Protein AF-A0A6J8F2S0-F1 (afdb_monomer_lite)

Radius of gyration: 23.5 Å; chains: 1; bounding box: 63×54×68 Å

Structure (mmCIF, N/CA/C/O backbone):
data_AF-A0A6J8F2S0-F1
#
_entry.id   AF-A0A6J8F2S0-F1
#
loop_
_atom_site.group_PDB
_atom_site.id
_atom_site.type_symbol
_atom_site.label_atom_id
_atom_site.label_alt_id
_atom_site.label_comp_id
_atom_site.label_asym_id
_atom_site.label_entity_id
_atom_site.label_seq_id
_atom_site.pdbx_PDB_ins_code
_atom_site.Cartn_x
_atom_site.Cartn_y
_atom_site.Cartn_z
_atom_site.occupancy
_atom_site.B_iso_or_equiv
_atom_site.auth_seq_id
_atom_site.auth_comp_id
_atom_site.auth_asym_id
_atom_site.auth_atom_id
_atom_site.pdbx_PDB_model_num
ATOM 1 N N . MET A 1 1 ? -12.051 -11.827 -31.935 1.00 30.14 1 MET A N 1
ATOM 2 C CA . MET A 1 1 ? -11.087 -11.672 -30.821 1.00 30.14 1 MET A CA 1
ATOM 3 C C . MET A 1 1 ? -9.877 -10.936 -31.382 1.00 30.14 1 MET A C 1
ATOM 5 O O . MET A 1 1 ? -9.140 -11.523 -32.167 1.00 30.14 1 MET A O 1
ATOM 9 N N . ASN A 1 2 ? -9.732 -9.640 -31.097 1.00 30.12 2 ASN A N 1
ATOM 10 C CA . ASN A 1 2 ? -8.710 -8.805 -31.742 1.00 30.12 2 ASN A CA 1
ATOM 11 C C . ASN A 1 2 ? -7.311 -9.206 -31.248 1.00 30.12 2 ASN A C 1
ATOM 13 O O . ASN A 1 2 ? -7.132 -9.504 -30.067 1.00 30.12 2 ASN A O 1
ATOM 17 N N . ALA A 1 3 ? -6.304 -9.214 -32.128 1.00 30.92 3 ALA A N 1
ATOM 18 C CA . ALA A 1 3 ? -4.944 -9.673 -31.812 1.00 30.92 3 ALA A CA 1
ATOM 19 C C . ALA A 1 3 ? -4.328 -8.970 -30.580 1.00 30.92 3 ALA A C 1
ATOM 21 O O . ALA A 1 3 ? -3.596 -9.598 -29.816 1.00 30.92 3 ALA A O 1
ATOM 22 N N . CYS A 1 4 ? -4.697 -7.710 -30.318 1.00 32.56 4 CYS A N 1
ATOM 23 C CA . CYS A 1 4 ? -4.307 -6.975 -29.110 1.00 32.56 4 CYS A CA 1
ATOM 24 C C . CYS A 1 4 ? -4.836 -7.610 -27.811 1.00 32.56 4 CYS A C 1
ATOM 26 O O . CYS A 1 4 ? -4.098 -7.681 -26.831 1.00 32.56 4 CYS A O 1
ATOM 28 N N . GLN A 1 5 ? -6.062 -8.147 -27.802 1.00 32.94 5 GLN A N 1
ATOM 29 C CA . GLN A 1 5 ? -6.628 -8.839 -26.635 1.00 32.94 5 GLN A CA 1
ATOM 30 C C . GLN A 1 5 ? -5.928 -10.180 -26.367 1.00 32.94 5 GLN A C 1
ATOM 32 O O . GLN A 1 5 ? -5.839 -10.599 -25.219 1.00 32.94 5 GLN A O 1
ATOM 37 N N . ALA A 1 6 ? -5.400 -10.851 -27.398 1.00 33.53 6 ALA A N 1
ATOM 38 C CA . ALA A 1 6 ? -4.642 -12.094 -27.234 1.00 33.53 6 ALA A CA 1
ATOM 39 C C . ALA A 1 6 ? -3.203 -11.854 -26.732 1.00 33.53 6 ALA A C 1
ATOM 41 O O . ALA A 1 6 ? -2.704 -12.646 -25.936 1.00 33.53 6 ALA A O 1
ATOM 42 N N . ILE A 1 7 ? -2.558 -10.758 -27.159 1.00 36.78 7 ILE A N 1
ATOM 43 C CA . ILE A 1 7 ? -1.195 -10.367 -26.741 1.00 36.78 7 ILE A CA 1
ATOM 44 C C . ILE A 1 7 ? -1.171 -9.875 -25.284 1.00 36.78 7 ILE A C 1
ATOM 46 O O . ILE A 1 7 ? -0.218 -10.145 -24.560 1.00 36.78 7 ILE A O 1
ATOM 50 N N . LEU A 1 8 ? -2.223 -9.175 -24.844 1.00 38.16 8 LEU A N 1
ATOM 51 C CA . LEU A 1 8 ? -2.269 -8.475 -23.553 1.00 38.16 8 LEU A CA 1
ATOM 52 C C . LEU A 1 8 ? -3.004 -9.232 -22.443 1.00 38.16 8 LEU A C 1
ATOM 54 O O . LEU A 1 8 ? -3.237 -8.661 -21.378 1.00 38.16 8 LEU A O 1
ATOM 58 N N . LYS A 1 9 ? -3.375 -10.505 -22.649 1.00 37.12 9 LYS A N 1
ATOM 59 C CA . LYS A 1 9 ? -3.958 -11.307 -21.564 1.00 37.12 9 LYS A CA 1
ATOM 60 C C . LYS A 1 9 ? -2.972 -11.302 -20.384 1.00 37.12 9 LYS A C 1
ATOM 62 O O . LYS A 1 9 ? -1.847 -11.766 -20.577 1.00 37.12 9 LYS A O 1
ATOM 67 N N . PRO A 1 10 ? -3.342 -10.810 -19.188 1.00 41.84 10 PRO A N 1
ATOM 68 C CA . PRO A 1 10 ? -2.492 -10.965 -18.021 1.00 41.84 10 PRO A CA 1
ATOM 69 C C . PRO A 1 10 ? -2.257 -12.462 -17.813 1.00 41.84 10 PRO A C 1
ATOM 71 O O . PRO A 1 10 ? -3.200 -13.257 -17.829 1.00 41.84 10 PRO A O 1
ATOM 74 N N . ASP A 1 11 ? -0.994 -12.858 -17.683 1.00 39.75 11 ASP A N 1
ATOM 75 C CA . ASP A 1 11 ? -0.626 -14.229 -17.353 1.00 39.75 11 ASP A CA 1
ATOM 76 C C . ASP A 1 11 ? -1.034 -14.523 -15.900 1.00 39.75 11 ASP A C 1
ATOM 78 O O . ASP A 1 11 ? -0.235 -14.443 -14.967 1.00 39.75 11 ASP A O 1
ATOM 82 N N . CYS A 1 12 ? -2.318 -14.832 -15.707 1.00 39.66 12 CYS A N 1
ATOM 83 C CA . CYS A 1 12 ? -2.884 -15.256 -14.431 1.00 39.66 12 CYS A CA 1
ATOM 84 C C . CYS A 1 12 ? -2.460 -16.687 -14.049 1.00 39.66 12 CYS A C 1
ATOM 86 O O . CYS A 1 12 ? -2.907 -17.183 -13.018 1.00 39.66 12 CYS A O 1
ATOM 88 N N . SER A 1 13 ? -1.641 -17.371 -14.866 1.00 36.16 13 SER A N 1
ATOM 89 C CA . SER A 1 13 ? -1.179 -18.733 -14.570 1.00 36.16 13 SER A CA 1
ATOM 90 C C . SER A 1 13 ? -0.064 -18.763 -13.523 1.00 36.16 13 SER A C 1
ATOM 92 O O . SER A 1 13 ? 0.169 -19.799 -12.899 1.00 36.16 13 SER A O 1
ATOM 94 N N . LYS A 1 14 ? 0.613 -17.630 -13.278 1.00 43.38 14 LYS A N 1
ATOM 95 C CA . LYS A 1 14 ? 1.618 -17.534 -12.215 1.00 43.38 14 LYS A CA 1
ATOM 96 C C . LYS A 1 14 ? 0.926 -17.345 -10.859 1.00 43.38 14 LYS A C 1
ATOM 98 O O . LYS A 1 14 ? 0.178 -16.381 -10.702 1.00 43.38 14 LYS A O 1
ATOM 103 N N . PRO A 1 15 ? 1.188 -18.211 -9.861 1.00 48.22 15 PRO A N 1
ATOM 104 C CA . PRO A 1 15 ? 0.597 -18.079 -8.532 1.00 48.22 15 PRO A CA 1
ATOM 105 C C . PRO A 1 15 ? 0.854 -16.687 -7.942 1.00 48.22 15 PRO A C 1
ATOM 107 O O . PRO A 1 15 ? 1.972 -16.181 -8.070 1.00 48.22 15 PRO A O 1
ATOM 110 N N . LYS A 1 16 ? -0.126 -16.103 -7.228 1.00 57.69 16 LYS A N 1
ATOM 111 C CA . LYS A 1 16 ? 0.023 -14.832 -6.473 1.00 57.69 16 LYS A CA 1
ATOM 112 C C . LYS A 1 16 ? 1.332 -14.777 -5.661 1.00 57.69 16 LYS A C 1
ATOM 114 O O . LYS A 1 16 ? 1.976 -13.736 -5.569 1.00 57.69 16 LYS A O 1
ATOM 119 N N . VAL A 1 17 ? 1.771 -15.936 -5.165 1.00 56.44 17 VAL A N 1
ATOM 120 C CA . VAL A 1 17 ? 3.039 -16.151 -4.452 1.00 56.44 17 VAL A CA 1
ATOM 121 C C . VAL A 1 17 ? 4.266 -15.672 -5.250 1.00 56.44 17 VAL A C 1
ATOM 123 O O . VAL A 1 17 ? 5.115 -14.983 -4.695 1.00 56.44 17 VAL A O 1
ATOM 126 N N . LEU A 1 18 ? 4.355 -15.947 -6.559 1.00 57.09 18 LEU A N 1
ATOM 127 C CA . LEU A 1 18 ? 5.506 -15.546 -7.385 1.00 57.09 18 LEU A CA 1
ATOM 128 C C . LEU A 1 18 ? 5.582 -14.027 -7.617 1.00 57.09 18 LEU A C 1
ATOM 130 O O . LEU A 1 18 ? 6.683 -13.490 -7.749 1.00 57.09 18 LEU A O 1
ATOM 134 N N . LYS A 1 19 ? 4.434 -13.332 -7.679 1.00 67.00 19 LYS A N 1
ATOM 135 C CA . LYS A 1 19 ? 4.366 -11.859 -7.770 1.00 67.00 19 LYS A CA 1
ATOM 136 C C . LYS A 1 19 ? 4.902 -11.228 -6.482 1.00 67.00 19 LYS A C 1
ATOM 138 O O . LYS A 1 19 ? 5.812 -10.405 -6.554 1.00 67.00 19 LYS A O 1
ATOM 143 N N . SER A 1 20 ? 4.411 -11.700 -5.332 1.00 76.19 20 SER A N 1
ATOM 144 C CA . SER A 1 20 ? 4.857 -11.275 -3.996 1.00 76.19 20 SER A CA 1
ATOM 145 C C . SER A 1 20 ? 6.372 -11.405 -3.822 1.00 76.19 20 SER A C 1
ATOM 147 O O . SER A 1 20 ? 7.054 -10.423 -3.527 1.00 76.19 20 SER A O 1
ATOM 149 N N . THR A 1 21 ? 6.936 -12.574 -4.144 1.00 83.94 21 THR A N 1
ATOM 150 C CA . THR A 1 21 ? 8.387 -12.795 -4.062 1.00 83.94 21 THR A CA 1
ATOM 151 C C . THR A 1 21 ? 9.188 -11.890 -5.006 1.00 83.94 21 THR A C 1
ATOM 153 O O . THR A 1 21 ? 10.298 -11.482 -4.669 1.00 83.94 21 THR A O 1
ATOM 156 N N . GLY A 1 22 ? 8.658 -11.572 -6.192 1.00 87.25 22 GLY A N 1
ATOM 157 C CA . GLY A 1 22 ? 9.328 -10.710 -7.169 1.00 87.25 22 GLY A CA 1
ATOM 158 C C . GLY A 1 22 ? 9.490 -9.269 -6.685 1.00 87.25 22 GLY A C 1
ATOM 159 O O . GLY A 1 22 ? 10.600 -8.740 -6.726 1.00 87.25 22 GLY A O 1
ATOM 160 N N . ILE A 1 23 ? 8.406 -8.658 -6.197 1.00 89.81 23 ILE A N 1
ATOM 161 C CA . ILE A 1 23 ? 8.423 -7.287 -5.659 1.00 89.81 23 ILE A CA 1
ATOM 162 C C . ILE A 1 23 ? 9.285 -7.218 -4.395 1.00 89.81 23 ILE A C 1
ATOM 164 O O . ILE A 1 23 ? 10.146 -6.346 -4.293 1.00 89.81 23 ILE A O 1
ATOM 168 N N . GLN A 1 24 ? 9.128 -8.181 -3.481 1.00 92.25 24 GLN A N 1
ATOM 169 C CA . GLN A 1 24 ? 9.945 -8.278 -2.271 1.00 92.25 24 GLN A CA 1
ATOM 170 C C . GLN A 1 24 ? 11.446 -8.296 -2.589 1.00 92.25 24 GLN A C 1
ATOM 172 O O . GLN A 1 24 ? 12.198 -7.490 -2.043 1.00 92.25 24 GLN A O 1
ATOM 177 N N . LYS A 1 25 ? 11.888 -9.176 -3.499 1.00 91.31 25 LYS A N 1
ATOM 178 C CA . LYS A 1 25 ? 13.301 -9.252 -3.905 1.00 91.31 25 LYS A CA 1
ATOM 179 C C . LYS A 1 25 ? 13.786 -7.946 -4.525 1.00 91.31 25 LYS A C 1
ATOM 181 O O . LYS A 1 25 ? 14.883 -7.501 -4.203 1.00 91.31 25 LYS A O 1
ATOM 186 N N . ALA A 1 26 ? 12.977 -7.342 -5.393 1.00 93.25 26 ALA A N 1
ATOM 187 C CA . ALA A 1 26 ? 13.324 -6.106 -6.082 1.00 93.25 26 ALA A CA 1
ATOM 188 C C . ALA A 1 26 ? 13.531 -4.940 -5.096 1.00 93.25 26 ALA A C 1
ATOM 190 O O . ALA A 1 26 ? 14.519 -4.217 -5.207 1.00 93.25 26 ALA A O 1
ATOM 191 N N . ILE A 1 27 ? 12.655 -4.804 -4.095 1.00 93.75 27 ILE A N 1
ATOM 192 C CA . ILE A 1 27 ? 12.771 -3.771 -3.055 1.00 93.75 27 ILE A CA 1
ATOM 193 C C . ILE A 1 27 ? 13.980 -4.026 -2.156 1.00 93.75 27 ILE A C 1
ATOM 195 O O . ILE A 1 27 ? 14.768 -3.111 -1.957 1.00 93.75 27 ILE A O 1
ATOM 199 N N . ILE A 1 28 ? 14.187 -5.258 -1.676 1.00 92.25 28 ILE A N 1
ATOM 200 C CA . ILE A 1 28 ? 15.355 -5.595 -0.841 1.00 92.25 28 ILE A CA 1
ATOM 201 C C . ILE A 1 28 ? 16.659 -5.260 -1.575 1.00 92.25 28 ILE A C 1
ATOM 203 O O . ILE A 1 28 ? 17.525 -4.586 -1.024 1.00 92.25 28 ILE A O 1
ATOM 207 N N . GLN A 1 29 ? 16.787 -5.682 -2.838 1.00 91.94 29 GLN A N 1
ATOM 208 C CA . GLN A 1 29 ? 17.972 -5.412 -3.656 1.00 91.94 29 GLN A CA 1
ATOM 209 C C . GLN A 1 29 ? 18.196 -3.913 -3.875 1.00 91.94 29 GLN A C 1
ATOM 211 O O . GLN A 1 29 ? 19.333 -3.444 -3.805 1.00 91.94 29 GLN A O 1
ATOM 216 N N . LEU A 1 30 ? 17.126 -3.157 -4.132 1.00 94.19 30 LEU A N 1
ATOM 217 C CA . LEU A 1 30 ? 17.210 -1.718 -4.344 1.00 94.19 30 LEU A CA 1
ATOM 218 C C . LEU A 1 30 ? 17.600 -0.971 -3.063 1.00 94.19 30 LEU A C 1
ATOM 220 O O . LEU A 1 30 ? 18.495 -0.125 -3.109 1.00 94.19 30 LEU A O 1
ATOM 224 N N . THR A 1 31 ? 16.964 -1.284 -1.935 1.00 92.25 31 THR A N 1
ATOM 225 C CA . THR A 1 31 ? 17.286 -0.681 -0.635 1.00 92.25 31 THR A CA 1
ATOM 226 C C . THR A 1 31 ? 18.729 -0.994 -0.252 1.00 92.25 31 THR A C 1
ATOM 228 O O . THR A 1 31 ? 19.471 -0.081 0.097 1.00 92.25 31 THR A O 1
ATOM 231 N N . ALA A 1 32 ? 19.169 -2.244 -0.442 1.00 89.38 32 ALA A N 1
ATOM 232 C CA . ALA A 1 32 ? 20.552 -2.651 -0.211 1.00 89.38 32 ALA A CA 1
ATOM 233 C C . ALA A 1 32 ? 21.553 -1.850 -1.033 1.00 89.38 32 ALA A C 1
ATOM 235 O O . ALA A 1 32 ? 22.493 -1.270 -0.499 1.00 89.38 32 ALA A O 1
ATOM 236 N N . LYS A 1 33 ? 21.322 -1.783 -2.345 1.00 90.19 33 LYS A N 1
ATOM 237 C CA . LYS A 1 33 ? 22.174 -1.026 -3.257 1.00 90.19 33 LYS A CA 1
ATOM 238 C C . LYS A 1 33 ? 22.240 0.451 -2.869 1.00 90.19 33 LYS A C 1
ATOM 240 O O . LYS A 1 33 ? 23.303 1.049 -2.960 1.00 90.19 33 LYS A O 1
ATOM 245 N N . SER A 1 34 ? 21.112 1.023 -2.456 1.00 92.12 34 SER A N 1
ATOM 246 C CA . SER A 1 34 ? 21.008 2.438 -2.095 1.00 92.12 34 SER A CA 1
ATOM 247 C C . SER A 1 34 ? 21.752 2.751 -0.794 1.00 92.12 34 SER A C 1
ATOM 249 O O . SER A 1 34 ? 22.436 3.763 -0.732 1.00 92.12 34 SER A O 1
ATOM 251 N N . LEU A 1 35 ? 21.713 1.860 0.201 1.00 87.94 35 LEU A N 1
ATOM 252 C CA . LEU A 1 35 ? 22.522 1.999 1.419 1.00 87.94 35 LEU A CA 1
ATOM 253 C C . LEU A 1 35 ? 24.022 1.923 1.130 1.00 87.94 35 LEU A C 1
ATOM 255 O O . LEU A 1 35 ? 24.768 2.794 1.568 1.00 87.94 35 LEU A O 1
ATOM 259 N N . CYS A 1 36 ? 24.459 0.970 0.299 1.00 86.50 36 CYS A N 1
ATOM 260 C CA . CYS A 1 36 ? 25.868 0.890 -0.097 1.00 86.50 36 CYS A CA 1
ATOM 261 C C . CYS A 1 36 ? 26.360 2.162 -0.815 1.00 86.50 36 CYS A C 1
ATOM 263 O O . CYS A 1 36 ? 27.552 2.455 -0.787 1.00 86.50 36 CYS A O 1
ATOM 265 N N . MET A 1 37 ? 25.464 2.921 -1.462 1.00 88.62 37 MET A N 1
ATOM 266 C CA . MET A 1 37 ? 25.797 4.204 -2.094 1.00 88.62 37 MET A CA 1
ATOM 267 C C . MET A 1 37 ? 25.946 5.364 -1.102 1.00 88.62 37 MET A C 1
ATOM 269 O O . MET A 1 37 ? 26.563 6.362 -1.469 1.00 88.62 37 MET A O 1
ATOM 273 N N . LEU A 1 38 ? 25.349 5.275 0.090 1.00 83.06 38 LEU A N 1
ATOM 274 C CA . LEU A 1 38 ? 25.328 6.371 1.059 1.00 83.06 38 LEU A CA 1
ATOM 275 C C . LEU A 1 38 ? 26.608 6.437 1.883 1.00 83.06 38 LEU A C 1
ATOM 277 O O . LEU A 1 38 ? 27.230 7.491 1.902 1.00 83.06 38 LEU A O 1
ATOM 281 N N . ASP A 1 39 ? 27.035 5.320 2.473 1.00 64.75 39 ASP A N 1
ATOM 282 C CA . ASP A 1 39 ? 28.098 5.354 3.488 1.00 64.75 39 ASP A CA 1
ATOM 283 C C . ASP A 1 39 ? 29.127 4.216 3.359 1.00 64.75 39 ASP A C 1
ATOM 285 O O . ASP A 1 39 ? 29.914 3.964 4.265 1.00 64.75 39 ASP A O 1
ATOM 289 N N . GLY A 1 40 ? 29.147 3.479 2.242 1.00 56.22 40 GLY A N 1
ATOM 290 C CA . GLY A 1 40 ? 30.050 2.328 2.083 1.00 56.22 40 GLY A CA 1
ATOM 291 C C . GLY A 1 40 ? 29.777 1.163 3.053 1.00 56.22 40 GLY A C 1
ATOM 292 O O . GLY A 1 40 ? 30.517 0.179 3.034 1.00 56.22 40 GLY A O 1
ATOM 293 N N . HIS A 1 41 ? 28.715 1.243 3.863 1.00 51.47 41 HIS A N 1
ATOM 294 C CA . HIS A 1 41 ? 28.280 0.196 4.783 1.00 51.47 41 HIS A CA 1
ATOM 295 C C . HIS A 1 41 ? 27.615 -0.992 4.054 1.00 51.47 41 HIS A C 1
ATOM 297 O O . HIS A 1 41 ? 26.974 -0.858 3.002 1.00 51.47 41 HIS A O 1
ATOM 303 N N . LEU A 1 42 ? 27.851 -2.190 4.604 1.00 51.03 42 LEU A N 1
ATOM 304 C CA . LEU A 1 42 ? 27.459 -3.503 4.078 1.00 51.03 42 LEU A CA 1
ATOM 305 C C . LEU A 1 42 ? 25.967 -3.807 4.308 1.00 51.03 42 LEU A C 1
ATOM 307 O O . LEU A 1 42 ? 25.311 -3.225 5.164 1.00 51.03 42 LEU A O 1
ATOM 311 N N . GLN A 1 43 ? 25.448 -4.788 3.559 1.00 51.50 43 GLN A N 1
ATOM 312 C CA . GLN A 1 43 ? 24.063 -5.287 3.617 1.00 51.50 43 GLN A CA 1
ATOM 313 C C . GLN A 1 43 ? 23.525 -5.629 5.022 1.00 51.50 43 GLN A C 1
ATOM 315 O O . GLN A 1 43 ? 22.305 -5.671 5.185 1.00 51.50 43 GLN A O 1
ATOM 320 N N . GLU A 1 44 ? 24.390 -5.872 6.012 1.00 48.66 44 GLU A N 1
ATOM 321 C CA . GLU A 1 44 ? 24.012 -6.213 7.394 1.00 48.66 44 GLU A CA 1
ATOM 322 C C . GLU A 1 44 ? 23.164 -5.107 8.057 1.00 48.66 44 GLU A C 1
ATOM 324 O O . GLU A 1 44 ? 22.198 -5.404 8.759 1.00 48.66 44 GLU A O 1
ATOM 329 N N . GLU A 1 45 ? 23.374 -3.836 7.694 1.00 52.31 45 GLU A N 1
ATOM 330 C CA . GLU A 1 45 ? 22.603 -2.705 8.232 1.00 52.31 45 GLU A CA 1
ATOM 331 C C . GLU A 1 45 ? 21.118 -2.691 7.827 1.00 52.31 45 GLU A C 1
ATOM 333 O O . GLU A 1 45 ? 20.296 -2.107 8.526 1.00 52.31 45 GLU A O 1
ATOM 338 N N . ILE A 1 46 ? 20.715 -3.346 6.732 1.00 56.12 46 ILE A N 1
ATOM 339 C CA . ILE A 1 46 ? 19.296 -3.385 6.309 1.00 56.12 46 ILE A CA 1
ATOM 340 C C . ILE A 1 46 ? 18.451 -4.195 7.293 1.00 56.12 46 ILE A C 1
ATOM 342 O O . ILE A 1 46 ? 17.295 -3.849 7.566 1.00 56.12 46 ILE A O 1
ATOM 346 N N . HIS A 1 47 ? 19.034 -5.293 7.773 1.00 55.09 47 HIS A N 1
ATOM 347 C CA . HIS A 1 47 ? 18.396 -6.244 8.670 1.00 55.09 47 HIS A CA 1
ATOM 348 C C . HIS A 1 47 ? 18.535 -5.793 10.129 1.00 55.09 47 HIS A C 1
ATOM 350 O O . HIS A 1 47 ? 17.544 -5.834 10.869 1.00 55.09 47 HIS A O 1
ATOM 356 N N . ASP A 1 48 ? 19.702 -5.261 10.502 1.00 54.06 48 ASP A N 1
ATOM 357 C CA . ASP A 1 48 ? 19.985 -4.824 11.871 1.00 54.06 48 ASP A CA 1
ATOM 358 C C . ASP A 1 48 ? 19.358 -3.461 12.210 1.00 54.06 48 ASP A C 1
ATOM 360 O O . ASP A 1 48 ? 18.822 -3.304 13.307 1.00 54.06 48 ASP A O 1
ATOM 364 N N . ASN A 1 49 ? 19.257 -2.517 11.258 1.00 57.22 49 ASN A N 1
ATOM 365 C CA . ASN A 1 49 ? 18.578 -1.227 11.489 1.00 57.22 49 ASN A CA 1
ATOM 366 C C . ASN A 1 49 ? 17.041 -1.311 11.397 1.00 57.22 49 ASN A C 1
ATOM 368 O O . ASN A 1 49 ? 16.348 -0.293 11.476 1.00 57.22 49 ASN A O 1
ATOM 372 N N . GLY A 1 50 ? 16.483 -2.513 11.204 1.00 69.38 50 GLY A N 1
ATOM 373 C CA . GLY A 1 50 ? 15.036 -2.745 11.216 1.00 69.38 50 GLY A CA 1
ATOM 374 C C . GLY A 1 50 ? 14.273 -2.133 10.037 1.00 69.38 50 GLY A C 1
ATOM 375 O O . GLY A 1 50 ? 13.065 -1.923 10.144 1.00 69.38 50 GLY A O 1
ATOM 376 N N . VAL A 1 51 ? 14.948 -1.851 8.915 1.00 85.75 51 VAL A N 1
ATOM 377 C CA . VAL A 1 51 ? 14.312 -1.265 7.721 1.00 85.75 51 VAL A CA 1
ATOM 378 C C . VAL A 1 51 ? 13.448 -2.304 7.005 1.00 85.75 51 VAL A C 1
ATOM 380 O O . VAL A 1 51 ? 12.305 -2.018 6.647 1.00 85.75 51 VAL A O 1
ATOM 383 N N . ILE A 1 52 ? 13.981 -3.515 6.803 1.00 90.75 52 ILE A N 1
ATOM 384 C CA . ILE A 1 52 ? 13.241 -4.648 6.233 1.00 90.75 52 ILE A CA 1
ATOM 385 C C . ILE A 1 52 ? 13.553 -5.913 7.031 1.00 90.75 52 ILE A C 1
ATOM 387 O O . ILE A 1 52 ? 14.705 -6.344 7.097 1.00 90.75 52 ILE A O 1
ATOM 391 N N . LYS A 1 53 ? 12.516 -6.562 7.565 1.00 90.56 53 LYS A N 1
ATOM 392 C CA . LYS A 1 53 ? 12.623 -7.881 8.202 1.00 90.56 53 LYS A CA 1
ATOM 393 C C . LYS A 1 53 ? 11.673 -8.871 7.546 1.00 90.56 53 LYS A C 1
ATOM 395 O O . LYS A 1 53 ? 10.519 -8.541 7.300 1.00 90.56 53 LYS A O 1
ATOM 400 N N . ILE A 1 54 ? 12.156 -10.062 7.212 1.00 91.50 54 ILE A N 1
ATOM 401 C CA . ILE A 1 54 ? 11.419 -11.039 6.401 1.00 91.50 54 ILE A CA 1
ATOM 402 C C . ILE A 1 54 ? 11.221 -12.315 7.203 1.00 91.50 54 ILE A C 1
ATOM 404 O O . ILE A 1 54 ? 12.172 -12.815 7.791 1.00 91.50 54 ILE A O 1
ATOM 408 N N . ALA A 1 55 ? 10.013 -12.881 7.137 1.00 90.06 55 ALA A N 1
ATOM 409 C CA . ALA A 1 55 ? 9.662 -14.122 7.825 1.00 90.06 55 ALA A CA 1
ATOM 410 C C . ALA A 1 55 ? 9.931 -14.084 9.345 1.00 90.06 55 ALA A C 1
ATOM 412 O O . ALA A 1 55 ? 10.423 -15.045 9.931 1.00 90.06 55 ALA A O 1
ATOM 413 N N . GLU A 1 56 ? 9.561 -12.977 9.984 1.00 91.00 56 GLU A N 1
ATOM 414 C CA . GLU A 1 56 ? 9.662 -12.787 11.427 1.00 91.00 56 GLU A CA 1
ATOM 415 C C . GLU A 1 56 ? 8.476 -13.407 12.164 1.00 91.00 56 GLU A C 1
ATOM 417 O O . GLU A 1 56 ? 7.329 -13.291 11.733 1.00 91.00 56 GLU A O 1
ATOM 422 N N . ASN A 1 57 ? 8.733 -14.007 13.324 1.00 89.44 57 ASN A N 1
ATOM 423 C CA . ASN A 1 57 ? 7.674 -14.477 14.228 1.00 89.44 57 ASN A CA 1
ATOM 424 C C . ASN A 1 57 ? 7.300 -13.435 15.291 1.00 89.44 57 ASN A C 1
ATOM 426 O O . ASN A 1 57 ? 6.249 -13.540 15.926 1.00 89.44 57 ASN A O 1
ATOM 430 N N . VAL A 1 58 ? 8.161 -12.437 15.498 1.00 89.50 58 VAL A N 1
ATOM 431 C CA . VAL A 1 58 ? 8.021 -11.407 16.529 1.00 89.50 58 VAL A CA 1
ATOM 432 C C . VAL A 1 58 ? 8.340 -10.052 15.908 1.00 89.50 58 VAL A C 1
ATOM 434 O O . VAL A 1 58 ? 9.247 -9.933 15.090 1.00 89.50 58 VAL A O 1
ATOM 437 N N . LEU A 1 59 ? 7.573 -9.025 16.271 1.00 90.81 59 LEU A N 1
ATOM 438 C CA . LEU A 1 59 ? 7.866 -7.662 15.834 1.00 90.81 59 LEU A CA 1
ATOM 439 C C . LEU A 1 59 ? 9.145 -7.145 16.526 1.00 90.81 59 LEU A C 1
ATOM 441 O O . LEU A 1 59 ? 9.358 -7.469 17.694 1.00 90.81 59 LEU A O 1
ATOM 445 N N . PRO A 1 60 ? 9.970 -6.316 15.863 1.00 90.69 60 PRO A N 1
ATOM 446 C CA . PRO A 1 60 ? 11.124 -5.675 16.494 1.00 90.69 60 PRO A CA 1
ATOM 447 C C . PRO A 1 60 ? 10.723 -4.859 17.724 1.00 90.69 60 PRO A C 1
ATOM 449 O O . PRO A 1 60 ? 9.732 -4.135 17.669 1.00 90.69 60 PRO A O 1
ATOM 452 N N . ASP A 1 61 ? 11.504 -4.907 18.803 1.00 90.06 61 ASP A N 1
ATOM 453 C CA . ASP A 1 61 ? 11.154 -4.197 20.044 1.00 90.06 61 ASP A CA 1
ATOM 454 C C . ASP A 1 61 ? 11.047 -2.674 19.867 1.00 90.06 61 ASP A C 1
ATOM 456 O O . ASP A 1 61 ? 10.173 -2.046 20.471 1.00 90.06 61 ASP A O 1
ATOM 460 N N . SER A 1 62 ? 11.861 -2.089 18.980 1.00 87.75 62 SER A N 1
ATOM 461 C CA . SER A 1 62 ? 11.734 -0.682 18.575 1.00 87.75 62 SER A CA 1
ATOM 462 C C . SER A 1 62 ? 10.328 -0.377 18.049 1.00 87.75 62 SER A C 1
ATOM 464 O O . SER A 1 62 ? 9.640 0.482 18.586 1.00 87.75 62 SER A O 1
ATOM 466 N N . MET A 1 63 ? 9.839 -1.184 17.105 1.00 92.31 63 MET A N 1
ATOM 467 C CA . MET A 1 63 ? 8.486 -1.072 16.562 1.00 92.31 63 MET A CA 1
ATOM 468 C C . MET A 1 63 ? 7.411 -1.316 17.633 1.00 92.31 63 MET A C 1
ATOM 470 O O . MET A 1 63 ? 6.427 -0.586 17.717 1.00 92.31 63 MET A O 1
ATOM 474 N N . ARG A 1 64 ? 7.574 -2.343 18.476 1.00 93.31 64 ARG A N 1
ATOM 475 C CA . ARG A 1 64 ? 6.578 -2.699 19.507 1.00 93.31 64 ARG A CA 1
ATOM 476 C C . ARG A 1 64 ? 6.354 -1.577 20.518 1.00 93.31 64 ARG A C 1
ATOM 478 O O . ARG A 1 64 ? 5.242 -1.429 21.023 1.00 93.31 64 ARG A O 1
ATOM 485 N N . SER A 1 65 ? 7.416 -0.840 20.834 1.00 92.00 65 SER A N 1
ATOM 486 C CA . SER A 1 65 ? 7.407 0.233 21.826 1.00 92.00 65 SER A CA 1
ATOM 487 C C . SER A 1 65 ? 6.943 1.576 21.256 1.00 92.00 65 SER A C 1
ATOM 489 O O . SER A 1 65 ? 6.269 2.320 21.967 1.00 92.00 65 SER A O 1
ATOM 491 N N . GLU A 1 66 ? 7.226 1.875 19.990 1.00 94.50 66 GLU A N 1
ATOM 492 C CA . GLU A 1 66 ? 6.874 3.167 19.388 1.00 94.50 66 GLU A CA 1
ATOM 493 C C . GLU A 1 66 ? 5.483 3.187 18.738 1.00 94.50 66 GLU A C 1
ATOM 495 O O . GLU A 1 66 ? 4.863 4.246 18.659 1.00 94.50 66 GLU A O 1
ATOM 500 N N . VAL A 1 67 ? 4.949 2.042 18.288 1.00 96.56 67 VAL A N 1
ATOM 501 C CA . VAL A 1 67 ? 3.672 2.029 17.562 1.00 96.56 67 VAL A CA 1
ATOM 502 C C . VAL A 1 67 ? 2.495 2.385 18.478 1.00 96.56 67 VAL A C 1
ATOM 504 O O . VAL A 1 67 ? 2.140 1.633 19.389 1.00 96.56 67 VAL A O 1
ATOM 507 N N . LYS A 1 68 ? 1.849 3.520 18.182 1.00 96.44 68 LYS A N 1
ATOM 508 C CA . LYS A 1 68 ? 0.624 4.009 18.846 1.00 96.44 68 LYS A CA 1
ATOM 509 C C . LYS A 1 68 ? -0.633 3.810 18.008 1.00 96.44 68 LYS A C 1
ATOM 511 O O . LYS A 1 68 ? -1.730 3.684 18.558 1.00 96.44 68 LYS A O 1
ATOM 516 N N . LEU A 1 69 ? -0.469 3.774 16.688 1.00 96.62 69 LEU A N 1
ATOM 517 C CA . LEU A 1 69 ? -1.545 3.630 15.718 1.00 96.62 69 LEU A CA 1
ATOM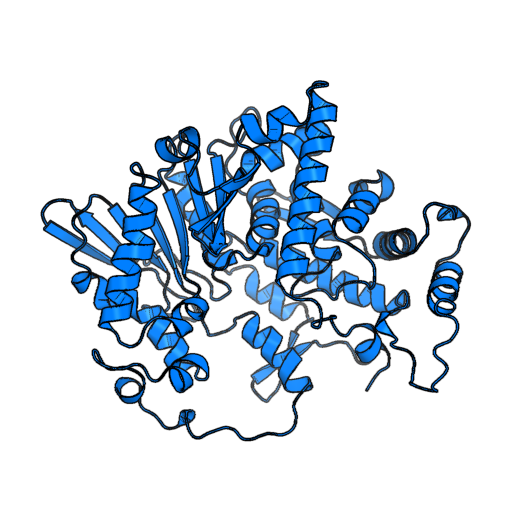 518 C C . LEU A 1 69 ? -1.377 2.345 14.912 1.00 96.62 69 LEU A C 1
ATOM 520 O O . LEU A 1 69 ? -0.323 2.118 14.322 1.00 96.62 69 LEU A O 1
ATOM 524 N N . ALA A 1 70 ? -2.448 1.564 14.787 1.00 96.44 70 ALA A N 1
ATOM 525 C CA . ALA A 1 70 ? -2.509 0.474 13.820 1.00 96.44 70 ALA A CA 1
ATOM 526 C C . ALA A 1 70 ? -3.705 0.620 12.873 1.00 96.44 70 ALA A C 1
ATOM 528 O O . ALA A 1 70 ? -4.834 0.786 13.327 1.00 96.44 70 ALA A O 1
ATOM 529 N N . THR A 1 71 ? -3.483 0.495 11.567 1.00 95.38 71 THR A N 1
ATOM 530 C CA . THR A 1 71 ? -4.540 0.228 10.587 1.00 95.38 71 THR A CA 1
ATOM 531 C C . THR A 1 71 ? -4.476 -1.244 10.205 1.00 95.38 71 THR A C 1
ATOM 533 O O . THR A 1 71 ? -3.406 -1.792 9.957 1.00 95.38 71 THR A O 1
ATOM 536 N N . VAL A 1 72 ? -5.614 -1.927 10.212 1.00 92.75 72 VAL A N 1
ATOM 537 C CA . VAL A 1 72 ? -5.687 -3.369 9.995 1.00 92.75 72 VAL A CA 1
ATOM 538 C C . VAL A 1 72 ? -6.592 -3.641 8.817 1.00 92.75 72 VAL A C 1
ATOM 540 O O . VAL A 1 72 ? -7.789 -3.375 8.861 1.00 92.75 72 VAL A O 1
ATOM 543 N N . GLU A 1 73 ? -6.014 -4.198 7.761 1.00 87.88 73 GLU A N 1
ATOM 544 C CA . GLU A 1 73 ? -6.778 -4.714 6.638 1.00 87.88 73 GLU A CA 1
ATOM 545 C C . GLU A 1 73 ? -7.610 -5.893 7.101 1.00 87.88 73 GLU A C 1
ATOM 547 O O . GLU A 1 73 ? -7.078 -6.951 7.455 1.00 87.88 73 GLU A O 1
ATOM 552 N N . PHE A 1 74 ? -8.919 -5.730 7.030 1.00 76.62 74 PHE A N 1
ATOM 553 C CA . PHE A 1 74 ? -9.847 -6.804 7.277 1.00 76.62 74 PHE A CA 1
ATOM 554 C C . PHE A 1 74 ? -10.393 -7.298 5.939 1.00 76.62 74 PHE A C 1
ATOM 556 O O . PHE A 1 74 ? -11.501 -6.986 5.508 1.00 76.62 74 PHE A O 1
ATOM 563 N N . ALA A 1 75 ? -9.567 -8.078 5.237 1.00 62.91 75 ALA A N 1
ATOM 564 C CA . ALA A 1 75 ? -10.000 -8.773 4.038 1.00 62.91 75 ALA A CA 1
ATOM 565 C C . ALA A 1 75 ? -10.952 -9.901 4.455 1.00 62.91 75 ALA A C 1
ATOM 567 O O . ALA A 1 75 ? -10.523 -11.032 4.719 1.00 62.91 75 ALA A O 1
ATOM 568 N N . GLY A 1 76 ? -12.257 -9.607 4.483 1.00 55.22 76 GLY A N 1
ATOM 569 C CA . GLY A 1 76 ? -13.316 -10.566 4.815 1.00 55.22 76 GLY A CA 1
ATOM 570 C C . GLY A 1 76 ? -13.187 -11.897 4.062 1.00 55.22 76 GLY A C 1
ATOM 571 O O . GLY A 1 76 ? -13.653 -12.929 4.535 1.00 55.22 76 GLY A O 1
ATOM 572 N N . VAL A 1 77 ? -12.471 -11.915 2.924 1.00 44.22 77 VAL A N 1
ATOM 573 C CA . VAL A 1 77 ? -12.233 -13.079 2.063 1.00 44.22 77 VAL A CA 1
ATOM 574 C C . VAL A 1 77 ? -11.385 -14.201 2.659 1.00 44.22 77 VAL A C 1
ATOM 576 O O . VAL A 1 77 ? -11.697 -15.366 2.423 1.00 44.22 77 VAL A O 1
ATOM 579 N N . LYS A 1 78 ? -10.357 -13.912 3.461 1.00 51.00 78 LYS A N 1
ATOM 580 C CA . LYS A 1 78 ? -9.560 -14.985 4.090 1.00 51.00 78 LYS A CA 1
ATOM 581 C C . LYS A 1 78 ? -10.236 -15.585 5.325 1.00 51.00 78 LYS A C 1
ATOM 583 O O . LYS A 1 78 ? -9.977 -16.744 5.651 1.00 51.00 78 LYS A O 1
ATOM 588 N N . PHE A 1 79 ? -11.160 -14.856 5.951 1.00 53.44 79 PHE A N 1
ATOM 589 C CA . PHE A 1 79 ? -12.000 -15.373 7.036 1.00 53.44 79 PHE A CA 1
ATOM 590 C C . PHE A 1 79 ? -13.073 -16.358 6.540 1.00 53.44 79 PHE A C 1
ATOM 592 O O . PHE A 1 79 ? -13.454 -17.262 7.287 1.00 53.44 79 PHE A O 1
ATOM 599 N N . LYS A 1 80 ? -13.433 -16.300 5.241 1.00 49.28 80 LYS A N 1
ATOM 600 C CA . LYS A 1 80 ? -14.398 -17.190 4.545 1.00 49.28 80 LYS A CA 1
ATOM 601 C C . LYS A 1 80 ? -14.117 -18.689 4.705 1.00 49.28 80 LYS A C 1
ATOM 603 O O . LYS A 1 80 ? -15.034 -19.496 4.574 1.00 49.28 80 LYS A O 1
ATOM 608 N N . ALA A 1 81 ? -12.878 -19.089 5.000 1.00 49.19 81 ALA A N 1
ATOM 609 C CA . ALA A 1 81 ? -12.524 -20.497 5.170 1.00 49.19 81 ALA A CA 1
ATOM 610 C C . ALA A 1 81 ? -12.729 -21.024 6.604 1.00 49.19 81 ALA A C 1
ATOM 612 O O . ALA A 1 81 ? -13.044 -22.202 6.760 1.00 49.19 81 ALA A O 1
ATOM 613 N N . LYS A 1 82 ? -12.586 -20.184 7.641 1.00 61.25 82 LYS A N 1
ATOM 614 C CA . LYS A 1 82 ? -12.367 -20.650 9.028 1.00 61.25 82 LYS A CA 1
ATOM 615 C C . LYS A 1 82 ? -13.514 -20.407 10.011 1.00 61.25 82 LYS A C 1
ATOM 617 O O . LYS A 1 82 ? -13.505 -21.014 11.070 1.00 61.25 82 LYS A O 1
ATOM 622 N N . VAL A 1 83 ? -14.472 -19.555 9.661 1.00 69.75 83 VAL A N 1
ATOM 623 C CA . VAL A 1 83 ? -15.562 -19.131 10.553 1.00 69.75 83 VAL A CA 1
ATOM 624 C C . VAL A 1 83 ? -16.869 -19.811 10.134 1.00 69.75 83 VAL A C 1
ATOM 626 O O . VAL A 1 83 ? -17.157 -19.842 8.933 1.00 69.75 83 VAL A O 1
ATOM 629 N N . PHE A 1 84 ? -17.636 -20.398 11.061 1.00 75.56 84 PHE A N 1
ATOM 630 C CA . PHE A 1 84 ? -18.876 -21.130 10.743 1.00 75.56 84 PHE A CA 1
ATOM 631 C C . PHE A 1 84 ? -20.150 -20.403 11.183 1.00 75.56 84 PHE A C 1
ATOM 633 O O . PHE A 1 84 ? -21.226 -20.709 10.659 1.00 75.56 84 PHE A O 1
ATOM 640 N N . SER A 1 85 ? -20.024 -19.433 12.086 1.00 79.81 85 SER A N 1
ATOM 641 C CA . SER A 1 85 ? -21.133 -18.753 12.745 1.00 79.81 85 SER A CA 1
ATOM 642 C C . SER A 1 85 ? -20.819 -17.273 13.023 1.00 79.81 85 SER A C 1
ATOM 644 O O . SER A 1 85 ? -19.676 -16.826 12.880 1.00 79.81 85 SER A O 1
ATOM 646 N N . GLY A 1 86 ? -21.840 -16.510 13.420 1.00 77.88 86 GLY A N 1
ATOM 647 C CA . GLY A 1 86 ? -21.679 -15.120 13.851 1.00 77.88 86 GLY A CA 1
ATOM 648 C C . GLY A 1 86 ? -20.790 -14.974 15.087 1.00 77.88 86 GLY A C 1
ATOM 649 O O . GLY A 1 86 ? -19.984 -14.049 15.154 1.00 77.88 86 GLY A O 1
ATOM 650 N N . ASP A 1 87 ? -20.889 -15.916 16.020 1.00 83.44 87 ASP A N 1
ATOM 651 C CA . ASP A 1 87 ? -20.108 -15.912 17.260 1.00 83.44 87 ASP A CA 1
ATOM 652 C C . ASP A 1 87 ? -18.643 -16.262 16.983 1.00 83.44 87 ASP A C 1
ATOM 654 O O . ASP A 1 87 ? -17.743 -15.545 17.419 1.00 83.44 87 ASP A O 1
ATOM 658 N N . ASP A 1 88 ? -18.395 -17.269 16.133 1.00 82.94 88 ASP A N 1
ATOM 659 C CA . ASP A 1 88 ? -17.046 -17.616 15.672 1.00 82.94 88 ASP A CA 1
ATOM 660 C C . ASP A 1 88 ? -16.361 -16.403 15.018 1.00 82.94 88 ASP A C 1
ATOM 662 O O . ASP A 1 88 ? -15.141 -16.245 15.100 1.00 82.94 88 ASP A O 1
ATOM 666 N N . TYR A 1 89 ? -17.131 -15.555 14.323 1.00 83.69 89 TYR A N 1
ATOM 667 C CA . TYR A 1 89 ? -16.612 -14.348 13.681 1.00 83.69 89 TYR A CA 1
ATOM 668 C C . TYR A 1 89 ? -16.136 -13.340 14.723 1.00 83.69 89 TYR A C 1
ATOM 670 O O . TYR A 1 89 ? -15.020 -12.827 14.627 1.00 83.69 89 TYR A O 1
ATOM 678 N N . LEU A 1 90 ? -16.976 -13.059 15.718 1.00 86.56 90 LEU A N 1
ATOM 679 C CA . LEU A 1 90 ? -16.681 -12.105 16.782 1.00 86.56 90 LEU A CA 1
ATOM 680 C C . LEU A 1 90 ? -15.509 -12.578 17.641 1.00 86.56 90 LEU A C 1
ATOM 682 O O . LEU A 1 90 ? -14.570 -11.810 17.869 1.00 86.56 90 LEU A O 1
ATOM 686 N N . ASP A 1 91 ? -15.497 -13.855 18.018 1.00 87.44 91 ASP A N 1
ATOM 687 C CA . ASP A 1 91 ? -14.381 -14.478 18.726 1.00 87.44 91 ASP A CA 1
ATOM 688 C C . ASP A 1 91 ? -13.095 -14.417 17.913 1.00 87.44 91 ASP A C 1
ATOM 690 O O . ASP A 1 91 ? -12.015 -14.145 18.454 1.00 87.44 91 ASP A O 1
ATOM 694 N N . PHE A 1 92 ? -13.194 -14.625 16.600 1.00 86.25 92 PHE A N 1
ATOM 695 C CA . PHE A 1 92 ? -12.049 -14.499 15.725 1.00 86.25 92 PHE A CA 1
ATOM 696 C C . PHE A 1 92 ? -11.496 -13.065 15.732 1.00 86.25 92 PHE A C 1
ATOM 698 O O . PHE A 1 92 ? -10.302 -12.866 15.974 1.00 86.25 92 PHE A O 1
ATOM 705 N N . VAL A 1 93 ? -12.344 -12.060 15.489 1.00 87.38 93 VAL A N 1
ATOM 706 C CA . VAL A 1 93 ? -11.941 -10.643 15.462 1.00 87.38 93 VAL A CA 1
ATOM 707 C C . VAL A 1 93 ? -11.319 -10.238 16.797 1.00 87.38 93 VAL A C 1
ATOM 709 O O . VAL A 1 93 ? -10.220 -9.676 16.827 1.00 87.38 93 VAL A O 1
ATOM 712 N N . LYS A 1 94 ? -11.981 -10.575 17.905 1.00 90.62 94 LYS A N 1
ATOM 713 C CA . LYS A 1 94 ? -11.508 -10.296 19.261 1.00 90.62 94 LYS A CA 1
ATOM 714 C C . LYS A 1 94 ? -10.122 -10.877 19.500 1.00 90.62 94 LYS A C 1
ATOM 716 O O . LYS A 1 94 ? -9.193 -10.136 19.816 1.00 90.62 94 LYS A O 1
ATOM 721 N N . ASN A 1 95 ? -9.971 -12.189 19.336 1.00 88.56 95 ASN A N 1
ATOM 722 C CA . ASN A 1 95 ? -8.781 -12.895 19.799 1.00 88.56 95 ASN A CA 1
ATOM 723 C C . ASN A 1 95 ? -7.616 -12.810 18.804 1.00 88.56 95 ASN A C 1
ATOM 725 O O . ASN A 1 95 ? -6.463 -12.646 19.205 1.00 88.56 95 ASN A O 1
ATOM 729 N N . TYR A 1 96 ? -7.894 -12.896 17.502 1.00 85.06 96 TYR A N 1
ATOM 730 C CA . TYR A 1 96 ? -6.857 -13.027 16.474 1.00 85.06 96 TYR A CA 1
ATOM 731 C C . TYR A 1 96 ? -6.539 -11.735 15.732 1.00 85.06 96 TYR A C 1
ATOM 733 O O . TYR A 1 96 ? -5.472 -11.663 15.117 1.00 85.06 96 TYR A O 1
ATOM 741 N N . VAL A 1 97 ? -7.415 -10.731 15.794 1.00 88.06 97 VAL A N 1
ATOM 742 C CA . VAL A 1 97 ? -7.160 -9.424 15.179 1.00 88.06 97 VAL A CA 1
ATOM 743 C C . VAL A 1 97 ? -6.848 -8.384 16.236 1.00 88.06 97 VAL A C 1
ATOM 745 O O . VAL A 1 97 ? -5.723 -7.893 16.265 1.00 88.06 97 VAL A O 1
ATOM 748 N N . ILE A 1 98 ? -7.784 -8.086 17.135 1.00 91.88 98 ILE A N 1
ATOM 749 C CA . ILE A 1 98 ? -7.624 -6.990 18.097 1.00 91.88 98 ILE A CA 1
ATOM 750 C C . ILE A 1 98 ? -6.610 -7.374 19.179 1.00 91.88 98 ILE A C 1
ATOM 752 O O . ILE A 1 98 ? -5.553 -6.751 19.287 1.00 91.88 98 ILE A O 1
ATOM 756 N N . GLN A 1 99 ? -6.873 -8.446 19.934 1.00 92.00 99 GLN A N 1
ATOM 757 C CA . GLN A 1 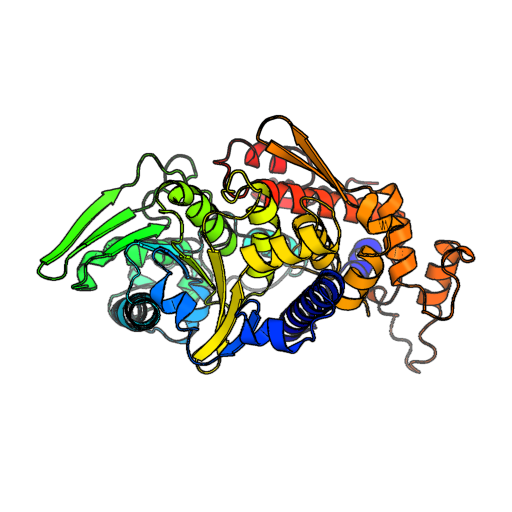99 ? -6.024 -8.840 21.060 1.00 92.00 99 GLN A CA 1
ATOM 758 C C . GLN A 1 99 ? -4.622 -9.248 20.604 1.00 92.00 99 GLN A C 1
ATOM 760 O O . GLN A 1 99 ? -3.636 -8.874 21.234 1.00 92.00 99 GLN A O 1
ATOM 765 N N . LYS A 1 100 ? -4.507 -9.970 19.481 1.00 90.44 100 LYS A N 1
ATOM 766 C CA . LYS A 1 100 ? -3.202 -10.331 18.913 1.00 90.44 100 LYS A CA 1
ATOM 767 C C . LYS A 1 100 ? -2.379 -9.092 18.551 1.00 90.44 100 LYS A C 1
ATOM 769 O O . LYS A 1 100 ? -1.208 -9.032 18.914 1.00 90.44 100 LYS A O 1
ATOM 774 N N . THR A 1 101 ? -2.985 -8.115 17.874 1.00 92.44 101 THR A N 1
ATOM 775 C CA . THR A 1 101 ? -2.316 -6.861 17.493 1.00 92.44 101 THR A CA 1
ATOM 776 C C . THR A 1 101 ? -1.831 -6.098 18.727 1.00 92.44 101 THR A C 1
ATOM 778 O O . THR A 1 101 ? -0.677 -5.683 18.769 1.00 92.44 101 THR A O 1
ATOM 781 N N . ILE A 1 102 ? -2.662 -5.991 19.766 1.00 93.31 102 ILE A N 1
ATOM 782 C CA . ILE A 1 102 ? -2.303 -5.314 21.025 1.00 93.31 102 ILE A CA 1
ATOM 783 C C . ILE A 1 102 ? -1.199 -6.061 21.772 1.00 93.31 102 ILE A C 1
ATOM 785 O O . ILE A 1 102 ? -0.248 -5.453 22.243 1.00 93.31 102 ILE A O 1
ATOM 789 N N . ASN A 1 103 ? -1.271 -7.390 21.853 1.00 92.81 103 ASN A N 1
ATOM 790 C CA . ASN A 1 103 ? -0.227 -8.181 22.506 1.00 92.81 103 ASN A CA 1
ATOM 791 C C . ASN A 1 103 ? 1.128 -8.026 21.793 1.00 92.81 103 ASN A C 1
ATOM 793 O O . ASN A 1 103 ? 2.184 -8.051 22.430 1.00 92.81 103 ASN A O 1
ATOM 797 N N . GLN A 1 104 ? 1.108 -7.870 20.466 1.00 92.25 104 GLN A N 1
ATOM 798 C CA . GLN A 1 104 ? 2.308 -7.603 19.682 1.00 92.25 104 GLN A CA 1
ATOM 799 C C . GLN A 1 104 ? 2.805 -6.163 19.881 1.00 92.25 104 GLN A C 1
ATOM 801 O O . GLN A 1 104 ? 4.009 -5.976 20.038 1.00 92.25 104 GLN A O 1
ATOM 806 N N . MET A 1 105 ? 1.908 -5.177 19.937 1.00 95.12 105 MET A N 1
ATOM 807 C CA . MET A 1 105 ? 2.210 -3.745 20.070 1.00 95.12 105 MET A CA 1
ATOM 808 C C . MET A 1 105 ? 1.418 -3.146 21.249 1.00 95.12 105 MET A C 1
ATOM 810 O O . MET A 1 105 ? 0.350 -2.558 21.053 1.00 95.12 105 MET A O 1
ATOM 814 N N . PRO A 1 106 ? 1.916 -3.304 22.490 1.00 94.50 106 PRO A N 1
ATOM 815 C CA . PRO A 1 106 ? 1.158 -2.995 23.710 1.00 94.50 106 PRO A CA 1
ATOM 816 C C . PRO A 1 106 ? 0.865 -1.505 23.909 1.00 94.50 106 PRO A C 1
ATOM 818 O O . PRO A 1 106 ? 0.014 -1.153 24.721 1.00 94.50 106 PRO A O 1
ATOM 821 N N . ASN A 1 107 ? 1.558 -0.636 23.173 1.00 95.50 107 ASN A N 1
ATOM 822 C CA . ASN A 1 107 ? 1.412 0.812 23.264 1.00 95.50 107 ASN A CA 1
ATOM 823 C C . ASN A 1 107 ? 0.374 1.388 22.291 1.00 95.50 107 ASN A C 1
ATOM 825 O O . ASN A 1 107 ? 0.185 2.607 22.282 1.00 95.50 107 ASN A O 1
ATOM 829 N N . ILE A 1 108 ? -0.312 0.543 21.512 1.00 95.88 108 ILE A N 1
ATOM 830 C CA . ILE A 1 108 ? -1.402 0.982 20.640 1.00 95.88 108 ILE A CA 1
ATOM 831 C C . ILE A 1 108 ? -2.497 1.638 21.482 1.00 95.88 108 ILE A C 1
ATOM 833 O O . ILE A 1 108 ? -3.110 1.006 22.339 1.00 95.88 108 ILE A O 1
ATOM 837 N N . SER A 1 109 ? -2.777 2.901 21.177 1.00 95.25 109 SER A N 1
ATOM 838 C CA . SER A 1 109 ? -3.884 3.673 21.746 1.00 95.25 109 SER A CA 1
ATOM 839 C C . SER A 1 109 ? -5.020 3.872 20.740 1.00 95.25 109 SER A C 1
ATOM 841 O O . SER A 1 109 ? -6.160 4.137 21.135 1.00 95.25 109 SER A O 1
ATOM 843 N N . ARG A 1 110 ? -4.737 3.697 19.439 1.00 96.50 110 ARG A N 1
ATOM 844 C CA . ARG A 1 110 ? -5.723 3.780 18.359 1.00 96.50 110 ARG A CA 1
ATOM 845 C C . ARG A 1 110 ? -5.561 2.645 17.354 1.00 96.50 110 ARG A C 1
ATOM 847 O O . ARG A 1 110 ? -4.476 2.410 16.829 1.00 96.50 110 ARG A O 1
ATOM 854 N N . MET A 1 111 ? -6.663 1.979 17.034 1.00 96.38 111 MET A N 1
ATOM 855 C CA . MET A 1 111 ? -6.714 0.931 16.019 1.00 96.38 111 MET A CA 1
ATOM 856 C C . MET A 1 111 ? -7.840 1.213 15.033 1.00 96.38 111 MET A C 1
ATOM 858 O O . MET A 1 111 ? -8.946 1.546 15.444 1.00 96.38 111 MET A O 1
ATOM 862 N N . VAL A 1 112 ? -7.573 1.047 13.742 1.00 94.94 112 VAL A N 1
ATOM 863 C CA . VAL A 1 112 ? -8.568 1.167 12.678 1.00 94.94 112 VAL A CA 1
ATOM 864 C C . VAL A 1 112 ? -8.737 -0.179 11.990 1.00 94.94 112 VAL A C 1
ATOM 866 O O . VAL A 1 112 ? -7.791 -0.691 11.397 1.00 94.94 112 VAL A O 1
ATOM 869 N N . ILE A 1 113 ? -9.938 -0.744 12.030 1.00 92.75 113 ILE A N 1
ATOM 870 C CA . ILE A 1 113 ? -10.309 -1.930 11.259 1.00 92.75 113 ILE A CA 1
ATOM 871 C C . ILE A 1 113 ? -10.857 -1.460 9.913 1.00 92.75 113 ILE A C 1
ATOM 873 O O . ILE A 1 113 ? -11.896 -0.806 9.859 1.00 92.75 113 ILE A O 1
ATOM 877 N N . CYS A 1 114 ? -10.131 -1.766 8.840 1.00 89.38 114 CYS A N 1
ATOM 878 C CA . CYS A 1 114 ? -10.461 -1.371 7.474 1.00 89.38 114 CYS A CA 1
ATOM 879 C C . CYS A 1 114 ? -11.157 -2.536 6.762 1.00 89.38 114 CYS A C 1
ATOM 881 O O . CYS A 1 114 ? -10.482 -3.436 6.255 1.00 89.38 114 CYS A O 1
ATOM 883 N N . GLU A 1 115 ? -12.490 -2.529 6.740 1.00 82.31 115 GLU A N 1
ATOM 884 C CA . GLU A 1 115 ? -13.284 -3.516 6.002 1.00 82.31 115 GLU A CA 1
ATOM 885 C C . GLU A 1 115 ? -13.256 -3.221 4.497 1.00 82.31 115 GLU A C 1
ATOM 887 O O . GLU A 1 115 ? -13.229 -2.069 4.053 1.00 82.31 115 GLU A O 1
ATOM 892 N N . GLU A 1 116 ? -13.307 -4.275 3.687 1.00 74.69 116 GLU A N 1
ATOM 893 C CA . GLU A 1 116 ? -13.514 -4.136 2.246 1.00 74.69 116 GLU A CA 1
ATOM 894 C C . GLU A 1 116 ? -14.956 -3.674 1.953 1.00 74.69 116 GLU A C 1
ATOM 896 O O . GLU A 1 116 ? -15.919 -4.212 2.506 1.00 74.69 116 GLU A O 1
ATOM 901 N N . LYS A 1 117 ? -15.121 -2.669 1.078 1.00 71.62 117 LYS A N 1
ATOM 902 C CA . LYS A 1 117 ? -16.427 -2.046 0.779 1.00 71.62 117 LYS A CA 1
ATOM 903 C C . LYS A 1 117 ? -16.885 -2.396 -0.635 1.00 71.62 117 LYS A C 1
ATOM 905 O O . LYS A 1 117 ? -16.310 -1.934 -1.620 1.00 71.62 117 LYS A O 1
ATOM 910 N N . TYR A 1 118 ? -17.957 -3.179 -0.739 1.00 56.81 118 TYR A N 1
ATOM 911 C CA . TYR A 1 118 ? -18.257 -4.014 -1.909 1.00 56.81 118 TYR A CA 1
ATOM 912 C C . TYR A 1 118 ? -19.211 -3.415 -2.955 1.00 56.81 118 TYR A C 1
ATOM 914 O O . TYR A 1 118 ? -20.051 -4.125 -3.497 1.00 56.81 118 TYR A O 1
ATOM 922 N N . HIS A 1 119 ? -19.108 -2.123 -3.268 1.00 49.53 119 HIS A N 1
ATOM 923 C CA . HIS A 1 119 ? -19.958 -1.537 -4.324 1.00 49.53 119 HIS A CA 1
ATOM 924 C C . HIS A 1 119 ? -19.220 -1.209 -5.624 1.00 49.53 119 HIS A C 1
ATOM 926 O O . HIS A 1 119 ? -19.882 -1.020 -6.635 1.00 49.53 119 HIS A O 1
ATOM 932 N N . PHE A 1 120 ? -17.889 -1.115 -5.565 1.00 46.50 120 PHE A N 1
ATOM 933 C CA . PHE A 1 120 ? -16.982 -0.910 -6.697 1.00 46.50 120 PHE A CA 1
ATOM 934 C C . PHE A 1 120 ? -15.595 -1.402 -6.292 1.00 46.50 120 PHE A C 1
ATOM 936 O O . PHE A 1 120 ? -14.658 -0.617 -6.124 1.00 46.50 120 PHE A O 1
ATOM 943 N N . THR A 1 121 ? -15.463 -2.694 -6.019 1.00 43.94 121 THR A N 1
ATOM 944 C CA . THR A 1 121 ? -14.122 -3.230 -5.789 1.00 43.94 121 THR A CA 1
ATOM 945 C C . THR A 1 121 ? -13.412 -3.339 -7.136 1.00 43.94 121 THR A C 1
ATOM 947 O O . THR A 1 121 ? -14.045 -3.484 -8.184 1.00 43.94 121 THR A O 1
ATOM 950 N N . PRO A 1 122 ? -12.079 -3.359 -7.172 1.00 43.34 122 PRO A N 1
ATOM 951 C CA . PRO A 1 122 ? -11.360 -3.858 -8.326 1.00 43.34 122 PRO A CA 1
ATOM 952 C C . PRO A 1 122 ? -11.732 -5.300 -8.639 1.00 43.34 122 PRO A C 1
ATOM 954 O O . PRO A 1 122 ? -11.427 -5.750 -9.725 1.00 43.34 122 PRO A O 1
ATOM 957 N N . ASP A 1 123 ? -12.426 -6.014 -7.748 1.00 40.31 123 ASP A N 1
ATOM 958 C CA . ASP A 1 123 ? -13.124 -7.257 -8.056 1.00 40.31 123 ASP A CA 1
ATOM 959 C C . ASP A 1 123 ? -14.336 -7.062 -8.989 1.00 40.31 123 ASP A C 1
ATOM 961 O O . ASP A 1 123 ? -14.570 -7.953 -9.792 1.00 40.31 123 ASP A O 1
ATOM 965 N N . ASP A 1 124 ? -15.022 -5.912 -8.996 1.00 41.28 124 ASP A N 1
ATOM 966 C CA . ASP A 1 124 ? -16.019 -5.518 -10.011 1.00 41.28 124 ASP A CA 1
ATOM 967 C C . ASP A 1 124 ? -15.352 -5.073 -11.325 1.00 41.28 124 ASP A C 1
ATOM 969 O O . ASP A 1 124 ? -15.842 -5.370 -12.408 1.00 41.28 124 ASP A O 1
ATOM 973 N N . PHE A 1 125 ? -14.169 -4.454 -11.260 1.00 39.31 125 PHE A N 1
ATOM 974 C CA . PHE A 1 125 ? -13.314 -4.191 -12.432 1.00 39.31 125 PHE A CA 1
ATOM 975 C C . PHE A 1 125 ? -12.709 -5.491 -13.008 1.00 39.31 125 PHE A C 1
ATOM 977 O O . PHE A 1 125 ? -12.666 -5.716 -14.222 1.00 39.31 125 PHE A O 1
ATOM 984 N N . LYS A 1 126 ? -12.291 -6.415 -12.134 1.00 44.88 126 LYS A N 1
ATOM 985 C CA . LYS A 1 126 ? -11.873 -7.788 -12.450 1.00 44.88 126 LYS A CA 1
ATOM 986 C C . LYS A 1 126 ? -13.075 -8.588 -12.938 1.00 44.88 126 LYS A C 1
ATOM 988 O O . LYS A 1 126 ? -12.886 -9.434 -13.798 1.00 44.88 126 LYS A O 1
ATOM 993 N N . ALA A 1 127 ? -14.283 -8.346 -12.425 1.00 39.81 127 ALA A N 1
ATOM 994 C CA . ALA A 1 127 ? -15.518 -8.982 -12.867 1.00 39.81 127 ALA A CA 1
ATOM 995 C C . ALA A 1 127 ? -15.942 -8.451 -14.228 1.00 39.81 127 ALA A C 1
ATOM 997 O O . ALA A 1 127 ? -16.225 -9.272 -15.073 1.00 39.81 127 ALA A O 1
ATOM 998 N N . ALA A 1 128 ? -15.869 -7.154 -14.517 1.00 36.88 128 ALA A N 1
ATOM 999 C CA . ALA A 1 128 ? -16.124 -6.622 -15.854 1.00 36.88 128 ALA A CA 1
ATOM 1000 C C . ALA A 1 128 ? -15.107 -7.165 -16.879 1.00 36.88 128 ALA A C 1
ATOM 1002 O O . ALA A 1 128 ? -15.467 -7.644 -17.953 1.00 36.88 128 ALA A O 1
ATOM 1003 N N . THR A 1 129 ? -13.829 -7.255 -16.494 1.00 38.44 129 THR A N 1
ATOM 1004 C CA . THR A 1 129 ? -12.796 -7.906 -17.322 1.00 38.44 129 THR A CA 1
ATOM 1005 C C . THR A 1 129 ? -12.866 -9.445 -17.334 1.00 38.44 129 THR A C 1
ATOM 1007 O O . THR A 1 129 ? -12.204 -10.064 -18.175 1.00 38.44 129 THR A O 1
ATOM 1010 N N . ARG A 1 130 ? -13.637 -10.089 -16.438 1.00 35.69 130 ARG A N 1
ATOM 1011 C CA . ARG A 1 130 ? -13.926 -11.545 -16.398 1.00 35.69 130 ARG A CA 1
ATOM 1012 C C . ARG A 1 130 ? -15.278 -11.909 -17.022 1.00 35.69 130 ARG A C 1
ATOM 1014 O O . ARG A 1 130 ? -15.378 -13.004 -17.553 1.00 35.69 130 ARG A O 1
ATOM 1021 N N . ALA A 1 131 ? -16.275 -11.033 -17.013 1.00 34.47 131 ALA A N 1
ATOM 1022 C CA . ALA A 1 131 ? -17.585 -11.198 -17.636 1.00 34.47 131 ALA A CA 1
ATOM 1023 C C . ALA A 1 131 ? -17.419 -11.258 -19.158 1.00 34.47 131 ALA A C 1
ATOM 1025 O O . ALA A 1 131 ? -17.967 -12.145 -19.804 1.00 34.47 131 ALA A O 1
ATOM 1026 N N . GLN A 1 132 ? -16.468 -10.488 -19.700 1.00 37.25 132 GLN A N 1
ATOM 1027 C CA . GLN A 1 132 ? -15.950 -10.671 -21.061 1.00 37.25 132 GLN A CA 1
ATOM 1028 C C . GLN A 1 132 ? -15.271 -12.044 -21.321 1.00 37.25 132 GLN A C 1
ATOM 1030 O O . GLN A 1 132 ? -14.919 -12.344 -22.461 1.00 37.25 132 GLN A O 1
ATOM 1035 N N . ARG A 1 133 ? -15.044 -12.893 -20.303 1.00 36.53 133 ARG A N 1
ATOM 1036 C CA . ARG A 1 133 ? -14.374 -14.212 -20.413 1.00 36.53 133 ARG A CA 1
ATOM 1037 C C . ARG A 1 133 ? -15.318 -15.405 -20.267 1.00 36.53 133 ARG A C 1
ATOM 1039 O O . ARG A 1 133 ? -14.913 -16.507 -20.625 1.00 36.53 133 ARG A O 1
ATOM 1046 N N . THR A 1 134 ? -16.530 -15.214 -19.757 1.00 33.34 134 THR A N 1
ATOM 1047 C CA . THR A 1 134 ? -17.495 -16.296 -19.523 1.00 33.34 134 THR A CA 1
ATOM 1048 C C . THR A 1 134 ? -18.890 -15.845 -19.930 1.00 33.34 134 THR A C 1
ATOM 1050 O O . THR A 1 134 ? -19.725 -15.537 -19.085 1.00 33.34 134 THR A O 1
ATOM 1053 N N . SER A 1 135 ? -19.170 -15.854 -21.234 1.00 39.38 135 SER A N 1
ATOM 1054 C CA . SER A 1 135 ? -20.522 -16.209 -21.655 1.00 39.38 135 SER A CA 1
ATOM 1055 C C . SER A 1 135 ? -20.690 -17.706 -21.385 1.00 39.38 135 SER A C 1
ATOM 1057 O O . SER A 1 135 ? -19.808 -18.498 -21.712 1.00 39.38 135 SER A O 1
ATOM 1059 N N . SER A 1 136 ? -21.807 -18.075 -20.760 1.00 42.72 136 SER A N 1
ATOM 1060 C CA . SER A 1 136 ? -22.186 -19.417 -20.287 1.00 42.72 136 SER A CA 1
ATOM 1061 C C . SER A 1 136 ? -21.582 -19.870 -18.945 1.00 42.72 136 SER A C 1
ATOM 1063 O O . SER A 1 136 ? -20.435 -20.294 -18.860 1.00 42.72 136 SER A O 1
ATOM 1065 N N . ALA A 1 137 ? -22.394 -19.808 -17.880 1.00 38.00 137 ALA A N 1
ATOM 1066 C CA . ALA A 1 137 ? -22.828 -20.988 -17.113 1.00 38.00 137 ALA A CA 1
ATOM 1067 C C . ALA A 1 137 ? -23.543 -20.589 -15.803 1.00 38.00 137 ALA A C 1
ATOM 1069 O O . ALA A 1 137 ? -22.957 -19.944 -14.941 1.00 38.00 137 ALA A O 1
ATOM 1070 N N . ASN A 1 138 ? -24.797 -21.039 -15.669 1.00 37.19 138 ASN A N 1
ATOM 1071 C CA . ASN A 1 138 ? -25.546 -21.312 -14.434 1.00 37.19 138 ASN A CA 1
ATOM 1072 C C . ASN A 1 138 ? -25.347 -20.361 -13.242 1.00 37.19 138 ASN A C 1
ATOM 1074 O O . ASN A 1 138 ? -24.558 -20.623 -12.333 1.00 37.19 138 ASN A O 1
ATOM 1078 N N . VAL A 1 139 ? -26.185 -19.325 -13.175 1.00 35.38 139 VAL A N 1
ATOM 1079 C CA . VAL A 1 139 ? -26.405 -18.561 -11.942 1.00 35.38 139 VAL A CA 1
ATOM 1080 C C . VAL A 1 139 ? -27.193 -19.456 -10.972 1.00 35.38 139 VAL A C 1
ATOM 1082 O O . VAL A 1 139 ? -28.383 -19.692 -11.154 1.00 35.38 139 VAL A O 1
ATOM 1085 N N . GLY A 1 140 ? -26.512 -20.034 -9.980 1.00 40.03 140 GLY A N 1
ATOM 1086 C CA . GLY A 1 140 ? -27.136 -20.869 -8.948 1.00 40.03 140 GLY A CA 1
ATOM 1087 C C . GLY A 1 140 ? -28.023 -20.061 -7.994 1.00 40.03 140 GLY A C 1
ATOM 1088 O O . GLY A 1 140 ? -27.748 -18.894 -7.757 1.00 40.03 140 GLY A O 1
ATOM 1089 N N . ILE A 1 141 ? -29.036 -20.720 -7.417 1.00 44.47 141 ILE A N 1
ATOM 1090 C CA . ILE A 1 141 ? -30.192 -20.241 -6.610 1.00 44.47 141 ILE A CA 1
ATOM 1091 C C . ILE A 1 141 ? -29.845 -19.342 -5.382 1.00 44.47 141 ILE A C 1
ATOM 1093 O O . ILE A 1 141 ? -30.726 -18.915 -4.639 1.00 44.47 141 ILE A O 1
ATOM 1097 N N . SER A 1 142 ? -28.576 -18.998 -5.139 1.00 44.72 142 SER A N 1
ATOM 1098 C CA . SER A 1 142 ? -28.118 -18.217 -3.973 1.00 44.72 142 SER A CA 1
ATOM 1099 C C . SER A 1 142 ? -28.651 -16.778 -3.892 1.00 44.72 142 SER A C 1
ATOM 1101 O O . SER A 1 142 ? -28.583 -16.172 -2.828 1.00 44.72 142 SER A O 1
ATOM 1103 N N . HIS A 1 143 ? -29.215 -16.239 -4.973 1.00 48.06 143 HIS A N 1
ATOM 1104 C CA . HIS A 1 143 ? -29.793 -14.890 -5.047 1.00 48.06 143 HIS A CA 1
ATOM 1105 C C . HIS A 1 143 ? -31.233 -14.786 -4.501 1.00 48.06 143 HIS A C 1
ATOM 1107 O O . HIS A 1 143 ? -31.792 -13.696 -4.490 1.00 48.06 143 HIS A O 1
ATOM 1113 N N . LEU A 1 144 ? -31.836 -15.891 -4.038 1.00 47.69 144 LEU A N 1
ATOM 1114 C CA . LEU A 1 144 ? -33.213 -15.916 -3.512 1.00 47.69 144 LEU A CA 1
ATOM 1115 C C . LEU A 1 144 ? -33.312 -15.986 -1.977 1.00 47.69 144 LEU A C 1
ATOM 1117 O O . LEU A 1 144 ? -34.416 -16.104 -1.454 1.00 47.69 144 LEU A O 1
ATOM 1121 N N . LYS A 1 145 ? -32.190 -15.943 -1.249 1.00 54.50 145 LYS A N 1
ATOM 1122 C CA . LYS A 1 145 ? -32.187 -16.025 0.221 1.00 54.50 145 LYS A CA 1
ATOM 1123 C C . LYS A 1 145 ? -32.277 -14.646 0.863 1.00 54.50 145 LYS A C 1
ATOM 1125 O O . LYS A 1 145 ? -31.668 -13.692 0.389 1.00 54.50 145 LYS A O 1
ATOM 1130 N N . THR A 1 146 ? -32.995 -14.554 1.971 1.00 59.22 146 THR A N 1
ATOM 1131 C CA . THR A 1 146 ? -33.015 -13.376 2.843 1.00 59.22 146 THR A CA 1
ATOM 1132 C C . THR A 1 146 ? -31.716 -13.270 3.649 1.00 59.22 146 THR A C 1
ATOM 1134 O O . THR A 1 146 ? -30.991 -14.248 3.825 1.00 59.22 146 THR A O 1
ATOM 1137 N N . VAL A 1 147 ? -31.404 -12.076 4.160 1.00 58.22 147 VAL A N 1
ATOM 1138 C CA . VAL A 1 147 ? -30.197 -11.830 4.975 1.00 58.22 147 VAL A CA 1
ATOM 1139 C C . VAL A 1 147 ? -30.137 -12.758 6.197 1.00 58.22 147 VAL A C 1
ATOM 1141 O O . VAL A 1 147 ? -29.076 -13.311 6.487 1.00 58.22 147 VAL A O 1
ATOM 1144 N N . ASP A 1 148 ? -31.277 -12.998 6.847 1.00 58.94 148 ASP A N 1
ATOM 1145 C CA . ASP A 1 148 ? -31.387 -13.881 8.016 1.00 58.94 148 ASP A CA 1
ATOM 1146 C C . ASP A 1 148 ? -31.195 -15.369 7.654 1.00 58.94 148 ASP A C 1
ATOM 1148 O O . ASP A 1 148 ? -30.709 -16.161 8.459 1.00 58.94 148 ASP A O 1
ATOM 1152 N N . GLU A 1 149 ? -31.506 -15.765 6.414 1.00 57.81 149 GLU A N 1
ATOM 1153 C CA . GLU A 1 149 ? -31.205 -17.106 5.891 1.00 57.81 149 GLU A CA 1
ATOM 1154 C C . GLU A 1 149 ? -29.736 -17.260 5.466 1.00 57.81 149 GLU A C 1
ATOM 1156 O O . GLU A 1 149 ? -29.220 -18.382 5.410 1.00 57.81 149 GLU A O 1
ATOM 1161 N N . MET A 1 150 ? -29.053 -16.152 5.153 1.00 59.84 150 MET A N 1
ATOM 1162 C CA . MET A 1 150 ? -27.622 -16.149 4.839 1.00 59.84 150 MET A CA 1
ATOM 1163 C C . MET A 1 150 ? -26.756 -16.198 6.106 1.00 59.84 150 MET A C 1
ATOM 1165 O O . MET A 1 150 ? -25.684 -1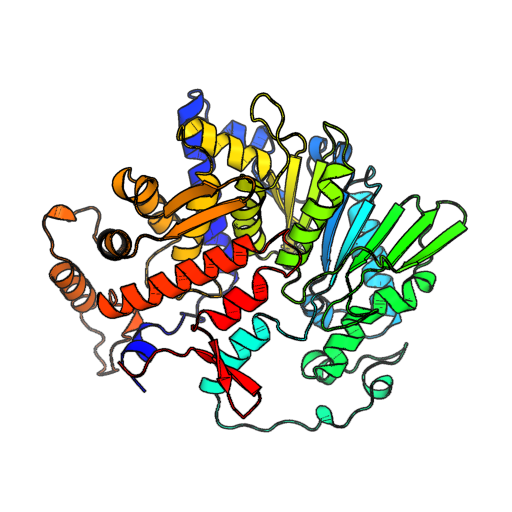6.813 6.076 1.00 59.84 150 MET A O 1
ATOM 1169 N N . ILE A 1 151 ? -27.201 -15.577 7.207 1.00 60.00 151 ILE A N 1
ATOM 1170 C CA . ILE A 1 151 ? -26.497 -15.537 8.496 1.00 60.00 151 ILE A CA 1
ATOM 1171 C C . ILE A 1 151 ? -27.470 -15.658 9.670 1.00 60.00 151 ILE A C 1
ATOM 1173 O O . ILE A 1 151 ? -28.329 -14.809 9.873 1.00 60.00 151 ILE A O 1
ATOM 1177 N N . SER A 1 152 ? -27.203 -16.628 10.543 1.00 61.78 152 SER A N 1
ATOM 1178 C CA . SER A 1 152 ? -27.690 -16.648 11.925 1.00 61.78 152 SER A CA 1
ATOM 1179 C C . SER A 1 152 ? -26.507 -16.685 12.896 1.00 61.78 152 SER A C 1
ATOM 1181 O O . SER A 1 152 ? -25.395 -17.048 12.499 1.00 61.78 152 SER A O 1
ATOM 1183 N N . ALA A 1 153 ? -26.749 -16.393 14.180 1.00 55.66 153 ALA A N 1
ATOM 1184 C CA . ALA A 1 153 ? -25.753 -16.574 15.245 1.00 55.66 153 ALA A CA 1
ATOM 1185 C C . ALA A 1 153 ? -25.101 -17.969 15.201 1.00 55.66 153 ALA A C 1
ATOM 1187 O O . ALA A 1 153 ? -23.918 -18.097 15.476 1.00 55.66 153 ALA A O 1
ATOM 1188 N N . ASN A 1 154 ? -25.840 -18.981 14.723 1.00 55.31 154 ASN A N 1
ATOM 1189 C CA . ASN A 1 154 ? -25.434 -20.385 14.719 1.00 55.31 154 ASN A CA 1
ATOM 1190 C C . ASN A 1 154 ? -24.935 -20.907 13.358 1.00 55.31 154 ASN A C 1
ATOM 1192 O O . ASN A 1 154 ? -24.467 -22.044 13.286 1.00 55.31 154 ASN A O 1
ATOM 1196 N N . ARG A 1 155 ? -25.068 -20.149 12.257 1.00 66.81 155 ARG A N 1
ATOM 1197 C CA . ARG A 1 155 ? -24.699 -20.642 10.917 1.00 66.81 155 ARG A CA 1
ATOM 1198 C C . ARG A 1 155 ? -24.497 -19.535 9.888 1.00 66.81 155 ARG A C 1
ATOM 1200 O O . ARG A 1 155 ? -25.363 -18.682 9.715 1.00 66.81 155 ARG A O 1
ATOM 1207 N N . PHE A 1 156 ? -23.425 -19.661 9.109 1.00 71.88 156 PHE A N 1
ATOM 1208 C CA . PHE A 1 156 ? -23.179 -18.904 7.883 1.00 71.88 156 PHE A CA 1
ATOM 1209 C C . PHE A 1 156 ? -23.415 -19.742 6.619 1.00 71.88 156 PHE A C 1
ATOM 1211 O O . PHE A 1 156 ? -22.817 -20.808 6.440 1.00 71.88 156 PHE A O 1
ATOM 1218 N N . ASP A 1 157 ? -24.208 -19.224 5.680 1.00 70.88 157 ASP A N 1
ATOM 1219 C CA . ASP A 1 157 ? -24.186 -19.681 4.291 1.00 70.88 157 ASP A CA 1
ATOM 1220 C C . ASP A 1 157 ? -23.021 -19.016 3.546 1.00 70.88 157 ASP A C 1
ATOM 1222 O O . ASP A 1 157 ? -23.156 -17.986 2.878 1.00 70.88 157 ASP A O 1
ATOM 1226 N N . LYS A 1 158 ? -21.847 -19.645 3.664 1.00 69.31 158 LYS A N 1
ATOM 1227 C CA . LYS A 1 158 ? -20.604 -19.194 3.028 1.00 69.31 158 LYS A CA 1
ATOM 1228 C C . LYS A 1 158 ? -20.744 -18.975 1.522 1.00 69.31 158 LYS A C 1
ATOM 1230 O O . LYS A 1 158 ? -20.047 -18.122 0.995 1.00 69.31 158 LYS A O 1
ATOM 1235 N N . ALA A 1 159 ? -21.585 -19.725 0.809 1.00 68.56 159 ALA A N 1
ATOM 1236 C CA . ALA A 1 159 ? -21.713 -19.542 -0.635 1.00 68.56 159 ALA A CA 1
ATOM 1237 C C . ALA A 1 159 ? -22.414 -18.213 -0.944 1.00 68.56 159 ALA A C 1
ATOM 1239 O O . ALA A 1 159 ? -21.861 -17.372 -1.653 1.00 68.56 159 ALA A O 1
ATOM 1240 N N . SER A 1 160 ? -23.580 -17.994 -0.335 1.00 66.56 160 SER A N 1
ATOM 1241 C CA . SER A 1 160 ? -24.408 -16.808 -0.573 1.00 66.56 160 SER A CA 1
ATOM 1242 C C . SER A 1 160 ? -23.732 -15.524 -0.091 1.00 66.56 160 SER A C 1
ATOM 1244 O O . SER A 1 160 ? -23.717 -14.535 -0.821 1.00 66.56 160 SER A O 1
ATOM 1246 N N . LEU A 1 161 ? -23.060 -15.551 1.066 1.00 68.00 161 LEU A N 1
ATOM 1247 C CA . LEU A 1 161 ? -22.315 -14.394 1.583 1.00 68.00 161 LEU A CA 1
ATOM 1248 C C . LEU A 1 161 ? -21.198 -13.909 0.666 1.00 68.00 161 LEU A C 1
ATOM 1250 O O . LEU A 1 161 ? -20.810 -12.744 0.686 1.00 68.00 161 LEU A O 1
ATOM 1254 N N . VAL A 1 162 ? -20.643 -14.832 -0.109 1.00 65.38 162 VAL A N 1
ATOM 1255 C CA . VAL A 1 162 ? -19.465 -14.584 -0.931 1.00 65.38 162 VAL A CA 1
ATOM 1256 C C . VAL A 1 162 ? -19.853 -14.211 -2.348 1.00 65.38 162 VAL A C 1
ATOM 1258 O O . VAL A 1 162 ? -19.150 -13.415 -2.971 1.00 65.38 162 VAL A O 1
ATOM 1261 N N . SER A 1 163 ? -20.944 -14.783 -2.853 1.00 63.81 163 SER A N 1
ATOM 1262 C CA . SER A 1 163 ? -21.389 -14.576 -4.226 1.00 63.81 163 SER A CA 1
ATOM 1263 C C . SER A 1 163 ? -22.358 -13.408 -4.395 1.00 63.81 163 SER A C 1
ATOM 1265 O O . SER A 1 163 ? -22.504 -12.941 -5.518 1.00 63.81 163 SER A O 1
ATOM 1267 N N . THR A 1 164 ? -23.026 -12.948 -3.331 1.00 65.56 164 THR A N 1
ATOM 1268 C CA . THR A 1 164 ? -24.055 -11.893 -3.414 1.00 65.56 164 THR A CA 1
ATOM 1269 C C . THR A 1 164 ? -23.540 -10.542 -2.918 1.00 65.56 164 THR A C 1
ATOM 1271 O O . THR A 1 164 ? -22.650 -10.473 -2.064 1.00 65.56 164 THR A O 1
ATOM 1274 N N . ALA A 1 165 ? -24.086 -9.452 -3.461 1.00 69.31 165 ALA A N 1
ATOM 1275 C CA . ALA A 1 165 ? -23.764 -8.098 -3.015 1.00 69.31 165 ALA A CA 1
ATOM 1276 C C . ALA A 1 165 ? -24.318 -7.838 -1.605 1.00 69.31 165 ALA A C 1
ATOM 1278 O O . ALA A 1 165 ? -23.647 -7.234 -0.770 1.00 69.31 165 ALA A O 1
ATOM 1279 N N . GLU A 1 166 ? -25.509 -8.362 -1.323 1.00 71.31 166 GLU A N 1
ATOM 1280 C CA . GLU A 1 166 ? -26.208 -8.276 -0.044 1.00 71.31 166 GLU A CA 1
ATOM 1281 C C . GLU A 1 166 ? -25.389 -8.932 1.066 1.00 71.31 166 GLU A C 1
ATOM 1283 O O . GLU A 1 166 ? -25.139 -8.316 2.101 1.00 71.31 166 GLU A O 1
ATOM 1288 N N . GLY A 1 167 ? -24.904 -10.152 0.833 1.00 72.06 167 GLY A N 1
ATOM 1289 C CA . GLY A 1 167 ? -24.091 -10.875 1.802 1.00 72.06 167 GLY A CA 1
ATOM 1290 C C . GLY A 1 167 ? -22.738 -10.214 2.082 1.00 72.06 167 GLY A C 1
ATOM 1291 O O . GLY A 1 167 ? -22.325 -10.105 3.238 1.00 72.06 167 GLY A O 1
ATOM 1292 N N . LYS A 1 168 ? -22.079 -9.701 1.035 1.00 74.00 168 LYS A N 1
ATOM 1293 C CA . LYS A 1 168 ? -20.833 -8.924 1.141 1.00 74.00 168 LYS A CA 1
ATOM 1294 C C . LYS A 1 168 ? -21.018 -7.610 1.904 1.00 74.00 168 LYS A C 1
ATOM 1296 O O . LYS A 1 168 ? -20.179 -7.248 2.727 1.00 74.00 168 LYS A O 1
ATOM 1301 N N . SER A 1 169 ? -22.111 -6.897 1.642 1.00 75.06 169 SER A N 1
ATOM 1302 C CA . SER A 1 169 ? -22.424 -5.667 2.364 1.00 75.06 169 SER A CA 1
ATOM 1303 C C . SER A 1 169 ? -22.776 -5.970 3.818 1.00 75.06 169 SER A C 1
ATOM 1305 O O . SER A 1 169 ? -22.288 -5.310 4.725 1.00 75.06 169 SER A O 1
ATOM 1307 N N . PHE A 1 170 ? -23.537 -7.032 4.083 1.00 75.06 170 PHE A N 1
ATOM 1308 C CA . PHE A 1 170 ? -23.876 -7.401 5.451 1.00 75.06 170 PHE A CA 1
ATOM 1309 C C . PHE A 1 170 ? -22.636 -7.732 6.292 1.00 75.06 170 PHE A C 1
ATOM 1311 O O . PHE A 1 170 ? -22.497 -7.169 7.381 1.00 75.06 170 PHE A O 1
ATOM 1318 N N . ILE A 1 171 ? -21.721 -8.582 5.796 1.00 76.44 171 ILE A N 1
ATOM 1319 C CA . ILE A 1 171 ? -20.510 -8.952 6.550 1.00 76.44 171 ILE A CA 1
ATOM 1320 C C . ILE A 1 171 ? -19.640 -7.728 6.860 1.00 76.44 171 ILE A C 1
ATOM 1322 O O . ILE A 1 171 ? -19.168 -7.610 7.988 1.00 76.44 171 ILE A O 1
ATOM 1326 N N . SER A 1 172 ? -19.525 -6.770 5.929 1.00 79.00 172 SER A N 1
ATOM 1327 C CA . SER A 1 172 ? -18.757 -5.538 6.161 1.00 79.00 172 SER A CA 1
ATOM 1328 C C . SER A 1 172 ? -19.359 -4.675 7.278 1.00 79.00 172 SER A C 1
ATOM 1330 O O . SER A 1 172 ? -18.639 -3.926 7.927 1.00 79.00 172 SER A O 1
ATOM 1332 N N . THR A 1 173 ? -20.663 -4.795 7.560 1.00 84.62 173 THR A N 1
ATOM 1333 C CA . THR A 1 173 ? -21.333 -4.089 8.670 1.00 84.62 173 THR A CA 1
ATOM 1334 C C . THR A 1 173 ? -21.390 -4.872 9.983 1.00 84.62 173 THR A C 1
ATOM 1336 O O . THR A 1 173 ? -21.748 -4.298 11.015 1.00 84.62 173 THR A O 1
ATOM 1339 N N . TYR A 1 174 ? -21.070 -6.170 9.972 1.00 84.81 174 TYR A N 1
ATOM 1340 C CA . TYR A 1 174 ? -21.362 -7.079 11.085 1.00 84.81 174 TYR A CA 1
ATOM 1341 C C . TYR A 1 174 ? -20.628 -6.686 12.371 1.00 84.81 174 TYR A C 1
ATOM 1343 O O . TYR A 1 174 ? -21.254 -6.526 13.420 1.00 84.81 174 TYR A O 1
ATOM 1351 N N . LEU A 1 175 ? -19.318 -6.432 12.273 1.00 88.94 175 LEU A N 1
ATOM 1352 C CA . LEU A 1 175 ? -18.498 -5.991 13.405 1.00 88.94 175 LEU A CA 1
ATOM 1353 C C . LEU A 1 175 ? -19.000 -4.664 13.987 1.00 88.94 175 LEU A C 1
ATOM 1355 O O . LEU A 1 175 ? -19.166 -4.534 15.196 1.00 88.94 175 LEU A O 1
ATOM 1359 N N . ALA A 1 176 ? -19.289 -3.685 13.125 1.00 90.00 176 ALA A N 1
ATOM 1360 C CA . ALA A 1 176 ? -19.795 -2.386 13.556 1.00 90.00 176 ALA A CA 1
ATOM 1361 C C . ALA A 1 176 ? -21.139 -2.507 14.287 1.00 90.00 176 ALA A C 1
ATOM 1363 O O . ALA A 1 176 ? -21.386 -1.762 15.233 1.00 90.00 176 ALA A O 1
ATOM 1364 N N . ARG A 1 177 ? -22.008 -3.446 13.892 1.00 90.12 177 ARG A N 1
ATOM 1365 C CA . ARG A 1 177 ? -23.298 -3.688 14.554 1.00 90.12 177 ARG A CA 1
ATOM 1366 C C . ARG A 1 177 ? -23.138 -4.290 15.946 1.00 90.12 177 ARG A C 1
ATOM 1368 O O . ARG A 1 177 ? -23.814 -3.809 16.845 1.00 90.12 177 ARG A O 1
ATOM 1375 N N . ARG A 1 178 ? -22.231 -5.257 16.098 1.00 91.19 178 ARG A N 1
ATOM 1376 C CA . ARG A 1 178 ? -22.113 -6.163 17.257 1.00 91.19 178 ARG A CA 1
ATOM 1377 C C . ARG A 1 178 ? -20.898 -5.877 18.157 1.00 91.19 178 ARG A C 1
ATOM 1379 O O . ARG A 1 178 ? -20.451 -6.742 18.900 1.00 91.19 178 ARG A O 1
ATOM 1386 N N . ILE A 1 179 ? -20.294 -4.691 18.059 1.00 91.94 179 ILE A N 1
ATOM 1387 C CA . ILE A 1 179 ? -19.047 -4.366 18.777 1.00 91.94 179 ILE A CA 1
ATOM 1388 C C . ILE A 1 179 ? -19.172 -4.453 20.310 1.00 91.94 179 ILE A C 1
ATOM 1390 O O . ILE A 1 179 ? -18.205 -4.765 21.001 1.00 91.94 179 ILE A O 1
ATOM 1394 N N . ASP A 1 180 ? -20.366 -4.204 20.835 1.00 92.06 180 ASP A N 1
ATOM 1395 C CA . ASP A 1 180 ? -20.743 -4.335 22.241 1.00 92.06 180 ASP A CA 1
ATOM 1396 C C . ASP A 1 180 ? -20.645 -5.778 22.762 1.00 92.06 180 ASP A C 1
ATOM 1398 O O . ASP A 1 180 ? -20.327 -5.984 23.934 1.00 92.06 180 ASP A O 1
ATOM 1402 N N . GLU A 1 181 ? -20.794 -6.770 21.884 1.00 92.25 181 GLU A N 1
ATOM 1403 C CA . GLU A 1 181 ? -20.709 -8.198 22.216 1.00 92.25 181 GLU A CA 1
ATOM 1404 C C . GLU A 1 181 ? -19.263 -8.703 22.321 1.00 92.25 181 GLU A C 1
ATOM 1406 O O . GLU A 1 181 ? -19.009 -9.764 22.889 1.00 92.25 181 GLU A O 1
ATOM 1411 N N . LEU A 1 182 ? -18.271 -7.944 21.832 1.00 88.38 182 LEU A N 1
ATOM 1412 C CA . LEU A 1 182 ? -16.870 -8.364 21.950 1.00 88.38 182 LEU A CA 1
ATOM 1413 C C . LEU A 1 182 ? -16.358 -8.330 23.397 1.00 88.38 182 LEU A C 1
ATOM 1415 O O . LEU A 1 182 ? -15.350 -8.979 23.691 1.00 88.38 182 LEU A O 1
ATOM 1419 N N . HIS A 1 183 ? -17.009 -7.586 24.300 1.00 90.75 183 HIS A N 1
ATOM 1420 C CA . HIS A 1 183 ? -16.592 -7.431 25.700 1.00 90.75 183 HIS A CA 1
ATOM 1421 C C . HIS A 1 183 ? -15.078 -7.145 25.830 1.00 90.75 183 HIS A C 1
ATOM 1423 O O . HIS A 1 183 ? -14.326 -7.897 26.458 1.00 90.75 183 HIS A O 1
ATOM 1429 N N . LEU A 1 184 ? -14.609 -6.093 25.147 1.00 90.44 184 LEU A N 1
ATOM 1430 C CA . LEU A 1 184 ? -13.202 -5.679 25.121 1.00 90.44 184 LEU A CA 1
ATOM 1431 C C . LEU A 1 184 ? -12.892 -4.729 26.282 1.00 90.44 184 LEU A C 1
ATOM 1433 O O . LEU A 1 184 ? -13.305 -3.574 26.260 1.00 90.44 184 LEU A O 1
ATOM 1437 N N . TYR A 1 185 ? -12.116 -5.194 27.259 1.00 92.38 185 TYR A N 1
ATOM 1438 C CA . TYR A 1 185 ? -11.744 -4.434 28.459 1.00 92.38 185 TYR A CA 1
ATOM 1439 C C . TYR A 1 185 ? -10.318 -3.880 28.352 1.00 92.38 185 TYR A C 1
ATOM 1441 O O . TYR A 1 185 ? -9.366 -4.433 28.900 1.00 92.38 185 TYR A O 1
ATOM 1449 N N . MET A 1 186 ? -10.153 -2.785 27.613 1.00 93.19 186 MET A N 1
ATOM 1450 C CA . MET A 1 186 ? -8.849 -2.179 27.310 1.00 93.19 186 MET A CA 1
ATOM 1451 C C . MET A 1 186 ? -8.996 -0.688 27.018 1.00 93.19 186 MET A C 1
ATOM 1453 O O . MET A 1 186 ? -10.053 -0.269 26.568 1.00 93.19 186 MET A O 1
ATOM 1457 N N . ASP A 1 187 ? -7.950 0.105 27.255 1.00 95.81 187 ASP A N 1
ATOM 1458 C CA . ASP A 1 187 ? -7.957 1.529 26.902 1.00 95.81 187 ASP A CA 1
ATOM 1459 C C . ASP A 1 187 ? -7.552 1.667 25.431 1.00 95.81 187 ASP A C 1
ATOM 1461 O O . ASP A 1 187 ? -6.368 1.627 25.103 1.00 95.81 187 ASP A O 1
ATOM 1465 N N . LEU A 1 188 ? -8.543 1.761 24.544 1.00 96.25 188 LEU A N 1
ATOM 1466 C CA . LEU A 1 188 ? -8.333 1.774 23.097 1.00 96.25 188 LEU A CA 1
ATOM 1467 C C . LEU A 1 188 ? -9.402 2.620 22.405 1.00 96.25 188 LEU A C 1
ATOM 1469 O O . LEU A 1 188 ? -10.593 2.472 22.670 1.00 96.25 188 LEU A O 1
ATOM 1473 N N . THR A 1 189 ? -8.979 3.454 21.457 1.00 96.94 189 THR A N 1
ATOM 1474 C CA . THR A 1 189 ? -9.883 4.012 20.445 1.00 96.94 189 THR A CA 1
ATOM 1475 C C . THR A 1 189 ? -9.926 3.059 19.257 1.00 96.94 189 THR A C 1
ATOM 1477 O O . THR A 1 189 ? -8.939 2.931 18.532 1.00 96.94 189 THR A O 1
ATOM 1480 N N . LEU A 1 190 ? -11.051 2.375 19.062 1.00 96.12 190 LEU A N 1
ATOM 1481 C CA . LEU A 1 190 ? -11.258 1.462 17.944 1.00 96.12 190 LEU A CA 1
ATOM 1482 C C . LEU A 1 190 ? -12.144 2.127 16.895 1.00 96.12 190 LEU A C 1
ATOM 1484 O O . LEU A 1 190 ? -13.296 2.446 17.161 1.00 96.12 190 LEU A O 1
ATOM 1488 N N . ILE A 1 191 ? -11.626 2.299 15.690 1.00 95.06 191 ILE A N 1
ATOM 1489 C CA . ILE A 1 191 ? -12.370 2.833 14.555 1.00 95.06 191 ILE A CA 1
ATOM 1490 C C . ILE A 1 191 ? -12.717 1.672 13.627 1.00 95.06 191 ILE A C 1
ATOM 1492 O O . ILE A 1 191 ? -11.841 0.911 13.225 1.00 95.06 191 ILE A O 1
ATOM 1496 N N . ILE A 1 192 ? -13.992 1.528 13.286 1.00 93.12 192 ILE A N 1
ATOM 1497 C CA . ILE A 1 192 ? -14.488 0.488 12.386 1.00 93.12 192 ILE A CA 1
ATOM 1498 C C . ILE A 1 192 ? -14.933 1.165 11.097 1.00 93.12 192 ILE A C 1
ATOM 1500 O O . ILE A 1 192 ? -16.000 1.788 11.030 1.00 93.12 192 ILE A O 1
ATOM 1504 N N . ASP A 1 193 ? -14.102 1.045 10.070 1.00 89.75 193 ASP A N 1
ATOM 1505 C CA . ASP A 1 193 ? -14.413 1.539 8.742 1.00 89.75 193 ASP A CA 1
ATOM 1506 C C . ASP A 1 193 ? -15.182 0.476 7.960 1.00 89.75 193 ASP A C 1
ATOM 1508 O O . ASP A 1 193 ? -14.606 -0.499 7.490 1.00 89.75 193 ASP A O 1
ATOM 1512 N N . SER A 1 194 ? -16.496 0.664 7.865 1.00 85.12 194 SER A N 1
ATOM 1513 C CA . SER A 1 194 ? -17.467 -0.314 7.363 1.00 85.12 194 SER A CA 1
ATOM 1514 C C . SER A 1 194 ? -18.537 0.355 6.507 1.00 85.12 194 SER A C 1
ATOM 1516 O O . SER A 1 194 ? -18.652 1.580 6.488 1.00 85.12 194 SER A O 1
ATOM 1518 N N . GLU A 1 195 ? -19.389 -0.432 5.844 1.00 83.25 195 GLU A N 1
ATOM 1519 C CA . GLU A 1 195 ? -20.584 0.089 5.163 1.00 83.25 195 GLU A CA 1
ATOM 1520 C C . GLU A 1 195 ? -21.780 0.333 6.108 1.00 83.25 195 GLU A C 1
ATOM 1522 O O . GLU A 1 195 ? -22.906 0.480 5.637 1.00 83.25 195 GLU A O 1
ATOM 1527 N N . PHE A 1 196 ? -21.570 0.366 7.433 1.00 85.44 196 PHE A N 1
ATOM 1528 C CA . PHE A 1 196 ? -22.669 0.413 8.406 1.00 85.44 196 PHE A CA 1
ATOM 1529 C C . PHE A 1 196 ? -23.535 1.669 8.276 1.00 85.44 196 PHE A C 1
ATOM 1531 O O . PHE A 1 196 ? -24.761 1.574 8.284 1.00 85.44 196 PHE A O 1
ATOM 1538 N N . TYR A 1 197 ? -22.902 2.826 8.093 1.00 84.62 197 TYR A N 1
ATOM 1539 C CA . TYR A 1 197 ? -23.581 4.064 7.737 1.00 84.62 197 TYR A CA 1
ATOM 1540 C C . TYR A 1 197 ? -23.256 4.407 6.285 1.00 84.62 197 TYR A C 1
ATOM 1542 O O . TYR A 1 197 ? -22.105 4.714 5.973 1.00 84.62 197 TYR A O 1
ATOM 1550 N N . LYS A 1 198 ? -24.260 4.356 5.402 1.00 79.75 198 LYS A N 1
ATOM 1551 C CA . LYS A 1 198 ? -24.128 4.669 3.972 1.00 79.75 198 LYS A CA 1
ATOM 1552 C C . LYS A 1 198 ? -25.043 5.833 3.600 1.00 79.75 198 LYS A C 1
ATOM 1554 O O . LYS A 1 198 ? -26.259 5.692 3.645 1.00 79.75 198 LYS A O 1
ATOM 1559 N N . GLU A 1 199 ? -24.450 6.948 3.190 1.00 74.19 199 GLU A N 1
ATOM 1560 C CA . GLU A 1 199 ? -25.147 8.180 2.790 1.00 74.19 199 GLU A CA 1
ATOM 1561 C C . GLU A 1 199 ? -24.476 8.738 1.525 1.00 74.19 199 GLU A C 1
ATOM 1563 O O . GLU A 1 199 ? -23.249 8.779 1.440 1.00 74.19 199 GLU A O 1
ATOM 1568 N N . ASP A 1 200 ? -25.265 9.099 0.508 1.00 70.50 200 ASP A N 1
ATOM 1569 C CA . ASP A 1 200 ? -24.804 9.703 -0.758 1.00 70.50 200 ASP A CA 1
ATOM 1570 C C . ASP A 1 200 ? -23.667 8.952 -1.484 1.00 70.50 200 ASP A C 1
ATOM 1572 O O . ASP A 1 200 ? -22.809 9.547 -2.133 1.00 70.50 200 ASP A O 1
ATOM 1576 N N . GLY A 1 201 ? -23.634 7.619 -1.367 1.00 67.00 201 GLY A N 1
ATOM 1577 C CA . GLY A 1 201 ? -22.595 6.776 -1.975 1.00 67.00 201 GLY A CA 1
ATOM 1578 C C . GLY A 1 201 ? -21.307 6.636 -1.152 1.00 67.00 201 GLY A C 1
ATOM 1579 O O . GLY A 1 201 ? -20.436 5.854 -1.536 1.00 67.00 201 GLY A O 1
ATOM 1580 N N . TYR A 1 202 ? -21.214 7.303 -0.002 1.00 71.56 202 TYR A N 1
ATOM 1581 C CA . TYR A 1 202 ? -20.095 7.236 0.939 1.00 71.56 202 TYR A CA 1
ATOM 1582 C C . TYR A 1 202 ? -20.375 6.276 2.083 1.00 71.56 202 TYR A C 1
ATOM 1584 O O . TYR A 1 202 ? -21.524 5.900 2.325 1.00 71.56 202 TYR A O 1
ATOM 1592 N N . THR A 1 203 ? -19.318 5.913 2.810 1.00 80.62 203 THR A N 1
ATOM 1593 C CA . THR A 1 203 ? -19.459 5.283 4.121 1.00 80.62 203 THR A CA 1
ATOM 1594 C C . THR A 1 203 ? -18.971 6.209 5.225 1.00 80.62 203 THR A C 1
ATOM 1596 O O . THR A 1 203 ? -17.980 6.927 5.058 1.00 80.62 203 THR A O 1
ATOM 1599 N N . THR A 1 204 ? -19.671 6.186 6.357 1.00 85.88 204 THR A N 1
ATOM 1600 C CA . THR A 1 204 ? -19.260 6.883 7.575 1.00 85.88 204 THR A CA 1
ATOM 1601 C C . THR A 1 204 ? -18.772 5.865 8.609 1.00 85.88 204 THR A C 1
ATOM 1603 O O . THR A 1 204 ? -19.540 4.980 8.997 1.00 85.88 204 THR A O 1
ATOM 1606 N N . PRO A 1 205 ? -17.520 5.979 9.074 1.00 90.94 205 PRO A N 1
ATOM 1607 C CA . PRO A 1 205 ? -16.956 5.086 10.081 1.00 90.94 205 PRO A CA 1
ATOM 1608 C C . PRO A 1 205 ? -17.634 5.203 11.448 1.00 90.94 205 PRO A C 1
ATOM 1610 O O . PRO A 1 205 ? -18.289 6.203 11.768 1.00 90.94 205 PRO A O 1
ATOM 1613 N N . VAL A 1 206 ? -17.415 4.186 12.279 1.00 93.44 206 VAL A N 1
ATOM 1614 C CA . VAL A 1 206 ? -17.823 4.177 13.688 1.00 93.44 206 VAL A CA 1
ATOM 1615 C C . VAL A 1 206 ? -16.586 4.271 14.568 1.00 93.44 206 VAL A C 1
ATOM 1617 O O . VAL A 1 206 ? -15.676 3.462 14.422 1.00 93.44 206 VAL A O 1
ATOM 1620 N N . GLU A 1 207 ? -16.563 5.223 15.495 1.00 96.00 207 GLU A N 1
ATOM 1621 C CA . GLU A 1 207 ? -15.558 5.294 16.555 1.00 96.00 207 GLU A CA 1
ATOM 1622 C C . GLU A 1 207 ? -16.116 4.675 17.835 1.00 96.00 207 GLU A C 1
ATOM 1624 O O . GLU A 1 207 ? -17.206 5.024 18.290 1.00 96.00 207 GLU A O 1
ATOM 1629 N N . CYS A 1 208 ? -15.355 3.764 18.421 1.00 96.94 208 CYS A N 1
ATOM 1630 C CA . CYS A 1 208 ? -15.674 3.074 19.656 1.00 96.94 208 CYS A CA 1
ATOM 1631 C C . CYS A 1 208 ? -14.595 3.399 20.691 1.00 96.94 208 CYS A C 1
ATOM 1633 O O . CYS A 1 208 ? -13.421 3.081 20.485 1.00 96.94 208 CYS A O 1
ATOM 1635 N N . LEU A 1 209 ? -14.983 4.004 21.814 1.00 97.12 209 LEU A N 1
ATOM 1636 C CA . LEU A 1 209 ? -14.074 4.206 22.941 1.00 97.12 209 LEU A CA 1
ATOM 1637 C C . LEU A 1 209 ? -14.203 3.029 23.899 1.00 97.12 209 LEU A C 1
ATOM 1639 O O . LEU A 1 209 ? -15.274 2.782 24.454 1.00 97.12 209 LEU A O 1
ATOM 1643 N N . LEU A 1 210 ? -13.104 2.310 24.094 1.00 96.50 210 LEU A N 1
ATOM 1644 C CA . LEU A 1 210 ? -13.003 1.188 25.017 1.00 96.50 210 LEU A CA 1
ATOM 1645 C C . LEU A 1 210 ? -12.251 1.634 26.277 1.00 96.50 210 LEU A C 1
ATOM 1647 O O . LEU A 1 210 ? -11.330 2.452 26.207 1.00 96.50 210 LEU A O 1
ATOM 1651 N N . GLY A 1 211 ? -12.641 1.108 27.438 1.00 95.75 211 GLY A N 1
ATOM 1652 C CA . GLY A 1 211 ? -11.915 1.300 28.690 1.00 95.75 211 GLY A CA 1
ATOM 1653 C C . GLY A 1 211 ? -11.677 0.001 29.449 1.00 95.75 211 GLY A C 1
ATOM 1654 O O . GLY A 1 211 ? -12.511 -0.905 29.446 1.00 95.75 211 GLY A O 1
ATOM 1655 N N . LYS A 1 212 ? -10.564 -0.056 30.189 1.00 94.00 212 LYS A N 1
ATOM 1656 C CA . LYS A 1 212 ? -10.146 -1.248 30.957 1.00 94.00 212 LYS A CA 1
ATOM 1657 C C . LYS A 1 212 ? -11.176 -1.801 31.946 1.00 94.00 212 LYS A C 1
ATOM 1659 O O . LYS A 1 212 ? -11.152 -2.992 32.220 1.00 94.00 212 LYS A O 1
ATOM 1664 N N . LYS A 1 213 ? -12.036 -0.959 32.526 1.00 94.06 213 LYS A N 1
ATOM 1665 C CA . LYS A 1 213 ? -13.001 -1.381 33.563 1.00 94.06 213 LYS A CA 1
ATOM 1666 C C . LYS A 1 213 ? -14.405 -1.638 33.023 1.00 94.06 213 LYS A C 1
ATOM 1668 O O . LYS A 1 213 ? -15.071 -2.561 33.466 1.00 94.06 213 LYS A O 1
ATOM 1673 N N . GLU A 1 214 ? -14.847 -0.806 32.090 1.00 94.00 214 GLU A N 1
ATOM 1674 C CA . GLU A 1 214 ? -16.253 -0.730 31.666 1.00 94.00 214 GLU A CA 1
ATOM 1675 C C . GLU A 1 214 ? -16.502 -1.431 30.326 1.00 94.00 214 GLU A C 1
ATOM 1677 O O . GLU A 1 214 ? -17.646 -1.698 29.976 1.00 94.00 214 GLU A O 1
ATOM 1682 N N . GLY A 1 215 ? -15.446 -1.758 29.575 1.00 94.19 215 GLY A N 1
ATOM 1683 C CA . GLY A 1 215 ? -15.582 -2.269 28.219 1.00 94.19 215 GLY A CA 1
ATOM 1684 C C . GLY A 1 215 ? -15.883 -1.137 27.236 1.00 94.19 215 GLY A C 1
ATOM 1685 O O . GLY A 1 215 ? -15.160 -0.141 27.201 1.00 94.19 215 GLY A O 1
ATOM 1686 N N . LEU A 1 216 ? -16.947 -1.272 26.442 1.00 96.06 216 LEU A N 1
ATOM 1687 C CA . LEU A 1 216 ? -17.384 -0.243 25.496 1.00 96.06 216 LEU A CA 1
ATOM 1688 C C . LEU A 1 216 ? -18.028 0.946 26.226 1.00 96.06 216 LEU A C 1
ATOM 1690 O O . LEU A 1 216 ? -19.121 0.825 26.770 1.00 96.06 216 LEU A O 1
ATOM 1694 N N . LYS A 1 217 ? -17.367 2.107 26.195 1.00 96.69 217 LYS A N 1
ATOM 1695 C CA . LYS A 1 217 ? -17.843 3.358 26.809 1.00 96.69 217 LYS A CA 1
ATOM 1696 C C . LYS A 1 217 ? -18.744 4.163 25.884 1.00 96.69 217 LYS A C 1
ATOM 1698 O O . LYS A 1 217 ? -19.731 4.744 26.323 1.00 96.69 217 LYS A O 1
ATOM 1703 N N . SER A 1 218 ? -18.384 4.241 24.606 1.00 96.62 218 SER A N 1
ATOM 1704 C CA . SER A 1 218 ? -19.159 4.974 23.608 1.00 96.62 218 SER A CA 1
ATOM 1705 C C . SER A 1 218 ? -18.986 4.380 22.217 1.00 96.62 218 SER A C 1
ATOM 1707 O O . SER A 1 218 ? -17.985 3.726 21.922 1.00 96.62 218 SER A O 1
ATOM 1709 N N . LYS A 1 219 ? -19.988 4.624 21.370 1.00 95.69 219 LYS A N 1
ATOM 1710 C CA . LYS A 1 219 ? -20.048 4.223 19.965 1.00 95.69 219 LYS A CA 1
ATOM 1711 C C . LYS A 1 219 ? -20.630 5.385 19.165 1.00 95.69 219 LYS A C 1
ATOM 1713 O O . LYS A 1 219 ? -21.828 5.651 19.242 1.00 95.69 219 LYS A O 1
ATOM 1718 N N . THR A 1 220 ? -19.786 6.079 18.413 1.00 95.75 220 THR A N 1
ATOM 1719 C CA . THR A 1 220 ? -20.114 7.364 17.786 1.00 95.75 220 THR A CA 1
ATOM 1720 C C . THR A 1 220 ? -19.933 7.294 16.273 1.00 95.75 220 THR A C 1
ATOM 1722 O O . THR A 1 220 ? -18.923 6.804 15.772 1.00 95.75 220 THR A O 1
ATOM 1725 N N . LYS A 1 221 ? -20.910 7.807 15.517 1.00 94.06 221 LYS A N 1
ATOM 1726 C CA . LYS A 1 221 ? -20.798 7.980 14.060 1.00 94.06 221 LYS A CA 1
ATOM 1727 C C . LYS A 1 221 ? -19.827 9.129 13.757 1.00 94.06 221 LYS A C 1
ATOM 1729 O O . LYS A 1 221 ? -20.056 10.254 14.197 1.00 94.06 221 LYS A O 1
ATOM 1734 N N . MET A 1 222 ? -18.781 8.879 12.969 1.00 90.94 222 MET A N 1
ATOM 1735 C CA . MET A 1 222 ? -17.770 9.889 12.621 1.00 90.94 222 MET A CA 1
ATOM 1736 C C . MET A 1 222 ? -18.221 10.773 11.448 1.00 90.94 222 MET A C 1
ATOM 1738 O O . MET A 1 222 ? -17.653 10.710 10.364 1.00 90.94 222 MET A O 1
ATOM 1742 N N . VAL A 1 223 ? -19.254 11.599 11.646 1.00 85.94 223 VAL A N 1
ATOM 1743 C CA . VAL A 1 223 ? -19.944 12.361 10.575 1.00 85.94 223 VAL A CA 1
ATOM 1744 C C . VAL A 1 223 ? -19.043 13.239 9.695 1.00 85.94 223 VAL A C 1
ATOM 1746 O O . VAL A 1 223 ? -19.388 13.504 8.546 1.00 85.94 223 VAL A O 1
ATOM 1749 N N . ASN A 1 224 ? -17.885 13.659 10.207 1.00 82.06 224 ASN A N 1
ATOM 1750 C CA . ASN A 1 224 ? -16.930 14.493 9.475 1.00 82.06 224 ASN A CA 1
ATOM 1751 C C . ASN A 1 224 ? -16.004 13.689 8.551 1.00 82.06 224 ASN A C 1
ATOM 1753 O O . ASN A 1 224 ? -15.341 14.275 7.702 1.00 82.06 224 ASN A O 1
ATOM 1757 N N . ILE A 1 225 ? -15.976 12.361 8.687 1.00 79.44 225 ILE A N 1
ATOM 1758 C CA . ILE A 1 225 ? -15.133 11.482 7.883 1.00 79.44 225 ILE A CA 1
ATOM 1759 C C . ILE A 1 225 ? -16.006 10.795 6.838 1.00 79.44 225 ILE A C 1
ATOM 1761 O O . ILE A 1 225 ? -16.853 9.952 7.144 1.00 79.44 225 ILE A O 1
ATOM 1765 N N . LYS A 1 226 ? -15.766 11.145 5.574 1.00 71.25 226 LYS A N 1
ATOM 1766 C CA . LYS A 1 226 ? -16.355 10.464 4.421 1.00 71.25 226 LYS A CA 1
ATOM 1767 C C . LYS A 1 226 ? -15.311 9.551 3.812 1.00 71.25 226 LYS A C 1
ATOM 1769 O O . LYS A 1 226 ? -14.343 10.025 3.215 1.00 71.25 226 LYS A O 1
ATOM 1774 N N . GLN A 1 227 ? -15.525 8.250 3.947 1.00 71.69 227 GLN A N 1
ATOM 1775 C CA . GLN A 1 227 ? -14.648 7.263 3.346 1.00 71.69 227 GLN A CA 1
ATOM 1776 C C . GLN A 1 227 ? -15.169 6.851 1.974 1.00 71.69 227 GLN A C 1
ATOM 1778 O O . GLN A 1 227 ? -16.373 6.654 1.762 1.00 71.69 227 GLN A O 1
ATOM 1783 N N . ARG A 1 228 ? -14.237 6.709 1.031 1.00 68.94 228 ARG A N 1
ATOM 1784 C CA . ARG A 1 228 ? -14.543 6.145 -0.280 1.00 68.94 228 ARG A CA 1
ATOM 1785 C C . ARG A 1 228 ? -14.812 4.648 -0.170 1.00 68.94 228 ARG A C 1
ATOM 1787 O O . ARG A 1 228 ? -14.393 3.973 0.774 1.00 68.94 228 ARG A O 1
ATOM 1794 N N . LYS A 1 229 ? -15.494 4.130 -1.183 1.00 68.25 229 LYS A N 1
ATOM 1795 C CA . LYS A 1 229 ? -15.565 2.693 -1.441 1.00 68.25 229 LYS A CA 1
ATOM 1796 C C . LYS A 1 229 ? -14.322 2.261 -2.216 1.00 68.25 229 LYS A C 1
ATOM 1798 O O . LYS A 1 229 ? -13.782 3.059 -2.979 1.00 68.25 229 LYS A O 1
ATOM 1803 N N . GLY A 1 230 ? -13.876 1.026 -2.020 1.00 68.38 230 GLY A N 1
ATOM 1804 C CA . GLY A 1 230 ? -12.689 0.498 -2.687 1.00 68.38 230 GLY A CA 1
ATOM 1805 C C . GLY A 1 230 ? -11.990 -0.583 -1.873 1.00 68.38 230 GLY A C 1
ATOM 1806 O O . GLY A 1 230 ? -12.552 -1.125 -0.918 1.00 68.38 230 GLY A O 1
ATOM 1807 N N . GLU A 1 231 ? -10.759 -0.896 -2.274 1.00 71.12 231 GLU A N 1
ATOM 1808 C CA . GLU A 1 231 ? -9.931 -1.904 -1.610 1.00 71.12 231 GLU A CA 1
ATOM 1809 C C . GLU A 1 231 ? -9.533 -1.458 -0.206 1.00 71.12 231 GLU A C 1
ATOM 1811 O O . GLU A 1 231 ? -9.159 -0.303 0.024 1.00 71.12 231 GLU A O 1
ATOM 1816 N N . ALA A 1 232 ? -9.534 -2.411 0.725 1.00 76.12 232 ALA A N 1
ATOM 1817 C CA . ALA A 1 232 ? -9.083 -2.187 2.094 1.00 76.12 232 ALA A CA 1
ATOM 1818 C C . ALA A 1 232 ? -7.619 -1.696 2.158 1.00 76.12 232 ALA A C 1
ATOM 1820 O O . ALA A 1 232 ? -7.235 -1.004 3.099 1.00 76.12 232 ALA A O 1
ATOM 1821 N N . GLU A 1 233 ? -6.801 -1.996 1.142 1.00 78.06 233 GLU A N 1
ATOM 1822 C CA . GLU A 1 233 ? -5.432 -1.483 1.010 1.00 78.06 233 GLU A CA 1
ATOM 1823 C C . GLU A 1 233 ? -5.356 0.040 0.910 1.00 78.06 233 GLU A C 1
ATOM 1825 O O . GLU A 1 233 ? -4.521 0.655 1.575 1.00 78.06 233 GLU A O 1
ATOM 1830 N N . MET A 1 234 ? -6.260 0.639 0.136 1.00 81.12 234 MET A N 1
ATOM 1831 C CA . MET A 1 234 ? -6.354 2.088 -0.012 1.00 81.12 234 MET A CA 1
ATOM 1832 C C . MET A 1 234 ? -6.965 2.735 1.231 1.00 81.12 234 MET A C 1
ATOM 1834 O O . MET A 1 234 ? -6.468 3.761 1.689 1.00 81.12 234 MET A O 1
ATOM 1838 N N . ALA A 1 235 ? -7.989 2.105 1.818 1.00 83.25 235 ALA A N 1
ATOM 1839 C CA . ALA A 1 235 ? -8.629 2.600 3.036 1.00 83.25 235 ALA A CA 1
ATOM 1840 C C . ALA A 1 235 ? -7.625 2.727 4.194 1.00 83.25 235 ALA A C 1
ATOM 1842 O O . ALA A 1 235 ? -7.624 3.731 4.901 1.00 83.25 235 ALA A O 1
ATOM 1843 N N . LYS A 1 236 ? -6.700 1.767 4.350 1.00 88.38 236 LYS A N 1
ATOM 1844 C CA . LYS A 1 236 ? -5.616 1.867 5.344 1.00 88.38 236 LYS A CA 1
ATOM 1845 C C . LYS A 1 236 ? -4.787 3.138 5.187 1.00 88.38 236 LYS A C 1
ATOM 1847 O O . LYS A 1 236 ? -4.440 3.753 6.189 1.00 88.38 236 LYS A O 1
ATOM 1852 N N . LEU A 1 237 ? -4.448 3.510 3.953 1.00 88.19 237 LEU A N 1
ATOM 1853 C CA . LEU A 1 237 ? -3.671 4.716 3.673 1.00 88.19 237 LEU A CA 1
ATOM 1854 C C . LEU A 1 237 ? -4.476 5.982 3.923 1.00 88.19 237 LEU A C 1
ATOM 1856 O O . LEU A 1 237 ? -3.954 6.906 4.541 1.00 88.19 237 LEU A O 1
ATOM 1860 N N . ASP A 1 238 ? -5.738 5.998 3.493 1.00 86.81 238 ASP A N 1
ATOM 1861 C CA . ASP A 1 238 ? -6.652 7.107 3.762 1.00 86.81 238 ASP A CA 1
ATOM 1862 C C . ASP A 1 238 ? -6.730 7.355 5.278 1.00 86.81 238 ASP A C 1
ATOM 1864 O O . ASP A 1 238 ? -6.588 8.487 5.731 1.00 86.81 238 ASP A O 1
ATOM 1868 N N . TRP A 1 239 ? -6.832 6.288 6.075 1.00 89.75 239 TRP A N 1
ATOM 1869 C CA . TRP A 1 239 ? -6.829 6.381 7.531 1.00 89.75 239 TRP A CA 1
ATOM 1870 C C . TRP A 1 239 ? -5.511 6.817 8.135 1.00 89.75 239 TRP A C 1
ATOM 1872 O O . TRP A 1 239 ? -5.533 7.648 9.035 1.00 89.75 239 TRP A O 1
ATOM 1882 N N . LEU A 1 240 ? -4.383 6.274 7.672 1.00 91.00 240 LEU A N 1
ATOM 1883 C CA . LEU A 1 240 ? -3.071 6.716 8.142 1.00 91.00 240 LEU A CA 1
ATOM 1884 C C . LEU A 1 240 ? -2.937 8.232 7.987 1.00 91.00 240 LEU A C 1
ATOM 1886 O O . LEU A 1 240 ? -2.509 8.895 8.925 1.00 91.00 240 LEU A O 1
ATOM 1890 N N . LEU A 1 241 ? -3.340 8.773 6.835 1.00 89.06 241 LEU A N 1
ATOM 1891 C CA . LEU A 1 241 ? -3.276 10.204 6.545 1.00 89.06 241 LEU A CA 1
ATOM 1892 C C . LEU A 1 241 ? -4.292 11.016 7.359 1.00 89.06 241 LEU A C 1
ATOM 1894 O O . LEU A 1 241 ? -3.933 12.064 7.885 1.00 89.06 241 LEU A O 1
ATOM 1898 N N . GLU A 1 242 ? -5.516 10.511 7.523 1.00 88.44 242 GLU A N 1
ATOM 1899 C CA . GLU A 1 242 ? -6.590 11.140 8.311 1.00 88.44 242 GLU A CA 1
ATOM 1900 C C . GLU A 1 242 ? -6.236 11.311 9.794 1.00 88.44 242 GLU A C 1
ATOM 1902 O O . GLU A 1 242 ? -6.773 12.185 10.471 1.00 88.44 242 GLU A O 1
ATOM 1907 N N . VAL A 1 243 ? -5.370 10.452 10.337 1.00 86.56 243 VAL A N 1
ATOM 1908 C CA . VAL A 1 243 ? -4.964 10.537 11.746 1.00 86.56 243 VAL A CA 1
ATOM 1909 C C . VAL A 1 243 ? -3.505 10.934 11.936 1.00 86.56 243 VAL A C 1
ATOM 1911 O O . VAL A 1 243 ? -3.037 10.934 13.074 1.00 86.56 243 VAL A O 1
ATOM 1914 N N . ALA A 1 244 ? -2.788 11.265 10.859 1.00 87.62 244 ALA A N 1
ATOM 1915 C CA . ALA A 1 244 ? -1.371 11.613 10.915 1.00 87.62 244 ALA A CA 1
ATOM 1916 C C . ALA A 1 244 ? -1.113 12.870 11.761 1.00 87.62 244 ALA A C 1
ATOM 1918 O O . ALA A 1 244 ? -0.092 12.972 12.432 1.00 87.62 244 ALA A O 1
ATOM 1919 N N . ASP A 1 245 ? -2.051 13.818 11.756 1.00 86.75 245 ASP A N 1
ATOM 1920 C CA . ASP A 1 245 ? -2.006 15.057 12.538 1.00 86.75 245 ASP A CA 1
ATOM 1921 C C . ASP A 1 245 ? -2.215 14.842 14.047 1.00 86.75 245 ASP A C 1
ATOM 1923 O O . ASP A 1 245 ? -1.880 15.712 14.848 1.00 86.75 245 ASP A O 1
ATOM 1927 N N . LYS A 1 246 ? -2.746 13.678 14.439 1.00 89.06 246 LYS A N 1
ATOM 1928 C CA . LYS A 1 246 ? -2.986 13.285 15.835 1.00 89.06 246 LYS A CA 1
ATOM 1929 C C . LYS A 1 246 ? -1.807 12.532 16.454 1.00 89.06 246 LYS A C 1
ATOM 1931 O O . LYS A 1 246 ? -1.944 12.069 17.584 1.00 89.06 246 LYS A O 1
ATOM 1936 N N . LEU A 1 247 ? -0.718 12.342 15.712 1.00 92.25 247 LEU A N 1
ATOM 1937 C CA . LEU A 1 247 ? 0.487 11.661 16.179 1.00 92.25 247 LEU A CA 1
ATOM 1938 C C . LEU A 1 247 ? 1.480 12.672 16.746 1.00 92.25 247 LEU A C 1
ATOM 1940 O O . LEU A 1 247 ? 1.698 13.741 16.170 1.00 92.25 247 LEU A O 1
ATOM 1944 N N . GLU A 1 248 ? 2.110 12.316 17.860 1.00 93.19 248 GLU A N 1
ATOM 1945 C CA . GLU A 1 248 ? 3.233 13.069 18.405 1.00 93.19 248 GLU A CA 1
ATOM 1946 C C . GLU A 1 248 ? 4.525 12.671 17.687 1.00 93.19 248 GLU A C 1
ATOM 1948 O O . GLU A 1 248 ? 4.636 11.584 17.120 1.00 93.19 248 GLU A O 1
ATOM 1953 N N . GLN A 1 249 ? 5.530 13.550 17.679 1.00 90.44 249 GLN A N 1
ATOM 1954 C CA . GLN A 1 249 ? 6.815 13.228 17.060 1.00 90.44 249 GLN A CA 1
ATOM 1955 C C . GLN A 1 249 ? 7.438 11.993 17.727 1.00 90.44 249 GLN A C 1
ATOM 1957 O O . GLN A 1 249 ? 7.575 11.946 18.947 1.00 90.44 249 GLN A O 1
ATOM 1962 N N . GLY A 1 250 ? 7.856 11.021 16.914 1.00 88.62 250 GLY A N 1
ATOM 1963 C CA . GLY A 1 250 ? 8.404 9.750 17.395 1.00 88.62 250 GLY A CA 1
ATOM 1964 C C . GLY A 1 250 ? 7.370 8.639 17.588 1.00 88.62 250 GLY A C 1
ATOM 1965 O O . GLY A 1 250 ? 7.767 7.491 17.766 1.00 88.62 250 GLY A O 1
ATOM 1966 N N . ASP A 1 251 ? 6.068 8.926 17.481 1.00 94.75 251 ASP A N 1
ATOM 1967 C CA . ASP A 1 251 ? 5.062 7.865 17.402 1.00 94.75 251 ASP A CA 1
ATOM 1968 C C . ASP A 1 251 ? 5.251 7.032 16.126 1.00 94.75 251 ASP A C 1
ATOM 1970 O O . ASP A 1 251 ? 5.532 7.560 15.043 1.00 94.75 251 ASP A O 1
ATOM 1974 N N . GLY A 1 252 ? 5.047 5.722 16.240 1.00 95.25 252 GLY A N 1
ATOM 1975 C CA . GLY A 1 252 ? 5.019 4.795 15.115 1.00 95.25 252 GLY A CA 1
ATOM 1976 C C . GLY A 1 252 ? 3.604 4.445 14.662 1.00 95.25 252 GLY A C 1
ATOM 1977 O O . GLY A 1 252 ? 2.650 4.409 15.449 1.00 95.25 252 GLY A O 1
ATOM 1978 N N . CYS A 1 253 ? 3.488 4.101 13.383 1.00 97.38 253 CYS A N 1
ATOM 1979 C CA . CYS A 1 253 ? 2.269 3.590 12.766 1.00 97.38 253 CYS A CA 1
ATOM 1980 C C . CYS A 1 253 ? 2.499 2.202 12.173 1.00 97.38 253 CYS A C 1
ATOM 1982 O O . CYS A 1 253 ? 3.499 1.979 11.495 1.00 97.38 253 CYS A O 1
ATOM 1984 N N . ALA A 1 254 ? 1.545 1.289 12.338 1.00 96.81 254 ALA A N 1
ATOM 1985 C CA . ALA A 1 254 ? 1.561 -0.018 11.690 1.00 96.81 254 ALA A CA 1
ATOM 1986 C C . ALA A 1 254 ? 0.365 -0.192 10.746 1.00 96.81 254 ALA A C 1
ATOM 1988 O O . ALA A 1 254 ? -0.784 -0.139 11.163 1.00 96.81 254 ALA A O 1
ATOM 1989 N N . SER A 1 255 ? 0.637 -0.465 9.476 1.00 96.31 255 SER A N 1
ATOM 1990 C CA . SER A 1 255 ? -0.321 -0.886 8.457 1.00 96.31 255 SER A CA 1
ATOM 1991 C C . SER A 1 255 ? -0.260 -2.403 8.311 1.00 96.31 255 SER A C 1
ATOM 1993 O O . SER A 1 255 ? 0.638 -2.958 7.672 1.00 96.31 255 SER A O 1
ATOM 1995 N N . ILE A 1 256 ? -1.190 -3.098 8.959 1.00 94.00 256 ILE A N 1
ATOM 1996 C CA . ILE A 1 256 ? -1.256 -4.557 8.998 1.00 94.00 256 ILE A CA 1
ATOM 1997 C C . ILE A 1 256 ? -2.055 -5.064 7.799 1.00 94.00 256 ILE A C 1
ATOM 1999 O O . ILE A 1 256 ? -3.226 -4.740 7.605 1.00 94.00 256 ILE A O 1
ATOM 2003 N N . VAL A 1 257 ? -1.418 -5.914 7.002 1.00 90.81 257 VAL A N 1
ATOM 2004 C CA . VAL A 1 257 ? -1.937 -6.487 5.759 1.00 90.81 257 VAL A CA 1
ATOM 2005 C C . VAL A 1 257 ? -2.167 -7.981 5.984 1.00 90.81 257 VAL A C 1
ATOM 2007 O O . VAL A 1 257 ? -1.270 -8.810 5.808 1.00 90.81 257 VAL A O 1
ATOM 2010 N N . THR A 1 258 ? -3.372 -8.347 6.422 1.00 85.38 258 THR A N 1
ATOM 2011 C CA . THR A 1 258 ? -3.720 -9.742 6.777 1.00 85.38 258 THR A CA 1
ATOM 2012 C C . THR A 1 258 ? -3.759 -10.672 5.553 1.00 85.38 258 THR A C 1
ATOM 2014 O O . THR A 1 258 ? -3.557 -11.891 5.639 1.00 85.38 258 THR A O 1
ATOM 2017 N N . SER A 1 259 ? -3.975 -10.104 4.365 1.00 78.69 259 SER A N 1
ATOM 2018 C CA . SER A 1 259 ? -3.894 -10.807 3.087 1.00 78.69 259 SER A CA 1
ATOM 2019 C C . SER A 1 259 ? -2.454 -11.159 2.688 1.00 78.69 259 SER A C 1
ATOM 2021 O O . SER A 1 259 ? -2.257 -12.081 1.888 1.00 78.69 259 SER A O 1
ATOM 2023 N N . GLY A 1 260 ? -1.451 -10.503 3.276 1.00 82.81 260 GLY A N 1
ATOM 2024 C CA . GLY A 1 260 ? -0.063 -10.603 2.837 1.00 82.81 260 GLY A CA 1
ATOM 2025 C C . GLY A 1 260 ? 0.133 -10.128 1.394 1.00 82.81 260 GLY A C 1
ATOM 2026 O O . GLY A 1 260 ? 1.094 -10.554 0.748 1.00 82.81 260 GLY A O 1
ATOM 2027 N N . ASP A 1 261 ? -0.797 -9.322 0.867 1.00 82.88 261 ASP A N 1
ATOM 2028 C CA . ASP A 1 261 ? -0.669 -8.763 -0.469 1.00 82.88 261 ASP A CA 1
ATOM 2029 C C . ASP A 1 261 ? 0.474 -7.745 -0.499 1.00 82.88 261 ASP A C 1
ATOM 2031 O O . ASP A 1 261 ? 0.615 -6.880 0.367 1.00 82.88 261 ASP A O 1
ATOM 2035 N N . ILE A 1 262 ? 1.345 -7.905 -1.486 1.00 87.81 262 ILE A N 1
ATOM 2036 C CA . ILE A 1 262 ? 2.539 -7.080 -1.624 1.00 87.81 262 ILE A CA 1
ATOM 2037 C C . ILE A 1 262 ? 2.209 -5.740 -2.285 1.00 87.81 262 ILE A C 1
ATOM 2039 O O . ILE A 1 262 ? 3.018 -4.819 -2.211 1.00 87.81 262 ILE A O 1
ATOM 2043 N N . ASP A 1 263 ? 1.055 -5.619 -2.945 1.00 87.00 263 ASP A N 1
ATOM 2044 C CA . ASP A 1 263 ? 0.661 -4.378 -3.613 1.00 87.00 263 ASP A CA 1
ATOM 2045 C C . ASP A 1 263 ? 0.491 -3.243 -2.592 1.00 87.00 263 ASP A C 1
ATOM 2047 O O . ASP A 1 263 ? 0.932 -2.122 -2.853 1.00 87.00 263 ASP A O 1
ATOM 2051 N N . ALA A 1 264 ? 0.055 -3.562 -1.368 1.00 89.00 264 ALA A N 1
ATOM 2052 C CA . ALA A 1 264 ? 0.041 -2.631 -0.246 1.00 89.00 264 ALA A CA 1
ATOM 2053 C C . ALA A 1 264 ? 1.393 -1.916 -0.065 1.00 89.00 264 ALA A C 1
ATOM 2055 O O . ALA A 1 264 ? 1.424 -0.699 0.106 1.00 89.00 264 ALA A O 1
ATOM 2056 N N . LEU A 1 265 ? 2.522 -2.628 -0.172 1.00 92.62 265 LEU A N 1
ATOM 2057 C CA . LEU A 1 265 ? 3.860 -2.035 -0.069 1.00 92.62 265 LEU A CA 1
ATOM 2058 C C . LEU A 1 265 ? 4.109 -0.989 -1.169 1.00 92.62 265 LEU A C 1
ATOM 2060 O O . LEU A 1 265 ? 4.648 0.084 -0.897 1.00 92.62 265 LEU A O 1
ATOM 2064 N N . VAL A 1 266 ? 3.689 -1.282 -2.401 1.00 93.25 266 VAL A N 1
ATOM 2065 C CA . VAL A 1 266 ? 3.840 -0.386 -3.557 1.00 93.25 266 VAL A CA 1
ATOM 2066 C C . VAL A 1 266 ? 3.021 0.890 -3.363 1.00 93.25 266 VAL A C 1
ATOM 2068 O O . VAL A 1 266 ? 3.534 1.990 -3.568 1.00 93.25 266 VAL A O 1
ATOM 2071 N N . ILE A 1 267 ? 1.772 0.758 -2.916 1.00 91.62 267 ILE A N 1
ATOM 2072 C CA . ILE A 1 267 ? 0.869 1.898 -2.727 1.00 91.62 267 ILE A CA 1
ATOM 2073 C C . ILE A 1 267 ? 1.340 2.775 -1.553 1.00 91.62 267 ILE A C 1
ATOM 2075 O O . ILE A 1 267 ? 1.296 4.004 -1.653 1.00 91.62 267 ILE A O 1
ATOM 2079 N N . HIS A 1 268 ? 1.864 2.178 -0.472 1.00 95.56 268 HIS A N 1
ATOM 2080 C CA . HIS A 1 268 ? 2.441 2.937 0.646 1.00 95.56 268 HIS A CA 1
ATOM 2081 C C . HIS A 1 268 ? 3.697 3.702 0.217 1.00 95.56 268 HIS A C 1
ATOM 2083 O O . HIS A 1 268 ? 3.804 4.892 0.507 1.00 95.56 268 HIS A O 1
ATOM 2089 N N . LEU A 1 269 ? 4.611 3.066 -0.529 1.00 96.31 269 LEU A N 1
ATOM 2090 C CA . LEU A 1 269 ? 5.790 3.744 -1.081 1.00 96.31 269 LEU A CA 1
ATOM 2091 C C . LEU A 1 269 ? 5.397 4.949 -1.942 1.00 96.31 269 LEU A C 1
ATOM 2093 O O . LEU A 1 269 ? 6.000 6.015 -1.818 1.00 96.31 269 LEU A O 1
ATOM 2097 N N . PHE A 1 270 ? 4.380 4.796 -2.792 1.00 95.19 270 PHE A N 1
ATOM 2098 C CA . PHE A 1 270 ? 3.889 5.886 -3.628 1.00 95.19 270 PHE A CA 1
ATOM 2099 C C . PHE A 1 270 ? 3.287 7.022 -2.795 1.00 95.19 270 PHE A C 1
ATOM 2101 O O . PHE A 1 270 ? 3.738 8.160 -2.880 1.00 95.19 270 PHE A O 1
ATOM 2108 N N . THR A 1 271 ? 2.291 6.708 -1.970 1.00 92.12 271 THR A N 1
ATOM 2109 C CA . THR A 1 271 ? 1.463 7.705 -1.281 1.00 92.12 271 THR A CA 1
ATOM 2110 C C . THR A 1 271 ? 2.256 8.477 -0.228 1.00 92.12 271 THR A C 1
ATOM 2112 O O . THR A 1 271 ? 2.230 9.710 -0.194 1.00 92.12 271 THR A O 1
ATOM 2115 N N . LEU A 1 272 ? 3.018 7.765 0.607 1.00 94.94 272 LEU A N 1
ATOM 2116 C CA . LEU A 1 272 ? 3.748 8.371 1.722 1.00 94.94 272 LEU A CA 1
ATOM 2117 C C . LEU A 1 272 ? 4.929 9.227 1.253 1.00 94.94 272 LEU A C 1
ATOM 2119 O O . LEU A 1 272 ? 5.323 10.151 1.959 1.00 94.94 272 LEU A O 1
ATOM 2123 N N . SER A 1 273 ? 5.441 8.996 0.037 1.00 95.19 273 SER A N 1
ATOM 2124 C CA . SER A 1 273 ? 6.463 9.863 -0.564 1.00 95.19 273 SER A CA 1
ATOM 2125 C C . SER A 1 273 ? 6.003 11.321 -0.663 1.00 95.19 273 SER A C 1
ATOM 2127 O O . SER A 1 273 ? 6.832 12.224 -0.550 1.00 95.19 273 SER A O 1
ATOM 2129 N N . PHE A 1 274 ? 4.702 11.547 -0.873 1.00 88.88 274 PHE A N 1
ATOM 2130 C CA . PHE A 1 274 ? 4.129 12.876 -1.081 1.00 88.88 274 PHE A CA 1
ATOM 2131 C C . PHE A 1 274 ? 3.437 13.437 0.153 1.00 88.88 274 PHE A C 1
ATOM 2133 O O . PHE A 1 274 ? 3.595 14.618 0.450 1.00 88.88 274 PHE A O 1
ATOM 2140 N N . LEU A 1 275 ? 2.629 12.604 0.812 1.00 89.81 275 LEU A N 1
ATOM 2141 C CA . LEU A 1 275 ? 1.611 13.080 1.747 1.00 89.81 275 LEU A CA 1
ATOM 2142 C C . LEU A 1 275 ? 1.993 12.879 3.211 1.00 89.81 275 LEU A C 1
ATOM 2144 O O . LEU A 1 275 ? 1.390 13.508 4.078 1.00 89.81 275 LEU A O 1
ATOM 2148 N N . TRP A 1 276 ? 2.976 12.021 3.508 1.00 93.88 276 TRP A N 1
ATOM 2149 C CA . TRP A 1 276 ? 3.328 11.761 4.899 1.00 93.88 276 TRP A CA 1
ATOM 2150 C C . TRP A 1 276 ? 4.064 12.961 5.518 1.00 93.88 276 TRP A C 1
ATOM 2152 O O . TRP A 1 276 ? 4.972 13.505 4.876 1.00 93.88 276 TRP A O 1
ATOM 2162 N N . PRO A 1 277 ? 3.706 13.392 6.746 1.00 93.12 277 PRO A N 1
ATOM 2163 C CA . PRO A 1 277 ? 4.298 14.572 7.361 1.00 93.12 277 PRO A CA 1
ATOM 2164 C C . PRO A 1 277 ? 5.815 14.476 7.531 1.00 93.12 277 PRO A C 1
ATOM 2166 O O . PRO A 1 277 ? 6.357 13.483 8.023 1.00 93.12 277 PRO A O 1
ATOM 2169 N N . ARG A 1 278 ? 6.499 15.568 7.183 1.00 93.25 278 ARG A N 1
ATOM 2170 C CA . ARG A 1 278 ? 7.949 15.718 7.332 1.00 93.25 278 ARG A CA 1
ATOM 2171 C C . ARG A 1 278 ? 8.312 16.852 8.283 1.00 93.25 278 ARG A C 1
ATOM 2173 O O . ARG A 1 278 ? 7.568 17.824 8.437 1.00 93.25 278 ARG A O 1
ATOM 2180 N N . SER A 1 279 ? 9.454 16.696 8.930 1.00 92.31 279 SER A N 1
ATOM 2181 C CA . SER A 1 279 ? 10.150 17.705 9.716 1.00 92.31 279 SER A CA 1
ATOM 2182 C C . SER A 1 279 ? 10.786 18.763 8.807 1.00 92.31 279 SER A C 1
ATOM 2184 O O . SER A 1 279 ? 10.849 18.609 7.585 1.00 92.31 279 SER A O 1
ATOM 2186 N N . GLN A 1 280 ? 11.260 19.862 9.399 1.00 90.25 280 GLN A N 1
ATOM 2187 C CA . GLN A 1 280 ? 11.890 20.960 8.649 1.00 90.25 280 GLN A CA 1
ATOM 2188 C C . GLN A 1 280 ? 13.188 20.540 7.941 1.00 90.25 280 GLN A C 1
ATOM 2190 O O . GLN A 1 280 ? 13.526 21.101 6.903 1.00 90.25 280 GLN A O 1
ATOM 2195 N N . ASP A 1 281 ? 13.885 19.536 8.471 1.00 88.81 281 ASP A N 1
ATOM 2196 C CA . ASP A 1 281 ? 15.090 18.943 7.881 1.00 88.81 281 ASP A CA 1
ATOM 2197 C C . ASP A 1 281 ? 14.793 17.959 6.729 1.00 88.81 281 ASP A C 1
ATOM 2199 O O . ASP A 1 281 ? 15.711 17.428 6.105 1.00 88.81 281 ASP A O 1
ATOM 2203 N N . GLY A 1 282 ? 13.512 17.722 6.424 1.00 87.62 282 GLY A N 1
ATOM 2204 C CA . GLY A 1 282 ? 13.061 16.822 5.367 1.00 87.62 282 GLY A CA 1
ATOM 2205 C C . GLY A 1 282 ? 12.905 15.355 5.779 1.00 87.62 282 GLY A C 1
ATOM 2206 O O . GLY A 1 282 ? 12.457 14.563 4.944 1.00 87.62 282 GLY A O 1
ATOM 2207 N N . THR A 1 283 ? 13.216 14.986 7.025 1.00 90.75 283 THR A N 1
ATOM 2208 C CA . THR A 1 283 ? 12.944 13.639 7.567 1.00 90.75 283 THR A CA 1
ATOM 2209 C C . THR A 1 283 ? 11.458 13.445 7.846 1.00 90.75 283 THR A C 1
ATOM 2211 O O . THR A 1 283 ? 10.720 14.419 8.012 1.00 90.75 283 THR A O 1
ATOM 2214 N N . PHE A 1 284 ? 10.972 12.207 7.875 1.00 94.81 284 PHE A N 1
ATOM 2215 C CA . PHE A 1 284 ? 9.595 11.943 8.294 1.00 94.81 284 PHE A CA 1
ATOM 2216 C C . PHE A 1 284 ? 9.429 12.126 9.805 1.00 94.81 284 PHE A C 1
ATOM 2218 O O . PHE A 1 284 ? 10.288 11.735 10.589 1.00 94.81 284 PHE A O 1
ATOM 2225 N N . LYS A 1 285 ? 8.301 12.710 10.228 1.00 94.38 285 LYS A N 1
ATOM 2226 C CA . LYS A 1 285 ? 8.022 12.941 11.660 1.00 94.38 285 LYS A CA 1
ATOM 2227 C C . LYS A 1 285 ? 7.774 11.650 12.441 1.00 94.38 285 LYS A C 1
ATOM 2229 O O . LYS A 1 285 ? 8.052 11.587 13.638 1.00 94.38 285 LYS A O 1
ATOM 2234 N N . ASN A 1 286 ? 7.207 10.662 11.757 1.00 96.06 286 ASN A N 1
ATOM 2235 C CA . ASN A 1 286 ? 6.693 9.424 12.322 1.00 96.06 286 ASN A CA 1
ATOM 2236 C C . ASN A 1 286 ? 7.017 8.269 11.389 1.00 96.06 286 ASN A C 1
ATOM 2238 O O . ASN A 1 286 ? 6.860 8.407 10.172 1.00 96.06 286 ASN A O 1
ATOM 2242 N N . ASP A 1 287 ? 7.403 7.132 11.958 1.00 95.75 287 ASP A N 1
ATOM 2243 C CA . ASP A 1 287 ? 7.675 5.930 11.181 1.00 95.75 287 ASP A CA 1
ATOM 2244 C C . ASP A 1 287 ? 6.381 5.216 10.777 1.00 95.75 287 ASP A C 1
ATOM 2246 O O . ASP A 1 287 ? 5.439 5.097 11.565 1.00 95.75 287 ASP A O 1
ATOM 2250 N N . VAL A 1 288 ? 6.343 4.707 9.540 1.00 97.44 288 VAL A N 1
ATOM 2251 C CA . VAL A 1 288 ? 5.226 3.891 9.042 1.00 97.44 288 VAL A CA 1
ATOM 2252 C C . VAL A 1 288 ? 5.719 2.515 8.633 1.00 97.44 288 VAL A C 1
ATOM 2254 O O . VAL A 1 288 ? 6.466 2.357 7.666 1.00 97.44 288 VAL A O 1
ATOM 2257 N N . TYR A 1 289 ? 5.233 1.505 9.341 1.00 97.31 289 TYR A N 1
ATOM 2258 C CA . TYR A 1 289 ? 5.519 0.103 9.095 1.00 97.31 289 TYR A CA 1
ATOM 2259 C C . TYR A 1 289 ? 4.402 -0.542 8.290 1.00 97.31 289 TYR A C 1
ATOM 2261 O O . TYR A 1 289 ? 3.241 -0.467 8.672 1.00 97.31 289 TYR A O 1
ATOM 2269 N N . VAL A 1 290 ? 4.738 -1.250 7.217 1.00 96.62 290 VAL A N 1
ATOM 2270 C CA . VAL A 1 290 ? 3.824 -2.191 6.560 1.00 96.62 290 VAL A CA 1
ATOM 2271 C C . VAL A 1 290 ? 4.159 -3.595 7.046 1.00 96.62 290 VAL A C 1
ATOM 2273 O O . VAL A 1 290 ? 5.289 -4.055 6.881 1.00 96.62 290 VAL A O 1
ATOM 2276 N N . VAL A 1 291 ? 3.176 -4.272 7.642 1.00 95.38 291 VAL A N 1
ATOM 2277 C CA . VAL A 1 291 ? 3.304 -5.627 8.196 1.00 95.38 291 VAL A CA 1
ATOM 2278 C C . VAL A 1 291 ? 2.480 -6.593 7.357 1.00 95.38 291 VAL A C 1
ATOM 2280 O O . VAL A 1 291 ? 1.255 -6.645 7.469 1.00 95.38 291 VAL A O 1
ATOM 2283 N N . LEU A 1 292 ? 3.146 -7.384 6.523 1.00 92.88 292 LEU A N 1
ATOM 2284 C CA . LEU A 1 292 ? 2.517 -8.406 5.693 1.00 92.88 292 LEU A CA 1
ATOM 2285 C C . LEU A 1 292 ? 2.426 -9.716 6.470 1.00 92.88 292 LEU A C 1
ATOM 2287 O O . LEU A 1 292 ? 3.440 -10.371 6.716 1.00 92.88 292 LEU A O 1
ATOM 2291 N N . GLN A 1 293 ? 1.214 -10.128 6.837 1.00 88.50 293 GLN A N 1
ATOM 2292 C CA . GLN A 1 293 ? 1.019 -11.399 7.530 1.00 88.50 293 GLN A CA 1
ATOM 2293 C C . GLN A 1 293 ? 1.059 -12.573 6.544 1.00 88.50 293 GLN A C 1
ATOM 2295 O O . GLN A 1 293 ? 0.347 -12.607 5.536 1.00 88.50 293 GLN A O 1
ATOM 2300 N N . LYS A 1 294 ? 1.875 -13.575 6.866 1.00 84.19 294 LYS A N 1
ATOM 2301 C CA . LYS A 1 294 ? 2.055 -14.810 6.101 1.00 84.19 294 LYS A CA 1
ATOM 2302 C C . LYS A 1 294 ? 1.488 -16.020 6.847 1.00 84.19 294 LYS A C 1
ATOM 2304 O O . LYS A 1 294 ? 1.053 -15.955 7.997 1.00 84.19 294 LYS A O 1
ATOM 2309 N N . ALA A 1 295 ? 1.464 -17.158 6.155 1.00 78.31 295 ALA A N 1
ATOM 2310 C CA . ALA A 1 295 ? 1.128 -18.436 6.771 1.00 78.31 295 ALA A CA 1
ATOM 2311 C C . ALA A 1 295 ? 2.111 -18.776 7.908 1.00 78.31 295 ALA A C 1
ATOM 2313 O O . ALA A 1 295 ? 3.266 -18.360 7.886 1.00 78.31 295 ALA A O 1
ATOM 2314 N N . GLY A 1 296 ? 1.643 -19.541 8.898 1.00 79.38 296 GLY A N 1
ATOM 2315 C CA . GLY A 1 296 ? 2.475 -19.955 10.033 1.00 79.38 296 GLY A CA 1
ATOM 2316 C C . GLY A 1 296 ? 2.787 -18.842 11.037 1.00 79.38 296 GLY A C 1
ATOM 2317 O O . GLY A 1 296 ? 3.738 -18.979 11.789 1.00 79.38 296 GLY A O 1
ATOM 2318 N N . SER A 1 297 ? 2.003 -17.756 11.057 1.00 80.56 297 SER A N 1
ATOM 2319 C CA . SER A 1 297 ? 2.234 -16.570 11.906 1.00 80.56 297 SER A CA 1
ATOM 2320 C C . SER A 1 297 ? 3.504 -15.775 11.586 1.00 80.56 297 SER A C 1
ATOM 2322 O O . SER A 1 297 ? 3.832 -14.859 12.335 1.00 80.56 297 SER A O 1
ATOM 2324 N N . LEU A 1 298 ? 4.160 -16.075 10.463 1.00 88.81 298 LEU A N 1
ATOM 2325 C CA . LEU A 1 298 ? 5.285 -15.300 9.954 1.00 88.81 298 LEU A CA 1
ATOM 2326 C C . LEU A 1 298 ? 4.819 -13.928 9.457 1.00 88.81 298 LEU A C 1
ATOM 2328 O O . LEU A 1 298 ? 3.687 -13.770 8.988 1.00 88.81 298 LEU A O 1
ATOM 2332 N N . MET A 1 299 ? 5.709 -12.946 9.513 1.00 91.81 299 MET A N 1
ATOM 2333 C CA . MET A 1 299 ? 5.460 -11.574 9.090 1.00 91.81 299 MET A CA 1
ATOM 2334 C C . MET A 1 299 ? 6.636 -11.059 8.265 1.00 91.81 299 MET A C 1
ATOM 2336 O O . MET A 1 299 ? 7.790 -11.286 8.615 1.00 91.81 299 MET A O 1
ATOM 2340 N N . ASP A 1 300 ? 6.347 -10.334 7.189 1.00 94.06 300 ASP A N 1
ATOM 2341 C CA . ASP A 1 300 ? 7.339 -9.445 6.587 1.00 94.06 300 ASP A CA 1
ATOM 2342 C C . ASP A 1 300 ? 7.035 -8.014 7.014 1.00 94.06 300 ASP A C 1
ATOM 2344 O O . ASP A 1 300 ? 5.884 -7.581 6.977 1.00 94.06 300 ASP A O 1
ATOM 2348 N N . ILE A 1 301 ? 8.061 -7.282 7.416 1.00 95.38 301 ILE A N 1
ATOM 2349 C CA . ILE A 1 301 ? 7.956 -5.965 8.027 1.00 95.38 301 ILE A CA 1
ATOM 2350 C C . ILE A 1 301 ? 8.815 -5.006 7.213 1.00 95.38 301 ILE A C 1
ATOM 2352 O O . ILE A 1 301 ? 9.998 -5.261 6.985 1.00 95.38 301 ILE A O 1
ATOM 2356 N N . TYR A 1 302 ? 8.212 -3.902 6.788 1.00 96.38 302 TYR A N 1
ATOM 2357 C CA . TYR A 1 302 ? 8.857 -2.872 5.982 1.00 96.38 302 TYR A CA 1
ATOM 2358 C C . TYR A 1 302 ? 8.646 -1.512 6.635 1.00 96.38 302 TYR A C 1
ATOM 2360 O O . TYR A 1 302 ? 7.509 -1.056 6.724 1.00 96.38 302 TYR A O 1
ATOM 2368 N N . ASN A 1 303 ? 9.717 -0.844 7.053 1.00 96.50 303 ASN A N 1
ATOM 2369 C CA . ASN A 1 303 ? 9.657 0.557 7.457 1.00 96.50 303 ASN A CA 1
ATOM 2370 C C . ASN A 1 303 ? 9.673 1.437 6.195 1.00 96.50 303 ASN A C 1
ATOM 2372 O O . ASN A 1 303 ? 10.716 1.664 5.580 1.00 96.50 303 ASN A O 1
ATOM 2376 N N . ILE A 1 304 ? 8.493 1.881 5.765 1.00 97.50 304 ILE A N 1
ATOM 2377 C CA . ILE A 1 304 ? 8.296 2.559 4.480 1.00 97.50 304 ILE A CA 1
ATOM 2378 C C . ILE A 1 304 ? 8.957 3.928 4.463 1.00 97.50 304 ILE A C 1
ATOM 2380 O O . ILE A 1 304 ? 9.597 4.280 3.475 1.00 97.50 304 ILE A O 1
ATOM 2384 N N . THR A 1 305 ? 8.830 4.681 5.552 1.00 96.62 305 THR A N 1
ATOM 2385 C CA . THR A 1 305 ? 9.422 6.014 5.699 1.00 96.62 305 THR A CA 1
ATOM 2386 C C . THR A 1 305 ? 10.941 5.943 5.588 1.00 96.62 305 THR A C 1
ATOM 2388 O O . THR A 1 305 ? 11.518 6.656 4.766 1.00 96.62 305 THR A O 1
ATOM 2391 N N . LYS A 1 306 ? 11.589 4.992 6.275 1.00 95.00 306 LYS A N 1
ATOM 2392 C CA . LYS A 1 306 ? 13.040 4.767 6.145 1.00 95.00 306 LYS A CA 1
ATOM 2393 C C . LYS A 1 306 ? 13.449 4.308 4.750 1.00 95.00 306 LYS A C 1
ATOM 2395 O O . LYS A 1 306 ? 14.444 4.804 4.224 1.00 95.00 306 LYS A O 1
ATOM 2400 N N . ILE A 1 307 ? 12.693 3.403 4.115 1.00 96.31 307 ILE A N 1
ATOM 2401 C CA . ILE A 1 307 ? 12.966 3.006 2.721 1.00 96.31 307 ILE A CA 1
ATOM 2402 C C . ILE A 1 307 ? 12.931 4.239 1.811 1.00 96.31 307 ILE A C 1
ATOM 2404 O O . ILE A 1 307 ? 13.859 4.435 1.029 1.00 96.31 307 ILE A O 1
ATOM 2408 N N . ILE A 1 308 ? 11.904 5.087 1.916 1.00 97.31 308 ILE A N 1
ATOM 2409 C CA . ILE A 1 308 ? 11.790 6.305 1.102 1.00 97.31 308 ILE A CA 1
ATOM 2410 C C . ILE A 1 308 ? 13.002 7.217 1.323 1.00 97.31 308 ILE A C 1
ATOM 2412 O O . ILE A 1 308 ? 13.628 7.622 0.345 1.00 97.31 308 ILE A O 1
ATOM 2416 N N . GLU A 1 309 ? 13.375 7.495 2.574 1.00 94.75 309 GLU A N 1
ATOM 2417 C CA . GLU A 1 309 ? 14.520 8.357 2.890 1.00 94.75 309 GLU A CA 1
ATOM 2418 C C . GLU A 1 309 ? 15.840 7.818 2.336 1.00 94.75 309 GLU A C 1
ATOM 2420 O O . GLU A 1 309 ? 16.618 8.578 1.759 1.00 94.75 309 GLU A O 1
ATOM 2425 N N . ILE A 1 310 ? 16.088 6.511 2.472 1.00 94.00 310 ILE A N 1
ATOM 2426 C CA . ILE A 1 310 ? 17.272 5.847 1.912 1.00 94.00 310 ILE A CA 1
ATOM 2427 C C . ILE A 1 310 ? 17.326 6.059 0.399 1.00 94.00 310 ILE A C 1
ATOM 2429 O O . ILE A 1 310 ? 18.371 6.426 -0.138 1.00 94.00 310 ILE A O 1
ATOM 2433 N N . LEU A 1 311 ? 16.205 5.853 -0.298 1.00 95.81 311 LEU A N 1
ATOM 2434 C CA . LEU A 1 311 ? 16.153 6.035 -1.746 1.00 95.81 311 LEU A CA 1
ATOM 2435 C C . LEU A 1 311 ? 16.371 7.506 -2.130 1.00 95.81 311 LEU A C 1
ATOM 2437 O O . LEU A 1 311 ? 17.193 7.798 -2.997 1.00 95.81 311 LEU A O 1
ATOM 2441 N N . GLU A 1 312 ? 15.684 8.446 -1.483 1.00 95.31 312 GLU A N 1
ATOM 2442 C CA . GLU A 1 312 ? 15.815 9.876 -1.789 1.00 95.31 312 GLU A CA 1
ATOM 2443 C C . GLU A 1 312 ? 17.244 10.384 -1.566 1.00 95.31 312 GLU A C 1
ATOM 2445 O O . GLU A 1 312 ? 17.784 11.089 -2.425 1.00 95.31 312 GLU A O 1
ATOM 2450 N N . LYS A 1 313 ? 17.884 9.975 -0.462 1.00 92.94 313 LYS A N 1
ATOM 2451 C CA . LYS A 1 313 ? 19.275 10.328 -0.152 1.00 92.94 313 LYS A CA 1
ATOM 2452 C C . LYS A 1 313 ? 20.244 9.697 -1.157 1.00 92.94 313 LYS A C 1
ATOM 2454 O O . LYS A 1 313 ? 21.060 10.411 -1.739 1.00 92.94 313 LYS A O 1
ATOM 2459 N N . ALA A 1 314 ? 20.138 8.388 -1.410 1.00 93.62 314 ALA A N 1
ATOM 2460 C CA . ALA A 1 314 ? 21.090 7.659 -2.255 1.00 93.62 314 ALA A CA 1
ATOM 2461 C C . ALA A 1 314 ? 21.071 8.148 -3.706 1.00 93.62 314 ALA A C 1
ATOM 2463 O O . ALA A 1 314 ? 22.110 8.278 -4.354 1.00 93.62 314 ALA A O 1
ATOM 2464 N N . TRP A 1 315 ? 19.881 8.451 -4.223 1.00 94.25 315 TRP A N 1
ATOM 2465 C CA . TRP A 1 315 ? 19.701 8.881 -5.606 1.00 94.25 315 TRP A CA 1
ATOM 2466 C C . TRP A 1 315 ? 19.706 10.405 -5.770 1.00 94.25 315 TRP A C 1
ATOM 2468 O O . TRP A 1 315 ? 19.668 10.880 -6.909 1.00 94.25 315 TRP A O 1
ATOM 2478 N N . LYS A 1 316 ? 19.798 11.160 -4.662 1.00 94.00 316 LYS A N 1
ATOM 2479 C CA . LYS A 1 316 ? 19.749 12.634 -4.605 1.00 94.00 316 LYS A CA 1
ATOM 2480 C C . LYS A 1 316 ? 18.564 13.196 -5.393 1.00 94.00 316 LYS A C 1
ATOM 2482 O O . LYS A 1 316 ? 18.693 14.155 -6.152 1.00 94.00 316 LYS A O 1
ATOM 2487 N N . GLU A 1 317 ? 17.415 12.545 -5.254 1.00 93.88 317 GLU A N 1
ATOM 2488 C CA . GLU A 1 317 ? 16.223 12.812 -6.052 1.00 93.88 317 GLU A CA 1
ATOM 2489 C C . GLU A 1 317 ? 14.978 12.699 -5.169 1.00 93.88 317 GLU A C 1
ATOM 2491 O O . GLU A 1 317 ? 14.635 11.619 -4.688 1.00 93.88 317 GLU A O 1
ATOM 2496 N N . LYS A 1 318 ? 14.295 13.829 -4.959 1.00 92.00 318 LYS A N 1
ATOM 2497 C CA . LYS A 1 318 ? 13.049 13.881 -4.187 1.00 92.00 318 LYS A CA 1
ATOM 2498 C C . LYS A 1 318 ? 11.967 13.051 -4.883 1.00 92.00 318 LYS A C 1
ATOM 2500 O O . LYS A 1 318 ? 11.864 13.079 -6.110 1.00 92.00 318 LYS A O 1
ATOM 2505 N N . TYR A 1 319 ? 11.157 12.333 -4.111 1.00 93.88 319 TYR A N 1
ATOM 2506 C CA . TYR A 1 319 ? 10.070 11.479 -4.601 1.00 93.88 319 TYR A CA 1
ATOM 2507 C C . TYR A 1 319 ? 10.514 10.317 -5.504 1.00 93.88 319 TYR A C 1
ATOM 2509 O O . TYR A 1 319 ? 9.684 9.710 -6.186 1.00 93.88 319 TYR A O 1
ATOM 2517 N N . VAL A 1 320 ? 11.804 9.960 -5.518 1.00 96.56 320 VAL A N 1
ATOM 2518 C CA . VAL A 1 320 ? 12.290 8.814 -6.303 1.00 96.56 320 VAL A CA 1
ATOM 2519 C C . VAL A 1 320 ? 11.587 7.514 -5.901 1.00 96.56 320 VAL A C 1
ATOM 2521 O O . VAL A 1 320 ? 11.316 6.678 -6.760 1.00 96.56 320 VAL A O 1
ATOM 2524 N N . ALA A 1 321 ? 11.206 7.369 -4.629 1.00 97.12 321 ALA A N 1
ATOM 2525 C CA . ALA A 1 321 ? 10.465 6.213 -4.135 1.00 97.12 321 ALA A CA 1
ATOM 2526 C C . ALA A 1 321 ? 9.069 6.080 -4.775 1.00 97.12 321 ALA A C 1
ATOM 2528 O O . ALA A 1 321 ? 8.672 4.973 -5.142 1.00 97.12 321 ALA A O 1
ATOM 2529 N N . ALA A 1 322 ? 8.365 7.188 -5.030 1.00 96.31 322 ALA A N 1
ATOM 2530 C CA . ALA A 1 322 ? 7.109 7.158 -5.778 1.00 96.31 322 ALA A CA 1
ATOM 2531 C C . ALA A 1 322 ? 7.312 6.717 -7.234 1.00 96.31 322 ALA A C 1
ATOM 2533 O O . ALA A 1 322 ? 6.540 5.914 -7.762 1.00 96.31 322 ALA A O 1
ATOM 2534 N N . LYS A 1 323 ? 8.394 7.168 -7.882 1.00 97.31 323 LYS A N 1
ATOM 2535 C CA . LYS A 1 323 ? 8.728 6.699 -9.234 1.00 97.31 323 LYS A CA 1
ATOM 2536 C C . LYS A 1 323 ? 9.082 5.208 -9.249 1.00 97.31 323 LYS A C 1
ATOM 2538 O O . LYS A 1 323 ? 8.669 4.487 -10.154 1.00 97.31 323 LYS A O 1
ATOM 2543 N N . VAL A 1 324 ? 9.797 4.734 -8.227 1.00 97.38 324 VAL A N 1
ATOM 2544 C CA . VAL A 1 324 ? 10.098 3.310 -8.013 1.00 97.38 324 VAL A CA 1
ATOM 2545 C C . VAL A 1 324 ? 8.814 2.499 -7.831 1.00 97.38 324 VAL A C 1
ATOM 2547 O O . VAL A 1 324 ? 8.698 1.432 -8.427 1.00 97.38 324 VAL A O 1
ATOM 2550 N N . ALA A 1 325 ? 7.827 2.997 -7.083 1.00 96.50 325 ALA A N 1
ATOM 2551 C CA . ALA A 1 325 ? 6.534 2.330 -6.920 1.00 96.50 325 ALA A CA 1
ATOM 2552 C C . ALA A 1 325 ? 5.782 2.165 -8.259 1.00 96.50 325 ALA A C 1
ATOM 2554 O O . ALA A 1 325 ? 5.266 1.086 -8.570 1.00 96.50 325 ALA A O 1
ATOM 2555 N N . ILE A 1 326 ? 5.793 3.194 -9.112 1.00 95.12 326 ILE A N 1
ATOM 2556 C CA . ILE A 1 326 ? 5.246 3.091 -10.475 1.00 95.12 326 ILE A CA 1
ATOM 2557 C C . ILE A 1 326 ? 6.053 2.080 -11.302 1.00 95.12 326 ILE A C 1
ATOM 2559 O O . ILE A 1 326 ? 5.475 1.225 -11.969 1.00 95.12 326 ILE A O 1
ATOM 2563 N N . ALA A 1 327 ? 7.385 2.117 -11.239 1.00 95.31 327 ALA A N 1
ATOM 2564 C CA . ALA A 1 327 ? 8.234 1.176 -11.968 1.00 95.31 327 ALA A CA 1
ATOM 2565 C C . ALA A 1 327 ? 8.021 -0.285 -11.523 1.00 95.31 327 ALA A C 1
ATOM 2567 O O . ALA A 1 327 ? 7.990 -1.183 -12.363 1.00 95.31 327 ALA A O 1
ATOM 2568 N N . LEU A 1 328 ? 7.797 -0.538 -10.230 1.00 94.00 328 LEU A N 1
ATOM 2569 C CA . LEU A 1 328 ? 7.374 -1.847 -9.722 1.00 94.00 328 LEU A CA 1
ATOM 2570 C C . LEU A 1 328 ? 6.036 -2.270 -10.335 1.00 94.00 328 LEU A C 1
ATOM 2572 O O . LEU A 1 328 ? 5.899 -3.410 -10.781 1.00 94.00 328 LEU A O 1
ATOM 2576 N N . SER A 1 329 ? 5.086 -1.341 -10.441 1.00 91.12 329 SER A N 1
ATOM 2577 C CA . SER A 1 329 ? 3.787 -1.582 -11.073 1.00 91.12 329 SER A CA 1
ATOM 2578 C C . SER A 1 329 ? 3.932 -1.976 -12.554 1.00 91.12 329 SER A C 1
ATOM 2580 O O . SER A 1 329 ? 3.225 -2.874 -13.013 1.00 91.12 329 SER A O 1
ATOM 2582 N N . LEU A 1 330 ? 4.905 -1.415 -13.287 1.00 90.62 330 LEU A N 1
ATOM 2583 C CA . LEU A 1 330 ? 5.229 -1.816 -14.670 1.00 90.62 330 LEU A CA 1
ATOM 2584 C C . LEU A 1 330 ? 5.783 -3.250 -14.784 1.00 90.62 330 LEU A C 1
ATOM 2586 O O . LEU A 1 330 ? 5.738 -3.847 -15.859 1.00 90.62 330 LEU A O 1
ATOM 2590 N N . GLY A 1 331 ? 6.306 -3.825 -13.695 1.00 85.25 331 GLY A N 1
ATOM 2591 C CA . GLY A 1 331 ? 6.719 -5.235 -13.622 1.00 85.25 331 GLY A CA 1
ATOM 2592 C C . GLY A 1 331 ? 5.548 -6.226 -13.559 1.00 85.25 331 GLY A C 1
ATOM 2593 O O . GLY A 1 331 ? 5.757 -7.443 -13.634 1.00 85.25 331 GLY A O 1
ATOM 2594 N N . GLY A 1 332 ? 4.324 -5.708 -13.442 1.00 83.25 332 GLY A N 1
ATOM 2595 C CA . GLY A 1 332 ? 3.071 -6.447 -13.361 1.00 83.25 332 GLY A CA 1
ATOM 2596 C C . GLY A 1 332 ? 2.355 -6.177 -12.041 1.00 83.25 332 GLY A C 1
ATOM 2597 O O . GLY A 1 332 ? 2.946 -6.333 -10.969 1.00 83.25 332 GLY A O 1
ATOM 2598 N N . ASN A 1 333 ? 1.077 -5.823 -12.140 1.00 82.00 333 ASN A N 1
ATOM 2599 C CA . ASN A 1 333 ? 0.153 -5.635 -11.023 1.00 82.00 333 ASN A CA 1
ATOM 2600 C C . ASN A 1 333 ? -1.262 -6.072 -11.443 1.00 82.00 333 ASN A C 1
ATOM 2602 O O . ASN A 1 333 ? -1.427 -6.687 -12.497 1.00 82.00 333 ASN A O 1
ATOM 2606 N N . ASP A 1 334 ? -2.266 -5.804 -10.616 1.00 71.06 334 ASP A N 1
ATOM 2607 C CA . ASP A 1 334 ? -3.642 -6.235 -10.881 1.00 71.06 334 ASP A CA 1
ATOM 2608 C C . ASP A 1 334 ? -4.331 -5.451 -12.019 1.00 71.06 334 ASP A C 1
ATOM 2610 O O . ASP A 1 334 ? -5.251 -5.972 -12.650 1.00 71.06 334 ASP A O 1
ATOM 2614 N N . PHE A 1 335 ? -3.846 -4.247 -12.332 1.00 69.62 335 PHE A N 1
ATOM 2615 C CA . PHE A 1 335 ? -4.356 -3.342 -13.368 1.00 69.62 335 PHE A CA 1
ATOM 2616 C C . PHE A 1 335 ? -3.551 -3.384 -14.675 1.00 69.62 335 PHE A C 1
ATOM 2618 O O . PHE A 1 335 ? -4.103 -3.141 -15.748 1.00 69.62 335 PHE A O 1
ATOM 2625 N N . LEU A 1 336 ? -2.248 -3.684 -14.611 1.00 73.56 336 LEU A N 1
ATOM 2626 C CA . LEU A 1 336 ? -1.363 -3.697 -15.782 1.00 73.56 336 LEU A CA 1
ATOM 2627 C C . LEU A 1 336 ? -0.922 -5.118 -16.151 1.00 73.56 336 LEU A C 1
ATOM 2629 O O . LEU A 1 336 ? -0.437 -5.858 -15.287 1.00 73.56 336 LEU A O 1
ATOM 2633 N N . PRO A 1 337 ? -0.996 -5.504 -17.441 1.00 71.94 337 PRO A N 1
ATOM 2634 C CA . PRO A 1 337 ? -0.524 -6.806 -17.874 1.00 71.94 337 PRO A CA 1
ATOM 2635 C C . PRO A 1 337 ? 0.984 -6.924 -17.656 1.00 71.94 337 PRO A C 1
ATOM 2637 O O . PRO A 1 337 ? 1.766 -6.023 -17.959 1.00 71.94 337 PRO A O 1
ATOM 2640 N N . LYS A 1 338 ? 1.402 -8.081 -17.149 1.00 78.88 338 LYS A N 1
ATOM 2641 C CA . LYS A 1 338 ? 2.814 -8.395 -16.971 1.00 78.88 338 LYS A CA 1
ATOM 2642 C C . LYS A 1 338 ? 3.465 -8.727 -18.313 1.00 78.88 338 LYS A C 1
ATOM 2644 O O . LYS A 1 338 ? 3.005 -9.624 -19.017 1.00 78.88 338 LYS A O 1
ATOM 2649 N N . PHE A 1 339 ? 4.589 -8.081 -18.613 1.00 83.00 339 PHE A N 1
ATOM 2650 C CA . PHE A 1 339 ? 5.427 -8.455 -19.749 1.00 83.00 339 PHE A CA 1
ATOM 2651 C C . PHE A 1 339 ? 6.049 -9.842 -19.552 1.00 83.00 339 PHE A C 1
ATOM 2653 O O . PHE A 1 339 ? 6.575 -10.174 -18.483 1.00 83.00 339 PHE A O 1
ATOM 2660 N N . HIS A 1 340 ? 6.002 -10.665 -20.595 1.00 79.19 340 HIS A N 1
ATOM 2661 C CA . HIS A 1 340 ? 6.489 -12.032 -20.516 1.00 79.19 340 HIS A CA 1
ATOM 2662 C C . HIS A 1 340 ? 8.006 -12.088 -20.299 1.00 79.19 340 HIS A C 1
ATOM 2664 O O . HIS A 1 340 ? 8.764 -11.323 -20.884 1.00 79.19 340 HIS A O 1
ATOM 2670 N N . ASN A 1 341 ? 8.453 -12.998 -19.426 1.00 81.19 341 ASN A N 1
ATOM 2671 C CA . ASN A 1 341 ? 9.851 -13.138 -18.987 1.00 81.19 341 ASN A CA 1
ATOM 2672 C C . ASN A 1 341 ? 10.517 -11.865 -18.433 1.00 81.19 341 ASN A C 1
ATOM 2674 O O . ASN A 1 341 ? 11.727 -11.855 -18.205 1.00 81.19 341 ASN A O 1
ATOM 2678 N N . ILE A 1 342 ? 9.744 -10.820 -18.134 1.00 86.38 342 ILE A N 1
ATOM 2679 C CA . ILE A 1 342 ? 10.235 -9.642 -17.429 1.00 86.38 342 ILE A CA 1
ATOM 2680 C C . ILE A 1 342 ? 9.892 -9.778 -15.943 1.00 86.38 342 ILE A C 1
ATOM 2682 O O . ILE A 1 342 ? 8.755 -10.037 -15.543 1.00 86.38 342 ILE A O 1
ATOM 2686 N N . THR A 1 343 ? 10.917 -9.662 -15.105 1.00 90.25 343 THR A N 1
ATOM 2687 C CA . THR A 1 343 ? 10.807 -9.681 -13.639 1.00 90.25 343 THR A CA 1
ATOM 2688 C C . THR A 1 343 ? 10.764 -8.260 -13.089 1.00 90.25 343 THR A C 1
ATOM 2690 O O . THR A 1 343 ? 11.409 -7.392 -13.671 1.00 90.25 343 THR A O 1
ATOM 2693 N N . HIS A 1 344 ? 10.162 -8.052 -11.915 1.00 91.44 344 HIS A N 1
ATOM 2694 C CA . HIS A 1 344 ? 10.198 -6.768 -11.200 1.00 91.44 344 HIS A CA 1
ATOM 2695 C C . HIS A 1 344 ? 11.619 -6.222 -10.989 1.00 91.44 344 HIS A C 1
ATOM 2697 O O . HIS A 1 344 ? 11.840 -5.045 -11.251 1.00 91.44 344 HIS A O 1
ATOM 2703 N N . SER A 1 345 ? 12.598 -7.066 -10.627 1.00 92.31 345 SER A N 1
ATOM 2704 C CA . SER A 1 345 ? 14.007 -6.644 -10.511 1.00 92.31 345 SER A CA 1
ATOM 2705 C C . SER A 1 345 ? 14.554 -6.102 -11.834 1.00 92.31 345 SER A C 1
ATOM 2707 O O . SER A 1 345 ? 15.064 -4.992 -11.867 1.00 92.31 345 SER A O 1
ATOM 2709 N N . LYS A 1 346 ? 14.369 -6.825 -12.950 1.00 93.19 346 LYS A N 1
ATOM 2710 C CA . LYS A 1 346 ? 14.751 -6.342 -14.293 1.00 93.19 346 LYS A CA 1
ATOM 2711 C C . LYS A 1 346 ? 14.068 -5.016 -14.648 1.00 93.19 346 LYS A C 1
ATOM 2713 O O . LYS A 1 346 ? 14.718 -4.139 -15.210 1.00 93.19 346 LYS A O 1
ATOM 2718 N N . THR A 1 347 ? 12.782 -4.869 -14.327 1.00 94.50 347 THR A N 1
ATOM 2719 C CA . THR A 1 347 ? 12.048 -3.616 -14.546 1.00 94.50 347 THR A CA 1
ATOM 2720 C C . THR A 1 347 ? 12.681 -2.459 -13.779 1.00 94.50 347 THR A C 1
ATOM 2722 O O . THR A 1 347 ? 12.924 -1.409 -14.371 1.00 94.50 347 THR A O 1
ATOM 2725 N N . LEU A 1 348 ? 13.015 -2.663 -12.500 1.00 95.38 348 LEU A N 1
ATOM 2726 C CA . LEU A 1 348 ? 13.712 -1.661 -11.694 1.00 95.38 348 LEU A CA 1
ATOM 2727 C C . LEU A 1 348 ? 15.129 -1.378 -12.195 1.00 95.38 348 LEU A C 1
ATOM 2729 O O . LEU A 1 348 ? 15.497 -0.215 -12.312 1.00 95.38 348 LEU A O 1
ATOM 2733 N N . ASP A 1 349 ? 15.908 -2.399 -12.544 1.00 94.06 349 ASP A N 1
ATOM 2734 C CA . ASP A 1 349 ? 17.276 -2.231 -13.044 1.00 94.06 349 ASP A CA 1
ATOM 2735 C C . ASP A 1 349 ? 17.320 -1.357 -14.300 1.00 94.06 349 ASP A C 1
ATOM 2737 O O . ASP A 1 349 ? 18.173 -0.476 -14.421 1.00 94.06 349 ASP A O 1
ATOM 2741 N N . VAL A 1 350 ? 16.385 -1.579 -15.231 1.00 95.25 350 VAL A N 1
ATOM 2742 C CA . VAL A 1 350 ? 16.245 -0.731 -16.418 1.00 95.25 350 VAL A CA 1
ATOM 2743 C C . VAL A 1 350 ? 15.742 0.654 -16.024 1.00 95.25 350 VAL A C 1
ATOM 2745 O O . VAL A 1 350 ? 16.320 1.643 -16.461 1.00 95.25 350 VAL A O 1
ATOM 2748 N N . PHE A 1 351 ? 14.724 0.754 -15.166 1.00 96.75 351 PHE A N 1
ATOM 2749 C CA . PHE A 1 351 ? 14.159 2.042 -14.755 1.00 96.75 351 PHE A CA 1
ATOM 2750 C C . PHE A 1 351 ? 15.199 2.958 -14.094 1.00 96.75 351 PHE A C 1
ATOM 2752 O O . PHE A 1 351 ? 15.234 4.153 -14.372 1.00 96.75 351 PHE A O 1
ATOM 2759 N N . LEU A 1 352 ? 16.078 2.404 -13.259 1.00 95.19 352 LEU A N 1
ATOM 2760 C CA . LEU A 1 352 ? 17.082 3.159 -12.508 1.00 95.19 352 LEU A CA 1
ATOM 2761 C C . LEU A 1 352 ? 18.215 3.716 -13.378 1.00 95.19 352 LEU A C 1
ATOM 2763 O O . LEU A 1 352 ? 18.976 4.570 -12.905 1.00 95.19 352 LEU A O 1
ATOM 2767 N N . GLN A 1 353 ? 18.324 3.289 -14.642 1.00 94.00 353 GLN A N 1
ATOM 2768 C CA . GLN A 1 353 ? 19.193 3.951 -15.612 1.00 94.00 353 GLN A CA 1
ATOM 2769 C C . GLN A 1 353 ? 18.790 5.424 -15.732 1.00 94.00 353 GLN A C 1
ATOM 2771 O O . GLN A 1 353 ? 17.607 5.759 -15.807 1.00 94.00 353 GLN A O 1
ATOM 2776 N N . GLN A 1 354 ? 19.782 6.318 -15.772 1.00 92.19 354 GLN A N 1
ATOM 2777 C CA . GLN A 1 354 ? 19.563 7.764 -15.667 1.00 92.19 354 GLN A CA 1
ATOM 2778 C C . GLN A 1 354 ? 18.519 8.296 -16.660 1.00 92.19 354 GLN A C 1
ATOM 2780 O O . GLN A 1 354 ? 17.703 9.135 -16.281 1.00 92.19 354 GLN A O 1
ATOM 2785 N N . LYS A 1 355 ? 18.525 7.789 -17.900 1.00 94.06 355 LYS A N 1
ATOM 2786 C CA . LYS A 1 355 ? 17.567 8.154 -18.950 1.00 94.06 355 LYS A CA 1
ATOM 2787 C C . LYS A 1 355 ? 16.116 7.916 -18.523 1.00 94.06 355 LYS A C 1
ATOM 2789 O O . LYS A 1 355 ? 15.283 8.804 -18.663 1.00 94.06 355 LYS A O 1
ATOM 2794 N N . PHE A 1 356 ? 15.805 6.732 -18.001 1.00 96.31 356 PHE A N 1
ATOM 2795 C CA . PHE A 1 356 ? 14.429 6.365 -17.666 1.00 96.31 356 PHE A CA 1
ATOM 2796 C C . PHE A 1 356 ? 14.002 6.966 -16.331 1.00 96.31 356 PHE A C 1
ATOM 2798 O O . PHE A 1 356 ? 12.930 7.561 -16.259 1.00 96.31 356 PHE A O 1
ATOM 2805 N N . ARG A 1 357 ? 14.865 6.926 -15.312 1.00 95.25 357 ARG A N 1
ATOM 2806 C CA . ARG A 1 357 ? 14.566 7.492 -13.989 1.00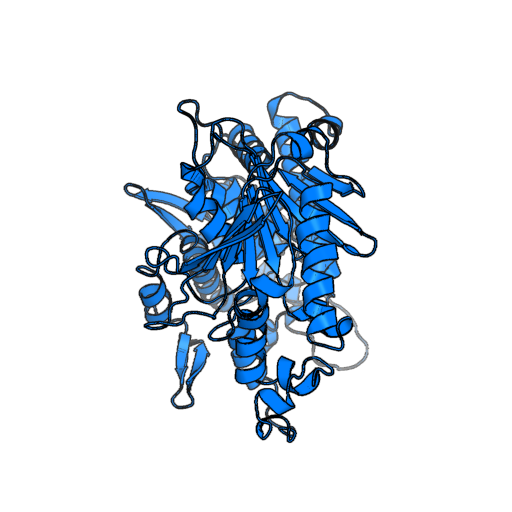 95.25 357 ARG A CA 1
ATOM 2807 C C . ARG A 1 357 ? 14.182 8.971 -14.056 1.00 95.25 357 ARG A C 1
ATOM 2809 O O . ARG A 1 357 ? 13.217 9.394 -13.420 1.00 95.25 357 ARG A O 1
ATOM 2816 N N . LYS A 1 358 ? 14.923 9.750 -14.852 1.00 94.62 358 LYS A N 1
ATOM 2817 C CA . LYS A 1 358 ? 14.716 11.198 -14.971 1.00 94.62 358 LYS A CA 1
ATOM 2818 C C . LYS A 1 358 ? 13.567 11.589 -15.895 1.00 94.62 358 LYS A C 1
ATOM 2820 O O . LYS A 1 358 ? 13.051 12.685 -15.725 1.00 94.62 358 LYS A O 1
ATOM 2825 N N . SER A 1 359 ? 13.199 10.753 -16.868 1.00 95.88 359 SER A N 1
ATOM 2826 C CA . SER A 1 359 ? 12.331 11.192 -17.974 1.00 95.88 359 SER A CA 1
ATOM 2827 C C . SER A 1 359 ? 11.078 10.351 -18.200 1.00 95.88 359 SER A C 1
ATOM 2829 O O . SER A 1 359 ? 10.166 10.834 -18.868 1.00 95.88 359 SER A O 1
ATOM 2831 N N . LEU A 1 360 ? 11.012 9.115 -17.690 1.00 96.88 360 LEU A N 1
ATOM 2832 C CA . LEU A 1 360 ? 9.831 8.259 -17.851 1.00 96.88 360 LEU A CA 1
ATOM 2833 C C . LEU A 1 360 ? 8.671 8.730 -16.969 1.00 96.88 360 LEU A C 1
ATOM 2835 O O . LEU A 1 360 ? 7.519 8.669 -17.385 1.00 96.88 360 LEU A O 1
ATOM 2839 N N . ILE A 1 361 ? 8.984 9.188 -15.757 1.00 96.69 361 ILE A N 1
ATOM 2840 C CA . ILE A 1 361 ? 8.008 9.661 -14.775 1.00 96.69 361 ILE A CA 1
ATOM 2841 C C . ILE A 1 361 ? 8.466 11.026 -14.280 1.00 96.69 361 ILE A C 1
ATOM 2843 O O . ILE A 1 361 ? 9.523 11.149 -13.651 1.00 96.69 361 ILE A O 1
ATOM 2847 N N . ASN A 1 362 ? 7.643 12.035 -14.537 1.00 94.25 362 ASN A N 1
ATOM 2848 C CA . ASN A 1 362 ? 7.858 13.397 -14.076 1.00 94.25 362 ASN A CA 1
ATOM 2849 C C . ASN A 1 362 ? 6.947 13.669 -12.888 1.00 94.25 362 ASN A C 1
ATOM 2851 O O . ASN A 1 362 ? 5.753 13.384 -12.934 1.00 94.25 362 ASN A O 1
ATOM 2855 N N . VAL A 1 363 ? 7.530 14.208 -11.826 1.00 92.19 363 VAL A N 1
ATOM 2856 C CA . VAL A 1 363 ? 6.827 14.549 -10.595 1.00 92.19 363 VAL A CA 1
ATOM 2857 C C . VAL A 1 363 ? 6.982 16.047 -10.391 1.00 92.19 363 VAL A C 1
ATOM 2859 O O . VAL A 1 363 ? 8.102 16.545 -10.299 1.00 92.19 363 VAL A O 1
ATOM 2862 N N . GLU A 1 364 ? 5.860 16.746 -10.318 1.00 87.50 364 GLU A N 1
ATOM 2863 C CA . GLU A 1 364 ? 5.769 18.184 -10.088 1.00 87.50 364 GLU A CA 1
ATOM 2864 C C . GLU A 1 364 ? 4.892 18.417 -8.855 1.00 87.50 364 GLU A C 1
ATOM 2866 O O . GLU A 1 364 ? 3.908 17.712 -8.652 1.00 87.50 364 GLU A O 1
ATOM 2871 N N . ILE A 1 365 ? 5.233 19.394 -8.016 1.00 82.06 365 ILE A N 1
ATOM 2872 C CA . ILE A 1 365 ? 4.362 19.820 -6.914 1.00 82.06 365 ILE A CA 1
ATOM 2873 C C . ILE A 1 365 ? 3.738 21.150 -7.313 1.00 82.06 365 ILE A C 1
ATOM 2875 O O . ILE A 1 365 ? 4.454 22.134 -7.493 1.00 82.06 365 ILE A O 1
ATOM 2879 N N . ILE A 1 366 ? 2.415 21.172 -7.463 1.00 75.69 366 ILE A N 1
ATOM 2880 C CA . ILE A 1 366 ? 1.657 22.379 -7.795 1.00 75.69 366 ILE A CA 1
ATOM 2881 C C . ILE A 1 366 ? 0.849 22.757 -6.552 1.00 75.69 366 ILE A C 1
ATOM 2883 O O . ILE A 1 366 ? -0.143 22.114 -6.210 1.00 75.69 366 ILE A O 1
ATOM 2887 N N . GLY A 1 367 ? 1.310 23.781 -5.829 1.00 79.75 367 GLY A N 1
ATOM 2888 C CA . GLY A 1 367 ? 0.765 24.126 -4.514 1.00 79.75 367 GLY A CA 1
ATOM 2889 C C . GLY A 1 367 ? 1.074 23.037 -3.483 1.00 79.75 367 GLY A C 1
ATOM 2890 O O . GLY A 1 367 ? 2.238 22.739 -3.235 1.00 79.75 367 GLY A O 1
ATOM 2891 N N . SER A 1 368 ? 0.038 22.442 -2.889 1.00 73.75 368 SER A N 1
ATOM 2892 C CA . SER A 1 368 ? 0.157 21.295 -1.972 1.00 73.75 368 SER A CA 1
ATOM 2893 C C . SER A 1 368 ? -0.104 19.940 -2.640 1.00 73.75 368 SER A C 1
ATOM 2895 O O . SER A 1 368 ? 0.004 18.910 -1.979 1.00 73.75 368 SER A O 1
ATOM 2897 N N . ALA A 1 369 ? -0.456 19.918 -3.930 1.00 75.69 369 ALA A N 1
ATOM 2898 C CA . ALA A 1 369 ? -0.846 18.700 -4.626 1.00 75.69 369 ALA A CA 1
ATOM 2899 C C . ALA A 1 369 ? 0.287 18.180 -5.530 1.00 75.69 369 ALA A C 1
ATOM 2901 O O . ALA A 1 369 ? 0.801 18.929 -6.373 1.00 75.69 369 ALA A O 1
ATOM 2902 N N . PRO A 1 370 ? 0.678 16.900 -5.405 1.00 82.94 370 PRO A N 1
ATOM 2903 C CA . PRO A 1 370 ? 1.559 16.271 -6.372 1.00 82.94 370 PRO A CA 1
ATOM 2904 C C . PRO A 1 370 ? 0.831 16.048 -7.702 1.00 82.94 370 PRO A C 1
ATOM 2906 O O . PRO A 1 370 ? -0.290 15.555 -7.754 1.00 82.94 370 PRO A O 1
ATOM 2909 N N . THR A 1 371 ? 1.503 16.383 -8.796 1.00 85.94 371 THR A N 1
ATOM 2910 C CA . THR A 1 371 ? 1.132 16.017 -10.162 1.00 85.94 371 THR A CA 1
ATOM 2911 C C . THR A 1 371 ? 2.184 15.054 -10.686 1.00 85.94 371 THR A C 1
ATOM 2913 O O . THR A 1 371 ? 3.377 15.361 -10.683 1.00 85.94 371 THR A O 1
ATOM 2916 N N . VAL A 1 372 ? 1.758 13.881 -11.148 1.00 90.25 372 VAL A N 1
ATOM 2917 C CA . VAL A 1 372 ? 2.666 12.858 -11.673 1.00 90.25 372 VAL A CA 1
ATOM 2918 C C . VAL A 1 372 ? 2.282 12.555 -13.114 1.00 90.25 372 VAL A C 1
ATOM 2920 O O . VAL A 1 372 ? 1.163 12.133 -13.387 1.00 90.25 372 VAL A O 1
ATOM 2923 N N . LYS A 1 373 ? 3.211 12.792 -14.042 1.00 93.12 373 LYS A N 1
ATOM 2924 C CA . LYS A 1 373 ? 3.017 12.597 -15.483 1.00 93.12 373 LYS A CA 1
ATOM 2925 C C . LYS A 1 373 ? 3.890 11.461 -15.991 1.00 93.12 373 LYS A C 1
ATOM 2927 O O . LYS A 1 373 ? 5.109 11.465 -15.795 1.00 93.12 373 LYS A O 1
ATOM 2932 N N . PHE A 1 374 ? 3.272 10.522 -16.690 1.00 94.06 374 PHE A N 1
ATOM 2933 C CA . PHE A 1 374 ? 3.944 9.435 -17.381 1.00 94.06 374 PHE A CA 1
ATOM 2934 C C . PHE A 1 374 ? 4.315 9.842 -18.814 1.00 94.06 374 PHE A C 1
ATOM 2936 O O . PHE A 1 374 ? 3.512 10.424 -19.540 1.00 94.06 374 PHE A O 1
ATOM 2943 N N . ASN A 1 375 ? 5.549 9.562 -19.236 1.00 95.56 375 ASN A N 1
ATOM 2944 C CA . ASN A 1 375 ? 6.042 9.949 -20.553 1.00 95.56 375 ASN A CA 1
ATOM 2945 C C . ASN A 1 375 ? 5.917 8.803 -21.565 1.00 95.56 375 ASN A C 1
ATOM 2947 O O . ASN A 1 375 ? 6.775 7.919 -21.652 1.00 95.56 375 ASN A O 1
ATOM 2951 N N . ASN A 1 376 ? 4.874 8.880 -22.389 1.00 91.38 376 ASN A N 1
ATOM 2952 C CA . ASN A 1 376 ? 4.553 7.877 -23.406 1.00 91.38 376 ASN A CA 1
ATOM 2953 C C . ASN A 1 376 ? 5.678 7.685 -24.439 1.00 91.38 376 ASN A C 1
ATOM 2955 O O . ASN A 1 376 ? 5.929 6.558 -24.867 1.00 91.38 376 ASN A O 1
ATOM 2959 N N . ALA A 1 377 ? 6.386 8.756 -24.816 1.00 89.31 377 ALA A N 1
ATOM 2960 C CA . ALA A 1 377 ? 7.463 8.682 -25.806 1.00 89.31 377 ALA A CA 1
ATOM 2961 C C . ALA A 1 377 ? 8.676 7.906 -25.269 1.00 89.31 377 ALA A C 1
ATOM 2963 O O . ALA A 1 377 ? 9.286 7.110 -25.982 1.00 89.31 377 ALA A O 1
ATOM 2964 N N . ILE A 1 378 ? 8.998 8.093 -23.987 1.00 95.25 378 ILE A N 1
ATOM 2965 C CA . ILE A 1 378 ? 10.095 7.379 -23.321 1.00 95.25 378 ILE A CA 1
ATOM 2966 C C . ILE A 1 378 ? 9.704 5.932 -23.001 1.00 95.25 378 ILE A C 1
ATOM 2968 O O . ILE A 1 378 ? 10.564 5.050 -22.996 1.00 95.25 378 ILE A O 1
ATOM 2972 N N . TYR A 1 379 ? 8.415 5.659 -22.784 1.00 94.69 379 TYR A N 1
ATOM 2973 C CA . TYR A 1 379 ? 7.929 4.326 -22.436 1.00 94.69 379 TYR A CA 1
ATOM 2974 C C . TYR A 1 379 ? 8.215 3.266 -23.506 1.00 94.69 379 TYR A C 1
ATOM 2976 O O . TYR A 1 379 ? 8.601 2.145 -23.175 1.00 94.69 379 TYR A O 1
ATOM 2984 N N . VAL A 1 380 ? 8.097 3.615 -24.789 1.00 92.81 380 VAL A N 1
ATOM 2985 C CA . VAL A 1 380 ? 8.395 2.687 -25.894 1.00 92.81 380 VAL A CA 1
ATOM 2986 C C . VAL A 1 380 ? 9.855 2.227 -25.844 1.00 92.81 380 VAL A C 1
ATOM 2988 O O . VAL A 1 380 ? 10.143 1.035 -25.963 1.00 92.81 380 VAL A O 1
ATOM 2991 N N . ASP A 1 381 ? 10.782 3.154 -25.605 1.00 93.50 381 ASP A N 1
ATOM 2992 C CA . ASP A 1 381 ? 12.207 2.841 -25.496 1.00 93.50 381 ASP A CA 1
ATOM 2993 C C . ASP A 1 381 ? 12.558 2.120 -24.184 1.00 93.50 381 ASP A C 1
ATOM 2995 O O . ASP A 1 381 ? 13.417 1.235 -24.161 1.00 93.50 381 ASP A O 1
ATOM 2999 N N . PHE A 1 382 ? 11.839 2.424 -23.101 1.00 95.56 382 PHE A N 1
ATOM 3000 C CA . PHE A 1 382 ? 11.929 1.672 -21.852 1.00 95.56 382 PHE A CA 1
ATOM 3001 C C . PHE A 1 382 ? 11.573 0.198 -22.074 1.00 95.56 382 PHE A C 1
ATOM 3003 O O . PHE A 1 382 ? 12.365 -0.686 -21.742 1.00 95.56 382 PHE A O 1
ATOM 3010 N N . VAL A 1 383 ? 10.430 -0.084 -22.710 1.00 93.62 383 VAL A N 1
ATOM 3011 C CA . VAL A 1 383 ? 10.013 -1.458 -23.022 1.00 93.62 383 VAL A CA 1
ATOM 3012 C C . VAL A 1 383 ? 10.981 -2.122 -23.996 1.00 93.62 383 VAL A C 1
ATOM 3014 O O . VAL A 1 383 ? 11.360 -3.268 -23.765 1.00 93.62 383 VAL A O 1
ATOM 3017 N N . LYS A 1 384 ? 11.475 -1.409 -25.017 1.00 92.62 384 LYS A N 1
ATOM 3018 C CA . LYS A 1 384 ? 12.539 -1.922 -25.897 1.00 92.62 384 LYS A CA 1
ATOM 3019 C C . LYS A 1 384 ? 13.735 -2.415 -25.082 1.00 92.62 384 LYS A C 1
ATOM 3021 O O . LYS A 1 384 ? 14.187 -3.544 -25.252 1.00 92.62 384 LYS A O 1
ATOM 3026 N N . THR A 1 385 ? 14.194 -1.594 -24.141 1.00 93.19 385 THR A N 1
ATOM 3027 C CA . THR A 1 385 ? 15.332 -1.907 -23.269 1.00 93.19 385 THR A CA 1
ATOM 3028 C C . THR A 1 385 ? 15.054 -3.105 -22.360 1.00 93.19 385 THR A C 1
ATOM 3030 O O . THR A 1 385 ? 15.956 -3.904 -22.111 1.00 93.19 385 THR A O 1
ATOM 3033 N N . LEU A 1 386 ? 13.808 -3.291 -21.905 1.00 91.75 386 LEU A N 1
ATOM 3034 C CA . LEU A 1 386 ? 13.413 -4.485 -21.153 1.00 91.75 386 LEU A CA 1
ATOM 3035 C C . LEU A 1 386 ? 13.541 -5.770 -21.973 1.00 91.75 386 LEU A C 1
ATOM 3037 O O . LEU A 1 386 ? 13.796 -6.818 -21.386 1.00 91.75 386 LEU A O 1
ATOM 3041 N N . TYR A 1 387 ? 13.373 -5.731 -23.292 1.00 89.56 387 TYR A N 1
ATOM 3042 C CA . TYR A 1 387 ? 13.468 -6.924 -24.139 1.00 89.56 387 TYR A CA 1
ATOM 3043 C C . TYR A 1 387 ? 14.862 -7.161 -24.730 1.00 89.56 387 TYR A C 1
ATOM 3045 O O . TYR A 1 387 ? 15.155 -8.289 -25.123 1.00 89.56 387 TYR A O 1
ATOM 3053 N N . CYS A 1 388 ? 15.751 -6.166 -24.713 1.00 87.81 388 CYS A N 1
ATOM 3054 C CA . CYS A 1 388 ? 17.149 -6.354 -25.097 1.00 87.81 388 CYS A CA 1
ATOM 3055 C C . CYS A 1 388 ? 17.892 -7.280 -24.119 1.00 87.81 388 CYS A C 1
ATOM 3057 O O . CYS A 1 388 ? 17.721 -7.220 -22.892 1.00 87.81 388 CYS A O 1
ATOM 3059 N N . SER A 1 389 ? 18.755 -8.144 -24.656 1.00 70.56 389 SER A N 1
ATOM 3060 C CA . SER A 1 389 ? 19.698 -8.911 -23.841 1.00 70.56 389 SER A CA 1
ATOM 3061 C C . SER A 1 389 ? 20.900 -8.047 -23.441 1.00 70.56 389 SER A C 1
ATOM 3063 O O . SER A 1 389 ? 21.264 -7.108 -24.142 1.00 70.56 389 SER A O 1
ATOM 3065 N N . LYS A 1 390 ? 21.590 -8.391 -22.341 1.00 66.88 390 LYS A N 1
ATOM 3066 C CA . LYS A 1 390 ? 22.811 -7.675 -21.904 1.00 66.88 390 LYS A CA 1
ATOM 3067 C C . LYS A 1 390 ? 23.934 -7.659 -22.959 1.00 66.88 390 LYS A C 1
ATOM 3069 O O . LYS A 1 390 ? 24.854 -6.859 -22.834 1.00 66.88 390 LYS A O 1
ATOM 3074 N N . LYS A 1 391 ? 23.896 -8.564 -23.948 1.00 61.03 391 LYS A N 1
ATOM 3075 C CA . LYS A 1 391 ? 24.899 -8.671 -25.022 1.00 61.03 391 LYS A CA 1
ATOM 3076 C C . LYS A 1 391 ? 24.599 -7.754 -26.211 1.00 61.03 391 LYS A C 1
ATOM 3078 O O . LYS A 1 391 ? 25.505 -7.456 -26.981 1.00 61.03 391 LYS A O 1
ATOM 3083 N N . GLU A 1 392 ? 23.354 -7.321 -26.369 1.00 68.12 392 GLU A N 1
ATOM 3084 C CA . GLU A 1 392 ? 22.925 -6.470 -27.475 1.00 68.12 392 GLU A CA 1
ATOM 3085 C C . GLU A 1 392 ? 22.986 -5.006 -27.044 1.00 68.12 392 GLU A C 1
ATOM 3087 O O . GLU A 1 392 ? 22.473 -4.623 -25.992 1.00 68.12 392 GLU A O 1
ATOM 3092 N N . LYS A 1 393 ? 23.607 -4.157 -27.864 1.00 74.25 393 LYS A N 1
ATOM 3093 C CA . LYS A 1 393 ? 23.575 -2.714 -27.629 1.00 74.25 393 LYS A CA 1
ATOM 3094 C C . LYS A 1 393 ? 22.188 -2.204 -28.004 1.00 74.25 393 LYS A C 1
ATOM 3096 O O . LYS A 1 393 ? 21.883 -2.047 -29.181 1.00 74.25 393 LYS A O 1
ATOM 3101 N N . THR A 1 394 ? 21.359 -1.920 -27.001 1.00 75.88 394 THR A N 1
ATOM 3102 C CA . THR A 1 394 ? 19.992 -1.391 -27.161 1.00 75.88 394 THR A CA 1
ATOM 3103 C C . THR A 1 394 ? 19.911 -0.189 -28.105 1.00 75.88 394 THR A C 1
ATOM 3105 O O . THR A 1 394 ? 18.915 -0.014 -28.799 1.00 75.88 394 THR A O 1
ATOM 3108 N N . GLU A 1 395 ? 20.949 0.640 -28.153 1.00 79.81 395 GLU A N 1
ATOM 3109 C CA . GLU A 1 395 ? 21.020 1.824 -29.018 1.00 79.81 395 GLU A CA 1
ATOM 3110 C C . GLU A 1 395 ? 21.188 1.484 -30.505 1.00 79.81 395 GLU A C 1
ATOM 3112 O O . GLU A 1 395 ? 20.820 2.285 -31.356 1.00 79.81 395 GLU A O 1
ATOM 3117 N N . GLN A 1 396 ? 21.705 0.295 -30.826 1.00 85.56 396 GLN A N 1
ATOM 3118 C CA . GLN A 1 396 ? 21.972 -0.139 -32.200 1.00 85.56 396 GLN A CA 1
ATOM 3119 C C . GLN A 1 396 ? 20.772 -0.817 -32.862 1.00 85.56 396 GLN A C 1
ATOM 3121 O O . GLN A 1 396 ? 20.753 -0.951 -34.080 1.00 85.56 396 GLN A O 1
ATOM 3126 N N . LEU A 1 397 ? 19.791 -1.257 -32.070 1.00 87.38 397 LEU A N 1
ATOM 3127 C CA . LEU A 1 397 ? 18.599 -1.932 -32.567 1.00 87.38 397 LEU A CA 1
ATOM 3128 C C . LEU A 1 397 ? 17.399 -0.987 -32.525 1.00 87.38 397 LEU A C 1
ATOM 3130 O O . LEU A 1 397 ? 17.081 -0.379 -31.496 1.00 87.38 397 LEU A O 1
ATOM 3134 N N . SER A 1 398 ? 16.682 -0.898 -33.637 1.00 91.25 398 SER A N 1
ATOM 3135 C CA . SER A 1 398 ? 15.361 -0.283 -33.696 1.00 91.25 398 SER A CA 1
ATOM 3136 C C . SER A 1 398 ? 14.339 -1.088 -32.883 1.00 91.25 398 SER A C 1
ATOM 3138 O O . SER A 1 398 ? 14.526 -2.269 -32.577 1.00 91.25 398 SER A O 1
ATOM 3140 N N . PHE A 1 399 ? 13.218 -0.451 -32.538 1.00 89.44 399 PHE A N 1
ATOM 3141 C CA . PHE A 1 399 ? 12.120 -1.115 -31.831 1.00 89.44 399 PHE A CA 1
ATOM 3142 C C . PHE A 1 399 ? 11.613 -2.354 -32.590 1.00 89.44 399 PHE A C 1
ATOM 3144 O O . PHE A 1 399 ? 11.449 -3.422 -32.001 1.00 89.44 399 PHE A O 1
ATOM 3151 N N . GLU A 1 400 ? 11.433 -2.243 -33.909 1.00 90.44 400 GLU A N 1
ATOM 3152 C CA . GLU A 1 400 ? 10.954 -3.357 -34.734 1.00 90.44 400 GLU A CA 1
ATOM 3153 C C . GLU A 1 400 ? 11.981 -4.483 -34.879 1.00 90.44 400 GLU A C 1
ATOM 3155 O O . GLU A 1 400 ? 11.594 -5.646 -34.994 1.00 90.44 400 GLU A O 1
ATOM 3160 N N . GLU A 1 401 ? 13.283 -4.192 -34.834 1.00 89.19 401 GLU A N 1
ATOM 3161 C CA . GLU A 1 401 ? 14.313 -5.236 -34.812 1.00 89.19 401 GLU A CA 1
ATOM 3162 C C . GLU A 1 401 ? 14.260 -6.043 -33.516 1.00 89.19 401 GLU A C 1
ATOM 3164 O O . GLU A 1 401 ? 14.182 -7.271 -33.576 1.00 89.19 401 GLU A O 1
ATOM 3169 N N . VAL A 1 402 ? 14.196 -5.375 -32.358 1.00 87.56 402 VAL A N 1
ATOM 3170 C CA . VAL A 1 402 ? 14.022 -6.049 -31.058 1.00 87.56 402 VAL A CA 1
ATOM 3171 C C . VAL A 1 402 ? 12.729 -6.862 -31.055 1.00 87.56 402 VAL A C 1
ATOM 3173 O O . VAL A 1 402 ? 12.724 -8.032 -30.670 1.00 87.56 402 VAL A O 1
ATOM 3176 N N . ARG A 1 403 ? 11.634 -6.300 -31.580 1.00 86.44 403 ARG A N 1
ATOM 3177 C CA . ARG A 1 403 ? 10.352 -7.005 -31.681 1.00 86.44 403 ARG A CA 1
ATOM 3178 C C . ARG A 1 403 ? 10.477 -8.269 -32.525 1.00 86.44 403 ARG A C 1
ATOM 3180 O O . ARG A 1 403 ? 10.107 -9.348 -32.062 1.00 86.44 403 ARG A O 1
ATOM 3187 N N . LYS A 1 404 ? 11.069 -8.175 -33.719 1.00 84.44 404 LYS A N 1
ATOM 3188 C CA . LYS A 1 404 ? 11.325 -9.327 -34.599 1.00 84.44 404 LYS A CA 1
ATOM 3189 C C . LYS A 1 404 ? 12.201 -10.384 -33.922 1.00 84.44 404 LYS A C 1
ATOM 3191 O O . LYS A 1 404 ? 11.927 -11.568 -34.098 1.00 84.44 404 LYS A O 1
ATOM 3196 N N . ILE A 1 405 ? 13.209 -9.992 -33.139 1.00 82.69 405 ILE A N 1
ATOM 3197 C CA . ILE A 1 405 ? 14.050 -10.925 -32.369 1.00 82.69 405 ILE A CA 1
ATOM 3198 C C . ILE A 1 405 ? 13.201 -11.685 -31.341 1.00 82.69 405 ILE A C 1
ATOM 3200 O O . ILE A 1 405 ? 13.238 -12.917 -31.314 1.00 82.69 405 ILE A O 1
ATOM 3204 N N . THR A 1 406 ? 12.359 -10.984 -30.572 1.00 79.06 406 THR A N 1
ATOM 3205 C CA . THR A 1 406 ? 11.464 -11.624 -29.586 1.00 79.06 406 THR A CA 1
ATOM 3206 C C . THR A 1 406 ? 10.409 -12.527 -30.228 1.00 79.06 406 THR A C 1
ATOM 3208 O O . THR A 1 406 ? 9.988 -13.502 -29.620 1.00 79.06 406 THR A O 1
ATOM 3211 N N . MET A 1 407 ? 10.016 -12.258 -31.478 1.00 73.38 407 MET A N 1
ATOM 3212 C CA . MET A 1 407 ? 9.109 -13.119 -32.248 1.00 73.38 407 MET A CA 1
ATOM 3213 C C . MET A 1 407 ? 9.798 -14.359 -32.844 1.00 73.38 407 MET A C 1
ATOM 3215 O O . MET A 1 407 ? 9.125 -15.351 -33.144 1.00 73.38 407 MET A O 1
ATOM 3219 N N . LYS A 1 408 ? 11.124 -14.307 -33.047 1.00 66.88 408 LYS A N 1
ATOM 3220 C CA . LYS A 1 408 ? 11.931 -15.397 -33.624 1.00 66.88 408 LYS A CA 1
ATOM 3221 C C . LYS A 1 408 ? 12.316 -16.476 -32.599 1.00 66.88 408 LYS A C 1
ATOM 3223 O O . LYS A 1 408 ? 12.507 -17.619 -33.001 1.00 66.88 408 LYS A O 1
ATOM 3228 N N . TYR A 1 409 ? 12.364 -16.155 -31.304 1.00 54.97 409 TYR A N 1
ATOM 3229 C CA . TYR A 1 409 ? 12.513 -17.121 -30.203 1.00 54.97 409 TYR A CA 1
ATOM 3230 C C . TYR A 1 409 ? 11.118 -17.463 -29.635 1.00 54.97 409 TYR A C 1
ATOM 3232 O O . TYR A 1 409 ? 10.477 -16.565 -29.097 1.00 54.97 409 TYR A O 1
ATOM 3240 N N . PRO A 1 410 ? 10.590 -18.702 -29.766 1.00 50.97 410 PRO A N 1
ATOM 3241 C CA . PRO A 1 410 ? 11.309 -19.970 -29.662 1.00 50.97 410 PRO A CA 1
ATOM 3242 C C . PRO A 1 410 ? 11.242 -20.843 -30.928 1.00 50.97 410 PRO A C 1
ATOM 3244 O O . PRO A 1 410 ? 10.182 -21.080 -31.514 1.00 50.97 410 PRO A O 1
ATOM 3247 N N . SER A 1 411 ? 12.400 -21.378 -31.298 1.00 44.47 411 SER A N 1
ATOM 3248 C CA . SER A 1 411 ? 12.560 -22.521 -32.188 1.00 44.47 411 SER A CA 1
ATOM 3249 C C . SER A 1 411 ? 11.941 -23.788 -31.573 1.00 44.47 411 SER A C 1
ATOM 3251 O O . SER A 1 411 ? 12.159 -24.109 -30.409 1.00 44.47 411 SER A O 1
ATOM 3253 N N . SER A 1 412 ? 11.173 -24.499 -32.405 1.00 45.12 412 SER A N 1
ATOM 3254 C CA . SER A 1 412 ? 10.733 -25.898 -32.278 1.00 45.12 412 SER A CA 1
ATOM 3255 C C . SER A 1 412 ? 9.958 -26.317 -31.017 1.00 45.12 412 SER A C 1
ATOM 3257 O O . SER A 1 412 ? 10.503 -26.989 -30.148 1.00 45.12 412 SER A O 1
ATOM 3259 N N . ASN A 1 413 ? 8.638 -26.108 -31.013 1.00 45.38 413 ASN A N 1
ATOM 3260 C CA . ASN A 1 413 ? 7.744 -27.173 -30.547 1.00 45.38 413 ASN A CA 1
ATOM 3261 C C . ASN A 1 413 ? 7.235 -27.911 -31.790 1.00 45.38 413 ASN A C 1
ATOM 3263 O O . ASN A 1 413 ? 6.675 -27.296 -32.693 1.00 45.38 413 ASN A O 1
ATOM 3267 N N . LYS A 1 414 ? 7.497 -29.220 -31.851 1.00 50.72 414 LYS A N 1
ATOM 3268 C CA . LYS A 1 414 ? 7.232 -30.134 -32.982 1.00 50.72 414 LYS A CA 1
ATOM 3269 C C . LYS A 1 414 ? 5.745 -30.355 -33.304 1.00 50.72 414 LYS A C 1
ATOM 3271 O O . LYS A 1 414 ? 5.420 -31.144 -34.180 1.00 50.72 414 LYS A O 1
ATOM 3276 N N . GLU A 1 415 ? 4.841 -29.665 -32.628 1.00 53.34 415 GLU A N 1
ATOM 3277 C CA . GLU A 1 415 ? 3.399 -29.822 -32.782 1.00 53.34 415 GLU A CA 1
ATOM 3278 C C . GLU A 1 415 ? 2.836 -28.459 -33.161 1.00 53.34 415 GLU A C 1
ATOM 3280 O O . GLU A 1 415 ? 3.070 -27.502 -32.429 1.00 53.34 415 GLU A O 1
ATOM 3285 N N . GLY A 1 416 ? 2.122 -28.352 -34.284 1.00 51.12 416 GLY A N 1
ATOM 3286 C CA . GLY A 1 416 ? 1.570 -27.114 -34.857 1.00 51.12 416 GLY A CA 1
ATOM 3287 C C . GLY A 1 416 ? 0.532 -26.360 -34.007 1.00 51.12 416 GLY A C 1
ATOM 3288 O O . GLY A 1 416 ? -0.446 -25.849 -34.542 1.00 51.12 416 GLY A O 1
ATOM 3289 N N . LYS A 1 417 ? 0.719 -26.268 -32.687 1.00 51.34 417 LYS A N 1
ATOM 3290 C CA . LYS A 1 417 ? -0.039 -25.402 -31.788 1.00 51.34 417 LYS A CA 1
ATOM 3291 C C . LYS A 1 417 ? 0.313 -23.946 -32.088 1.00 51.34 417 LYS A C 1
ATOM 3293 O O . LYS A 1 417 ? 1.484 -23.564 -32.115 1.00 51.34 417 LYS A O 1
ATOM 3298 N N . LEU A 1 418 ? -0.724 -23.138 -32.310 1.00 48.38 418 LEU A N 1
ATOM 3299 C CA . LEU A 1 418 ? -0.627 -21.687 -32.459 1.00 48.38 418 LEU A CA 1
ATOM 3300 C C . LEU A 1 418 ? 0.231 -21.098 -31.326 1.00 48.38 418 LEU A C 1
ATOM 3302 O O . LEU A 1 418 ? 0.019 -21.393 -30.149 1.00 48.38 418 LEU A O 1
ATOM 3306 N N . LYS A 1 419 ? 1.231 -20.295 -31.709 1.00 59.16 419 LYS A N 1
ATOM 3307 C CA . LYS A 1 419 ? 2.197 -19.662 -30.799 1.00 59.16 419 LYS A CA 1
ATOM 3308 C C . LYS A 1 419 ? 1.458 -18.825 -29.754 1.00 59.16 419 LYS A C 1
ATOM 3310 O O . LYS A 1 419 ? 0.521 -18.125 -30.119 1.00 59.16 419 LYS A O 1
ATOM 3315 N N . ASN A 1 420 ? 1.901 -18.844 -28.493 1.00 56.53 420 ASN A N 1
ATOM 3316 C CA . ASN A 1 420 ? 1.363 -17.934 -27.480 1.00 56.53 420 ASN A CA 1
ATOM 3317 C C . ASN A 1 420 ? 1.869 -16.501 -27.773 1.00 56.53 420 ASN A C 1
ATOM 3319 O O . ASN A 1 420 ? 3.061 -16.239 -27.598 1.00 56.53 420 ASN A O 1
ATOM 3323 N N . PRO A 1 421 ? 1.006 -15.571 -28.223 1.00 54.88 421 PRO A N 1
ATOM 3324 C CA . PRO A 1 421 ? 1.418 -14.219 -28.595 1.00 54.88 421 PRO A CA 1
ATOM 3325 C C . PRO A 1 421 ? 1.854 -13.365 -27.392 1.00 54.88 421 PRO A C 1
ATOM 3327 O O . PRO A 1 421 ? 2.476 -12.325 -27.586 1.00 54.88 421 PRO A O 1
ATOM 3330 N N . GLN A 1 422 ? 1.597 -13.816 -26.157 1.00 55.91 422 GLN A N 1
ATOM 3331 C CA . GLN A 1 422 ? 2.094 -13.173 -24.936 1.00 55.91 422 GLN A CA 1
ATOM 3332 C C . GLN A 1 422 ? 3.625 -13.222 -24.819 1.00 55.91 422 GLN A C 1
ATOM 3334 O O . GLN A 1 422 ? 4.190 -12.466 -24.041 1.00 55.91 422 GLN A O 1
ATOM 3339 N N . LEU A 1 423 ? 4.308 -14.106 -25.560 1.00 63.69 423 LEU A N 1
ATOM 3340 C CA . LEU A 1 423 ? 5.765 -14.281 -25.486 1.00 63.69 423 LEU A CA 1
ATOM 3341 C C . LEU A 1 423 ? 6.560 -13.151 -26.165 1.00 63.69 423 LEU A C 1
ATOM 3343 O O . LEU A 1 423 ? 7.784 -13.114 -26.041 1.00 63.69 423 LEU A O 1
ATOM 3347 N N . TRP A 1 424 ? 5.898 -12.264 -26.909 1.00 76.62 424 TRP A N 1
ATOM 3348 C CA . TRP A 1 424 ? 6.552 -11.280 -27.773 1.00 76.62 424 TRP A CA 1
ATOM 3349 C C . TRP A 1 424 ? 6.485 -9.871 -27.199 1.00 76.62 424 TRP A C 1
ATOM 3351 O O . TRP A 1 424 ? 5.539 -9.518 -26.493 1.00 76.62 424 TRP A O 1
ATOM 3361 N N . MET A 1 425 ? 7.452 -9.029 -27.574 1.00 84.75 425 MET A N 1
ATOM 3362 C CA . MET A 1 425 ? 7.340 -7.598 -27.314 1.00 84.75 425 MET A CA 1
ATOM 3363 C C . MET A 1 425 ? 6.095 -7.041 -28.040 1.00 84.75 425 MET A C 1
ATOM 3365 O O . MET A 1 425 ? 5.951 -7.256 -29.253 1.00 84.75 425 MET A O 1
ATOM 3369 N N . PRO A 1 426 ? 5.183 -6.335 -27.342 1.00 85.00 426 PRO A N 1
ATOM 3370 C CA . PRO A 1 426 ? 4.001 -5.758 -27.978 1.00 85.00 426 PRO A CA 1
ATOM 3371 C C . PRO A 1 426 ? 4.376 -4.721 -29.048 1.00 85.00 426 PRO A C 1
ATOM 3373 O O . PRO A 1 426 ? 5.439 -4.105 -28.954 1.00 85.00 426 PRO A O 1
ATOM 3376 N N . PRO A 1 427 ? 3.529 -4.499 -30.070 1.00 87.44 427 PRO A N 1
ATOM 3377 C CA . PRO A 1 427 ? 3.735 -3.400 -31.013 1.00 87.44 427 PRO A CA 1
ATOM 3378 C C . PRO A 1 427 ? 3.654 -2.041 -30.297 1.00 87.44 427 PRO A C 1
ATOM 3380 O O . PRO A 1 427 ? 2.963 -1.910 -29.285 1.00 87.44 427 PRO A O 1
ATOM 3383 N N . ALA A 1 428 ? 4.314 -1.015 -30.844 1.00 88.31 428 ALA A N 1
ATOM 3384 C CA . ALA A 1 428 ? 4.380 0.312 -30.225 1.00 88.31 428 ALA A CA 1
ATOM 3385 C C . ALA A 1 428 ? 2.990 0.927 -29.964 1.00 88.31 428 ALA A C 1
ATOM 3387 O O . ALA A 1 428 ? 2.770 1.510 -28.907 1.00 88.31 428 ALA A O 1
ATOM 3388 N N . SER A 1 429 ? 2.025 0.721 -30.866 1.00 85.00 429 SER A N 1
ATOM 3389 C CA . SER A 1 429 ? 0.639 1.180 -30.688 1.00 85.00 429 SER A CA 1
ATOM 3390 C C . SER A 1 429 ? -0.031 0.592 -29.440 1.00 85.00 429 SER A C 1
ATOM 3392 O O . SER A 1 429 ? -0.714 1.308 -28.711 1.00 85.00 429 SER A O 1
ATOM 3394 N N . ALA A 1 430 ? 0.213 -0.686 -29.131 1.00 84.06 430 ALA A N 1
ATOM 3395 C CA . ALA A 1 430 ? -0.292 -1.310 -27.910 1.00 84.06 430 ALA A CA 1
ATOM 3396 C C . ALA A 1 430 ? 0.390 -0.740 -26.656 1.00 84.06 430 ALA A C 1
ATOM 3398 O O . ALA A 1 430 ? -0.264 -0.568 -25.630 1.00 84.06 430 ALA A O 1
ATOM 3399 N N . LEU A 1 431 ? 1.684 -0.408 -26.737 1.00 86.75 431 LEU A N 1
ATOM 3400 C CA . LEU A 1 431 ? 2.404 0.226 -25.630 1.00 86.75 431 LEU A CA 1
ATOM 3401 C C . LEU A 1 431 ? 1.882 1.633 -25.327 1.00 86.75 431 LEU A C 1
ATOM 3403 O O . LEU A 1 431 ? 1.807 2.001 -24.160 1.00 86.75 431 LEU A O 1
ATOM 3407 N N . LEU A 1 432 ? 1.475 2.400 -26.341 1.00 85.00 432 LEU A N 1
ATOM 3408 C CA . LEU A 1 432 ? 0.859 3.712 -26.129 1.00 85.00 432 LEU A CA 1
ATOM 3409 C C . LEU A 1 432 ? -0.482 3.596 -25.392 1.00 85.00 432 LEU A C 1
ATOM 3411 O O . LEU A 1 432 ? -0.707 4.342 -24.444 1.00 85.00 432 LEU A O 1
ATOM 3415 N N . LYS A 1 433 ? -1.324 2.611 -25.743 1.00 81.19 433 LYS A N 1
ATOM 3416 C CA . LYS A 1 433 ? -2.567 2.329 -24.997 1.00 81.19 433 LYS A CA 1
ATOM 3417 C C . LYS A 1 433 ? -2.268 1.904 -23.548 1.00 81.19 433 LYS A C 1
ATOM 3419 O O . LYS A 1 433 ? -2.920 2.368 -22.617 1.00 81.19 433 LYS A O 1
ATOM 3424 N N . LEU A 1 434 ? -1.239 1.077 -23.329 1.00 81.69 434 LEU A N 1
ATOM 3425 C CA . LEU A 1 434 ? -0.801 0.707 -21.976 1.00 81.69 434 LEU A CA 1
ATOM 3426 C C . LEU A 1 434 ? -0.284 1.902 -21.170 1.00 81.69 434 LEU A C 1
ATOM 3428 O O . LEU A 1 434 ? -0.523 1.952 -19.969 1.00 81.69 434 LEU A O 1
ATOM 3432 N N . ALA A 1 435 ? 0.394 2.860 -21.802 1.00 86.25 435 ALA A N 1
ATOM 3433 C CA . ALA A 1 435 ? 0.885 4.059 -21.132 1.00 86.25 435 ALA A CA 1
ATOM 3434 C C . ALA A 1 435 ? -0.263 4.898 -20.542 1.00 86.25 435 ALA A C 1
ATOM 3436 O O . ALA A 1 435 ? -0.145 5.382 -19.418 1.00 86.25 435 ALA A O 1
ATOM 3437 N N . THR A 1 436 ? -1.403 4.981 -21.238 1.00 81.50 436 THR A N 1
ATOM 3438 C CA . THR A 1 436 ? -2.629 5.588 -20.696 1.00 81.50 436 THR A CA 1
ATOM 3439 C C . THR A 1 436 ? -3.103 4.858 -19.439 1.00 81.50 436 THR A C 1
ATOM 3441 O O . THR A 1 436 ? -3.353 5.499 -18.424 1.00 81.50 436 THR A O 1
ATOM 3444 N N . ASN A 1 437 ? -3.123 3.521 -19.443 1.00 80.75 437 ASN A N 1
ATOM 3445 C CA . ASN A 1 437 ? -3.499 2.745 -18.254 1.00 80.75 437 ASN A CA 1
ATOM 3446 C C . ASN A 1 437 ? -2.525 2.950 -17.084 1.00 80.75 437 ASN A C 1
ATOM 3448 O O . ASN A 1 437 ? -2.940 2.932 -15.927 1.00 80.75 437 ASN A O 1
ATOM 3452 N N . VAL A 1 438 ? -1.232 3.148 -17.366 1.00 85.38 438 VAL A N 1
ATOM 3453 C CA . VAL A 1 438 ? -0.244 3.503 -16.336 1.00 85.38 438 VAL A CA 1
ATOM 3454 C C . VAL A 1 438 ? -0.577 4.866 -15.737 1.00 85.38 438 VAL A C 1
ATOM 3456 O O . VAL A 1 438 ? -0.574 4.993 -14.517 1.00 85.38 438 VAL A O 1
ATOM 3459 N N . GLN A 1 439 ? -0.900 5.864 -16.565 1.00 86.81 439 GLN A N 1
ATOM 3460 C CA . GLN A 1 439 ? -1.331 7.171 -16.070 1.00 86.81 439 GLN A CA 1
ATOM 3461 C C . GLN A 1 439 ? -2.605 7.054 -15.225 1.00 86.81 439 GLN A C 1
ATOM 3463 O O . GLN A 1 439 ? -2.656 7.618 -14.139 1.00 86.81 439 GLN A O 1
ATOM 3468 N N . CYS A 1 440 ? -3.583 6.247 -15.641 1.00 79.25 440 CYS A N 1
ATOM 3469 C CA . CYS A 1 440 ? -4.773 5.984 -14.835 1.00 79.25 440 CYS A CA 1
ATOM 3470 C C . CYS A 1 440 ? -4.428 5.351 -13.477 1.00 79.25 440 CYS A C 1
ATOM 3472 O O . CYS A 1 440 ? -4.964 5.759 -12.451 1.00 79.25 440 CYS A O 1
ATOM 3474 N N . LEU A 1 441 ? -3.515 4.379 -13.435 1.00 82.75 441 LEU A N 1
ATOM 3475 C CA . LEU A 1 441 ? -3.065 3.789 -12.171 1.00 82.75 441 LEU A CA 1
ATOM 3476 C C . LEU A 1 441 ? -2.416 4.837 -11.252 1.00 82.75 441 LEU A C 1
ATOM 3478 O O . LEU A 1 441 ? -2.671 4.850 -10.050 1.00 82.75 441 LEU A O 1
ATOM 3482 N N . ILE A 1 442 ? -1.593 5.720 -11.821 1.00 86.25 442 ILE A N 1
ATOM 3483 C CA . ILE A 1 442 ? -0.968 6.833 -11.098 1.00 86.25 442 ILE A CA 1
ATOM 3484 C C . ILE A 1 442 ? -2.041 7.760 -10.525 1.00 86.25 442 ILE A C 1
ATOM 3486 O O . ILE A 1 442 ? -2.010 8.059 -9.334 1.00 86.25 442 ILE A O 1
ATOM 3490 N N . ASP A 1 443 ? -3.003 8.171 -11.349 1.00 80.94 443 ASP A N 1
ATOM 3491 C CA . ASP A 1 443 ? -4.102 9.044 -10.940 1.00 80.94 443 ASP A CA 1
ATOM 3492 C C . ASP A 1 443 ? -4.939 8.388 -9.832 1.00 80.94 443 ASP A C 1
ATOM 3494 O O . ASP A 1 443 ? -5.290 9.042 -8.853 1.00 80.94 443 ASP A O 1
ATOM 3498 N N . TYR A 1 444 ? -5.183 7.076 -9.927 1.00 79.44 444 TYR A N 1
ATOM 3499 C CA . TYR A 1 444 ? -5.845 6.302 -8.881 1.00 79.44 444 TYR A CA 1
ATOM 3500 C C . TYR A 1 444 ? -5.058 6.322 -7.568 1.00 79.44 444 TYR A C 1
ATOM 3502 O O . TYR A 1 444 ? -5.638 6.605 -6.519 1.00 79.44 444 TYR A O 1
ATOM 3510 N N . TYR A 1 445 ? -3.744 6.091 -7.587 1.00 84.38 445 TYR A N 1
ATOM 3511 C CA . TYR A 1 445 ? -2.932 6.183 -6.370 1.00 84.38 445 TYR A CA 1
ATOM 3512 C C . TYR A 1 445 ? -2.910 7.598 -5.788 1.00 84.38 445 TYR A C 1
ATOM 3514 O O . TYR A 1 445 ? -2.970 7.753 -4.571 1.00 84.38 445 TYR A O 1
ATOM 3522 N N . LEU A 1 446 ? -2.900 8.631 -6.635 1.00 81.94 446 LEU A N 1
ATOM 3523 C CA . LEU A 1 446 ? -2.979 10.030 -6.209 1.00 81.94 446 LEU A CA 1
ATOM 3524 C C . LEU A 1 446 ? -4.302 10.379 -5.520 1.00 81.94 446 LEU A C 1
ATOM 3526 O O . LEU A 1 446 ? -4.370 11.407 -4.858 1.00 81.94 446 LEU A O 1
ATOM 3530 N N . THR A 1 447 ? -5.340 9.545 -5.627 1.00 75.81 447 THR A N 1
ATOM 3531 C CA . THR A 1 447 ? -6.577 9.742 -4.854 1.00 75.81 447 THR A CA 1
ATOM 3532 C C . THR A 1 447 ? -6.455 9.334 -3.385 1.00 75.81 447 THR A C 1
ATOM 3534 O O . THR A 1 447 ? -7.339 9.672 -2.600 1.00 75.81 447 THR A O 1
ATOM 3537 N N . ALA A 1 448 ? -5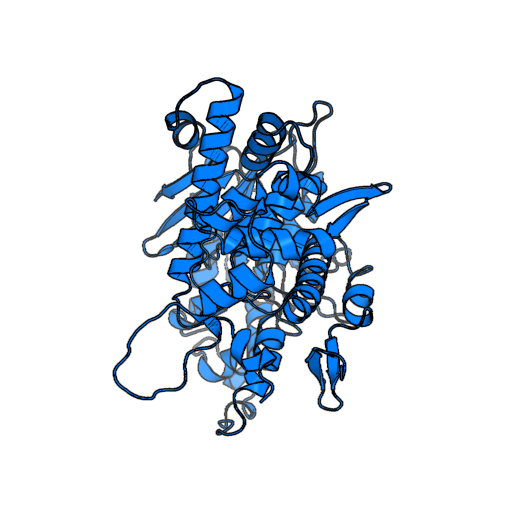.394 8.617 -2.990 1.00 74.81 448 ALA A N 1
ATOM 3538 C CA . ALA A 1 448 ? -5.157 8.268 -1.591 1.00 74.81 448 ALA A CA 1
ATOM 3539 C C . ALA A 1 448 ? -5.034 9.521 -0.716 1.00 74.81 448 ALA A C 1
ATOM 3541 O O . ALA A 1 448 ? -4.318 10.457 -1.062 1.00 74.81 448 ALA A O 1
ATOM 3542 N N . GLY A 1 449 ? -5.754 9.545 0.405 1.00 64.50 449 GLY A N 1
ATOM 3543 C CA . GLY A 1 449 ? -5.807 10.688 1.319 1.00 64.50 449 GLY A CA 1
ATOM 3544 C C . GLY A 1 449 ? -6.602 11.898 0.823 1.00 64.50 449 GLY A C 1
ATOM 3545 O O . GLY A 1 449 ? -6.726 12.874 1.556 1.00 64.50 449 GLY A O 1
ATOM 3546 N N . TYR A 1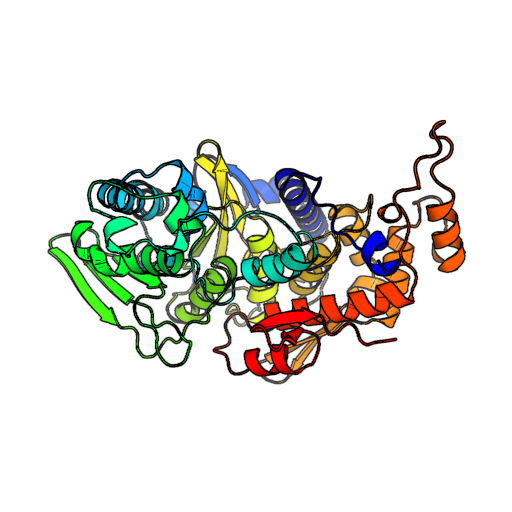 450 ? -7.169 11.866 -0.387 1.00 63.16 450 TYR A N 1
ATOM 3547 C CA . TYR A 1 450 ? -8.026 12.939 -0.886 1.00 63.16 450 TYR A CA 1
ATOM 3548 C C . TYR A 1 450 ? -9.491 12.499 -0.861 1.00 63.16 450 TYR A C 1
ATOM 3550 O O . TYR A 1 450 ? -9.909 11.623 -1.620 1.00 63.16 450 TYR A O 1
ATOM 3558 N N . HIS A 1 451 ? -10.313 13.148 -0.029 1.00 52.81 451 HIS A N 1
ATOM 3559 C CA . HIS A 1 451 ? -11.761 12.930 -0.039 1.00 52.81 451 HIS A CA 1
ATOM 3560 C C . HIS A 1 451 ? -12.347 13.306 -1.408 1.00 52.81 451 HIS A C 1
ATOM 3562 O O . HIS A 1 451 ? -12.508 14.485 -1.698 1.00 52.81 451 HIS A O 1
ATOM 3568 N N . ASN A 1 452 ? -12.644 12.294 -2.231 1.00 45.62 452 ASN A N 1
ATOM 3569 C CA . ASN A 1 452 ? -13.543 12.182 -3.394 1.00 45.62 452 ASN A CA 1
ATOM 3570 C C . ASN A 1 452 ? -13.709 13.321 -4.422 1.00 45.62 452 ASN A C 1
ATOM 3572 O O . ASN A 1 452 ? -14.361 13.091 -5.434 1.00 45.62 452 ASN A O 1
ATOM 3576 N N . LYS A 1 453 ? -13.133 14.514 -4.267 1.00 39.66 453 LYS A N 1
ATOM 3577 C CA . LYS A 1 453 ? -13.280 15.608 -5.238 1.00 39.66 453 LYS A CA 1
ATOM 3578 C C . LYS A 1 453 ? -12.610 15.275 -6.579 1.00 39.66 453 LYS A C 1
ATOM 3580 O O . LYS A 1 453 ? -12.976 15.856 -7.591 1.00 39.66 453 LYS A O 1
ATOM 3585 N N . TYR A 1 454 ? -11.683 14.314 -6.590 1.00 39.16 454 TYR A N 1
ATOM 3586 C CA . TYR A 1 454 ? -10.907 13.923 -7.772 1.00 39.16 454 TYR A CA 1
ATOM 3587 C C . TYR A 1 454 ? -11.312 12.570 -8.387 1.00 39.16 454 TYR A C 1
ATOM 3589 O O . TYR A 1 454 ? -10.915 12.275 -9.510 1.00 39.16 454 TYR A O 1
ATOM 3597 N N . LEU A 1 455 ? -12.130 11.758 -7.702 1.00 41.41 455 LEU A N 1
ATOM 3598 C CA . LEU A 1 455 ? -12.578 10.454 -8.216 1.00 41.41 455 LEU A CA 1
ATOM 3599 C C . LEU A 1 455 ? -13.566 10.559 -9.407 1.00 41.41 455 LEU A C 1
ATOM 3601 O O . LEU A 1 455 ? -13.440 9.768 -10.342 1.00 41.41 455 LEU A O 1
ATOM 3605 N N . PRO A 1 456 ? -14.516 11.522 -9.445 1.00 39.09 456 PRO A N 1
ATOM 3606 C CA . PRO A 1 456 ? -15.415 11.699 -10.589 1.00 39.09 456 PRO A CA 1
ATOM 3607 C C . PRO A 1 456 ? -14.671 12.040 -11.882 1.00 39.09 456 PRO A C 1
ATOM 3609 O O . PRO A 1 456 ? -15.074 11.590 -12.950 1.00 39.09 456 PRO A O 1
ATOM 3612 N N . ASP A 1 457 ? -13.559 12.772 -11.776 1.00 40.44 457 ASP A N 1
ATOM 3613 C CA . ASP A 1 457 ? -12.720 13.149 -12.916 1.00 40.44 457 ASP A CA 1
ATOM 3614 C C . ASP A 1 457 ? -11.936 11.956 -13.485 1.00 40.44 457 ASP A C 1
ATOM 3616 O O . ASP A 1 457 ? -11.715 11.859 -14.686 1.00 40.44 457 ASP A O 1
ATOM 3620 N N . PHE A 1 458 ? -11.555 11.002 -12.634 1.00 41.62 458 PHE A N 1
ATOM 3621 C CA . PHE A 1 458 ? -10.899 9.761 -13.048 1.00 41.62 458 PHE A CA 1
ATOM 3622 C C . PHE A 1 458 ? -11.825 8.857 -13.881 1.00 41.62 458 PHE A C 1
ATOM 3624 O O . PHE A 1 458 ? -11.404 8.291 -14.887 1.00 41.62 458 PHE A O 1
ATOM 3631 N N . ILE A 1 459 ? -13.100 8.759 -13.490 1.00 41.94 459 ILE A N 1
ATOM 3632 C CA . ILE A 1 459 ? -14.117 7.997 -14.232 1.00 41.94 459 ILE A CA 1
ATOM 3633 C C . ILE A 1 459 ? -14.542 8.756 -15.501 1.00 41.94 459 ILE A C 1
ATOM 3635 O O . ILE A 1 459 ? -14.749 8.139 -16.543 1.00 41.94 459 ILE A O 1
ATOM 3639 N N . SER A 1 460 ? -14.634 10.091 -15.449 1.00 39.19 460 SER A N 1
ATOM 3640 C CA . SER A 1 460 ? -15.073 10.914 -16.586 1.00 39.19 460 SER A CA 1
ATOM 3641 C C . SER A 1 460 ? -14.015 11.089 -17.685 1.00 39.19 460 SER A C 1
ATOM 3643 O O . SER A 1 460 ? -14.383 11.280 -18.842 1.00 39.19 460 SER A O 1
ATOM 3645 N N . ARG A 1 461 ? -12.712 10.961 -17.378 1.00 43.97 461 ARG A N 1
ATOM 3646 C CA . ARG A 1 461 ? -11.595 11.089 -18.344 1.00 43.97 461 ARG A CA 1
ATOM 3647 C C . ARG A 1 461 ? -11.414 9.898 -19.304 1.00 43.97 461 ARG A C 1
ATOM 3649 O O . ARG A 1 461 ? -10.386 9.790 -19.967 1.00 43.97 461 ARG A O 1
ATOM 3656 N N . GLY A 1 462 ? -12.432 9.050 -19.457 1.00 40.12 462 GLY A N 1
ATOM 3657 C CA . GLY A 1 462 ? -12.662 8.343 -20.723 1.00 40.12 462 GLY A CA 1
ATOM 3658 C C . GLY A 1 462 ? -12.007 6.975 -20.902 1.00 40.12 462 GLY A C 1
ATOM 3659 O O . GLY A 1 462 ? -11.986 6.479 -22.019 1.00 40.12 462 GLY A O 1
ATOM 3660 N N . CYS A 1 463 ? -11.505 6.329 -19.848 1.00 42.47 463 CYS A N 1
ATOM 3661 C CA . CYS A 1 463 ? -11.029 4.940 -19.963 1.00 42.47 463 CYS A CA 1
ATOM 3662 C C . CYS A 1 463 ? -12.066 3.904 -19.523 1.00 42.47 463 CYS A C 1
ATOM 3664 O O . CYS A 1 463 ? -11.829 2.715 -19.702 1.00 42.47 463 CYS A O 1
ATOM 3666 N N . LEU A 1 464 ? -13.189 4.327 -18.936 1.00 41.38 464 LEU A N 1
ATOM 3667 C CA . LEU A 1 464 ? -14.208 3.440 -18.386 1.00 41.38 464 LEU A CA 1
ATOM 3668 C C . LEU A 1 464 ? -15.601 3.968 -18.749 1.00 41.38 464 LEU A C 1
ATOM 3670 O O . LEU A 1 464 ? -16.029 5.006 -18.250 1.00 41.38 464 LEU A O 1
ATOM 3674 N N . LYS A 1 465 ? -16.309 3.264 -19.631 1.00 45.19 465 LYS A N 1
ATOM 3675 C CA . LYS A 1 465 ? -17.692 3.552 -20.006 1.00 45.19 465 LYS A CA 1
ATOM 3676 C C . LYS A 1 465 ? -18.614 2.652 -19.205 1.00 45.19 465 LYS A C 1
ATOM 3678 O O . LYS A 1 465 ? -18.406 1.444 -19.130 1.00 45.19 465 LYS A O 1
ATOM 3683 N N . LYS A 1 466 ? -19.649 3.236 -18.611 1.00 39.81 466 LYS A N 1
ATOM 3684 C CA . LYS A 1 466 ? -20.729 2.453 -18.020 1.00 39.81 466 LYS A CA 1
ATOM 3685 C C . LYS A 1 466 ? -21.653 2.005 -19.153 1.00 39.81 466 LYS A C 1
ATOM 3687 O O . LYS A 1 466 ? -22.190 2.857 -19.858 1.00 39.81 466 LYS A O 1
ATOM 3692 N N . THR A 1 467 ? -21.789 0.703 -19.370 1.00 48.81 467 THR A N 1
ATOM 3693 C CA . THR A 1 467 ? -22.706 0.149 -20.372 1.00 48.81 467 THR A CA 1
ATOM 3694 C C . THR A 1 467 ? -24.152 0.369 -19.937 1.00 48.81 467 THR A C 1
ATOM 3696 O O . THR A 1 467 ? -24.434 0.638 -18.765 1.00 48.81 467 THR A O 1
ATOM 3699 N N . GLU A 1 468 ? -25.094 0.221 -20.869 1.00 42.16 468 GLU A N 1
ATOM 3700 C CA . GLU A 1 468 ? -26.532 0.273 -20.565 1.00 42.16 468 GLU A CA 1
ATOM 3701 C C . GLU A 1 468 ? -26.958 -0.806 -19.551 1.00 42.16 468 GLU A C 1
ATOM 3703 O O . GLU A 1 468 ? -27.916 -0.613 -18.808 1.00 42.16 468 GLU A O 1
ATOM 3708 N N . ALA A 1 469 ? -26.196 -1.902 -19.447 1.00 39.34 469 ALA A N 1
ATOM 3709 C CA . ALA A 1 469 ? -26.378 -2.953 -18.445 1.00 39.34 469 ALA A CA 1
ATOM 3710 C C . ALA A 1 469 ? -25.789 -2.603 -17.060 1.00 39.34 469 ALA A C 1
ATOM 3712 O O . ALA A 1 469 ? -25.918 -3.375 -16.113 1.00 39.34 469 ALA A O 1
ATOM 3713 N N . GLY A 1 470 ? -25.138 -1.444 -16.923 1.00 35.78 470 GLY A N 1
ATOM 3714 C CA . GLY A 1 470 ? -24.502 -0.996 -15.685 1.00 35.78 470 GLY A CA 1
ATOM 3715 C C . GLY A 1 470 ? -23.089 -1.538 -15.453 1.00 35.78 470 GLY A C 1
ATOM 3716 O O . GLY A 1 470 ? -22.504 -1.233 -14.412 1.00 35.78 470 GLY A O 1
ATOM 3717 N N . GLU A 1 471 ? -22.531 -2.290 -16.403 1.00 38.84 471 GLU A N 1
ATOM 3718 C CA . GLU A 1 471 ? -21.159 -2.807 -16.353 1.00 38.84 471 GLU A CA 1
ATOM 3719 C C . GLU A 1 471 ? -20.152 -1.703 -16.694 1.00 38.84 471 GLU A C 1
ATOM 3721 O O . GLU A 1 471 ? -20.469 -0.765 -17.419 1.00 38.84 471 GLU A O 1
ATOM 3726 N N . ILE A 1 472 ? -18.931 -1.791 -16.168 1.00 40.78 472 ILE A N 1
ATOM 3727 C CA . ILE A 1 472 ? -17.866 -0.831 -16.473 1.00 40.78 472 ILE A CA 1
ATOM 3728 C C . ILE A 1 472 ? -16.942 -1.447 -17.528 1.00 40.78 472 ILE A C 1
ATOM 3730 O O . ILE A 1 472 ? -16.148 -2.328 -17.212 1.00 40.78 472 ILE A O 1
ATOM 3734 N N . GLU A 1 473 ? -17.017 -0.978 -18.769 1.00 40.72 473 GLU A N 1
ATOM 3735 C CA . GLU A 1 473 ? -16.150 -1.417 -19.863 1.00 40.72 473 GLU A CA 1
ATOM 3736 C C . GLU A 1 473 ? -15.034 -0.420 -20.149 1.00 40.72 473 GLU A C 1
ATOM 3738 O O . GLU A 1 473 ? -15.202 0.785 -20.002 1.00 40.72 473 GLU A O 1
ATOM 3743 N N . PHE A 1 474 ? -13.891 -0.919 -20.614 1.00 40.75 474 PHE A N 1
ATOM 3744 C CA . PHE A 1 474 ? -12.865 -0.049 -21.171 1.00 40.75 474 PHE A CA 1
ATOM 3745 C C . PHE A 1 474 ? -13.312 0.492 -22.529 1.00 40.75 474 PHE A C 1
ATOM 3747 O O . PHE A 1 474 ? -13.469 -0.290 -23.468 1.00 40.75 474 PHE A O 1
ATOM 3754 N N . ASP A 1 475 ? -13.452 1.814 -22.655 1.00 44.88 475 ASP A N 1
ATOM 3755 C CA . ASP A 1 475 ? -13.587 2.450 -23.969 1.00 44.88 475 ASP A CA 1
ATOM 3756 C C . ASP A 1 475 ? -12.200 2.451 -24.631 1.00 44.88 475 ASP A C 1
ATOM 3758 O O . ASP A 1 475 ? -11.365 3.323 -24.402 1.00 44.88 475 ASP A O 1
ATOM 3762 N N . LEU A 1 476 ? -11.889 1.380 -25.368 1.00 40.75 476 LEU A N 1
ATOM 3763 C CA . LEU A 1 476 ? -10.593 1.213 -26.037 1.00 40.75 476 LEU A CA 1
ATOM 3764 C C . LEU A 1 476 ? -10.454 2.063 -27.311 1.00 40.75 476 LEU A C 1
ATOM 3766 O O . LEU A 1 476 ? -9.393 1.992 -27.951 1.00 40.75 476 LEU A O 1
ATOM 3770 N N . GLY A 1 477 ? -11.497 2.829 -27.657 1.00 38.59 477 GLY A N 1
ATOM 3771 C CA . GLY A 1 477 ? -11.667 3.474 -28.950 1.00 38.59 477 GLY A CA 1
ATOM 3772 C C . GLY A 1 477 ? -11.781 2.446 -30.078 1.00 38.59 477 GLY A C 1
ATOM 3773 O O . GLY A 1 477 ? -11.034 1.464 -30.136 1.00 38.59 477 GLY A O 1
ATOM 3774 N N . GLU A 1 478 ? -12.702 2.663 -31.008 1.00 34.00 478 GLU A N 1
ATOM 3775 C CA . GLU A 1 478 ? -12.713 1.936 -32.279 1.00 34.00 478 GLU A CA 1
ATOM 3776 C C . GLU A 1 478 ? -11.639 2.497 -33.227 1.00 34.00 478 GLU A C 1
ATOM 3778 O O . GLU A 1 478 ? -11.970 3.007 -34.285 1.00 34.00 478 GLU A O 1
ATOM 3783 N N . GLU A 1 479 ? -10.355 2.424 -32.851 1.00 31.94 479 GLU A N 1
ATOM 3784 C CA . GLU A 1 479 ? -9.216 2.653 -33.768 1.00 31.94 479 GLU A CA 1
ATOM 3785 C C . GLU A 1 479 ? -8.028 1.712 -33.490 1.00 31.94 479 GLU A C 1
ATOM 3787 O O . GLU A 1 479 ? -7.505 1.648 -32.337 1.00 31.94 479 GLU A O 1
#

Secondary structure (DSSP, 8-state):
--HHHHHS---TTS-HHHHHHHHHHHHHHHHHHHHHHHHS--THHHHHTTSEEEEESS--HHHHHHEEEEEEEE-HHHHTTT--SHHHHHHHIIIIIIIHHHHHSTT--EEEEEE--TTS-HHHHHHHHHHTT-------GGGG--HHHHEETTEE-HHHHHH-HHHHHHHHHHHHHSGGGG---SSEEEEEEEEEEEETTEEEEEEEEEETTTEEEEEEE-TT--BPPS-HHHHHHHHHHHTGGGPPTT-EEEEEETT--SHHHHHHHHHHHHHS-B-TTS-BSSEEEEEEE-GGG-EEEEEHHHHHHHHHHHHT-TTHHHHHHHHHHHT--SSSPPPTT--HHHHHHHHTSHHHHHHTEEEEEETTEEEEEE-HHHHHHHHHHHHS-TTS-TTTS-HHHHHHHHHH-----SS-PPP-GGGSPPPHHHHHHHHHHHHHHHHHHHTTTS-SSSHHHHHHTTT-EEPTTS-EE------

pLDDT: mean 77.15, std 19.8, range [30.12, 97.5]

Foldseek 3Di:
DDVLCLQQDFPPVDPLVQLLVQLVVQLLVLLQVLVCLFPVDHSVCCPVVQQWDFFDLAHPPLQLAQAQEEEAEDEVVVVLVPAFALVSVLVCCLVVPPVVVCVRRVNHAEYEYQYAFPPDEVVLVVVLVCVVVDDDDDPDPLVPDDPCRCHDRRGHPSVSLVPDPSSVQCVQCSCLVCVVVSQDQDQHWYKRFGQNDDDPQWRWIWTWGQHNPPGTPDIDTRVVDTHHHYHSLLVSLLVCLVCLVVDAQSHEYEYEAAVLRCLSLLLCLQQCLQRADDDPVGQGRYWYWYWRADPPSTIIIHRSSVSQVSNCSSLVHRSLSNVLSLLLVQCDDSQGRHQPPFTSNLSSVLCPPPLNSPPQWDWDCDPSAIDIDGDLVVQLLSLLSSQDDPVDDSVVDDSVRSQVVQVPPDDDPPDPDDDSSNSTRDDSVSSSLSSVSSSLVSLVSSCRNPPDPSVVVSCVVQQWDQDPVRRTHGCSDPD

Sequence (479 aa):
MNACQAILKPDCSKPKVLKSTGIQKAIIQLTAKSLCMLDGHLQEEIHDNGVIKIAENVLPDSMRSEVKLATVEFAGVKFKAKVFSGDDYLDFVKNYVIQKTINQMPNISRMVICEEKYHFTPDDFKAATRAQRTSSANVGISHLKTVDEMISANRFDKASLVSTAEGKSFISTYLARRIDELHLYMDLTLIIDSEFYKEDGYTTPVECLLGKKEGLKSKTKMVNIKQRKGEAEMAKLDWLLEVADKLEQGDGCASIVTSGDIDALVIHLFTLSFLWPRSQDGTFKNDVYVVLQKAGSLMDIYNITKIIEILEKAWKEKYVAAKVAIALSLGGNDFLPKFHNITHSKTLDVFLQQKFRKSLINVEIIGSAPTVKFNNAIYVDFVKTLYCSKKEKTEQLSFEEVRKITMKYPSSNKEGKLKNPQLWMPPASALLKLATNVQCLIDYYLTAGYHNKYLPDFISRGCLKKTEAGEIEFDLGEE

Organism: Mytilus coruscus (NCBI:txid42192)